Protein AF-A0A152A6A8-F1 (afdb_monomer_lite)

pLDDT: mean 77.85, std 24.03, range [24.42, 98.88]

InterPro domains:
  IPR029052 Metallo-dependent phosphatase-like [G3DSA:3.60.21.10] (38-271)
  IPR029052 Metallo-dependent phosphatase-like [SSF56300] (40-326)
  IPR050535 DNA Repair and Maintenance Complex Component [PTHR30337] (79-386)

Sequence (426 aa):
MIKAFKPHHQLLYNRYYNFVSYSTNTNKIDGNKKEDWKKLLFTDLHVSTKTLDRTIQVLQKVREISVENRDGNGKPMDVVFLGDFWHQRNLLYVRHLDLLLQEFNEWDKQSIGTTLLVGNHDQVTLNGQVHGLQMFELYKHFKVCTDPFYDHNSKCAYLPWRETRVDQTMLFDRLSQEEYRNGGKWTVFAHAEVKGAISNGGYKSSGKIDEESIYGNKNIRSCYLGHYHKRQMIGDNVWYIGSPYQQNFGEMYDPHGVAIVNSLNIQPQFIDFTELPKHHKLTFPVDFQSVHKSKISDIKSKDYVEVKATKQHMKSDDYIKSLQHLPPSIELRRIMLNDDIPVITTAEGIKGKNGKQIKSISDKHSNVAFKLEDYIDHYVEEKVREQGDGTDDRVKELVYLGKDILSSIKQDSIVPLGRKVDIKKN

Organism: Tieghemostelium lacteum (NCBI:txid361077)

Radius of gyration: 25.8 Å; chains: 1; bounding box: 72×74×80 Å

Foldseek 3Di:
DDDDDDDPPDPPPPPPPDDPDDDDPDPPDDPDDQDKAKEKEAEQQQDDPLRLVVSLVQLVVSLVQQQVDADPVNQGHAYEYAENNHLAWPDDDPVSCVSVVVSVVVCLVSLHQYEYAHEPRQAPDQLQPDGPCPVVVVRPRYHYPSDWDADLSNLEIEEHDHLALVVSLVSLVCLVVVCVVRHAAHEYRHAFFEAQDQAQQGAGDNTSDYPCSAVVPPRHPAYEYEDGQAWDDDDDHYTDQHHQADPDPSCAPGFHRMWMDIPPDSDTDDDGPPPDAEEAEEEPPVCVDPVNVVRQVSHDAAHEYEYEYAPVLCPDPVNVVSVVPGHHYPYYHYHHDDPPDPPPDPDDDDDDDDDDDDDDPDDDDDPSPDDPLVVLLVVLVVVCVVVVNDDVVVSSVSSSVVVNVVSVVPDPPDPDDDDPPPPDDD

Structure (mmCIF, N/CA/C/O backbone):
data_AF-A0A152A6A8-F1
#
_entry.id   AF-A0A152A6A8-F1
#
loop_
_atom_site.group_PDB
_atom_site.id
_atom_site.type_symbol
_atom_site.label_atom_id
_atom_site.label_alt_id
_atom_site.label_comp_id
_atom_site.label_asym_id
_atom_site.label_entity_id
_atom_site.label_seq_id
_atom_site.pdbx_PDB_ins_code
_atom_site.Cartn_x
_atom_site.Cartn_y
_atom_site.Cartn_z
_atom_site.occupancy
_atom_site.B_iso_or_equiv
_atom_site.auth_seq_id
_atom_site.auth_comp_id
_atom_site.auth_asym_id
_atom_site.auth_atom_id
_atom_site.pdbx_PDB_model_num
ATOM 1 N N . MET A 1 1 ? 40.852 -40.303 12.293 1.00 37.53 1 MET A N 1
ATOM 2 C CA . MET A 1 1 ? 40.207 -40.145 10.973 1.00 37.53 1 MET A CA 1
ATOM 3 C C . MET A 1 1 ? 38.957 -39.274 11.128 1.00 37.53 1 MET A C 1
ATOM 5 O O . MET A 1 1 ? 37.850 -39.773 11.046 1.00 37.53 1 MET A O 1
ATOM 9 N N . ILE A 1 2 ? 39.139 -37.976 11.400 1.00 30.98 2 ILE A N 1
ATOM 10 C CA . ILE A 1 2 ? 38.083 -36.950 11.372 1.00 30.98 2 ILE A CA 1
ATOM 11 C C . ILE A 1 2 ? 38.762 -35.710 10.784 1.00 30.98 2 ILE A C 1
ATOM 13 O O . ILE A 1 2 ? 39.640 -35.131 11.419 1.00 30.98 2 ILE A O 1
ATOM 17 N N . LYS A 1 3 ? 38.461 -35.386 9.522 1.00 29.08 3 LYS A N 1
ATOM 18 C CA . LYS A 1 3 ? 38.955 -34.174 8.855 1.00 29.08 3 LYS A CA 1
ATOM 19 C C . LYS A 1 3 ? 37.938 -33.057 9.069 1.00 29.08 3 LYS A C 1
ATOM 21 O O . LYS A 1 3 ? 36.759 -33.229 8.777 1.00 29.08 3 LYS A O 1
ATOM 26 N N . ALA A 1 4 ? 38.434 -31.931 9.569 1.00 31.16 4 ALA A N 1
ATOM 27 C CA . ALA A 1 4 ? 37.709 -30.684 9.740 1.00 31.16 4 ALA A CA 1
ATOM 28 C C . ALA A 1 4 ? 37.172 -30.159 8.397 1.00 31.16 4 ALA A C 1
ATOM 30 O O . ALA A 1 4 ? 37.930 -30.004 7.438 1.00 31.16 4 ALA A O 1
ATOM 31 N N . PHE A 1 5 ? 35.876 -29.852 8.348 1.00 28.91 5 PHE A N 1
ATOM 32 C CA . PHE A 1 5 ? 35.270 -29.054 7.286 1.00 28.91 5 PHE A CA 1
ATOM 33 C C . PHE A 1 5 ? 35.451 -27.570 7.627 1.00 28.91 5 PHE A C 1
ATOM 35 O O . PHE A 1 5 ? 34.929 -27.090 8.630 1.00 28.91 5 PHE A O 1
ATOM 42 N N . LYS A 1 6 ? 36.207 -26.842 6.799 1.00 30.17 6 LYS A N 1
ATOM 43 C CA . LYS A 1 6 ? 36.181 -25.372 6.768 1.00 30.17 6 LYS A CA 1
ATOM 44 C C . LYS A 1 6 ? 34.972 -24.920 5.932 1.00 30.17 6 LYS A C 1
ATOM 46 O O . LYS A 1 6 ? 34.744 -25.521 4.880 1.00 30.17 6 LYS A O 1
ATOM 51 N N . PRO A 1 7 ? 34.235 -23.863 6.313 1.00 34.06 7 PRO A N 1
ATOM 52 C CA . PRO A 1 7 ? 33.175 -23.329 5.470 1.00 34.06 7 PRO A CA 1
ATOM 53 C C . PRO A 1 7 ? 33.768 -22.443 4.363 1.00 34.06 7 PRO A C 1
ATOM 55 O O . PRO A 1 7 ? 34.412 -21.428 4.623 1.00 34.06 7 PRO A O 1
ATOM 58 N N . HIS A 1 8 ? 33.552 -22.839 3.107 1.00 31.12 8 HIS A N 1
ATOM 59 C CA . HIS A 1 8 ? 33.831 -22.031 1.918 1.00 31.12 8 HIS A CA 1
ATOM 60 C C . HIS A 1 8 ? 32.765 -20.931 1.776 1.00 31.12 8 HIS A C 1
ATOM 62 O O . HIS A 1 8 ? 31.758 -21.123 1.102 1.00 31.12 8 HIS A O 1
ATOM 68 N N . HIS A 1 9 ? 32.990 -19.766 2.384 1.00 33.78 9 HIS A N 1
ATOM 69 C CA . HIS A 1 9 ? 32.041 -18.644 2.346 1.00 33.78 9 HIS A CA 1
ATOM 70 C C . HIS A 1 9 ? 32.203 -17.685 1.149 1.00 33.78 9 HIS A C 1
ATOM 72 O O . HIS A 1 9 ? 31.575 -16.634 1.123 1.00 33.78 9 HIS A O 1
ATOM 78 N N . GLN A 1 10 ? 33.006 -18.027 0.132 1.00 29.81 10 GLN A N 1
ATOM 79 C CA . GLN A 1 10 ? 33.370 -17.067 -0.928 1.00 29.81 10 GLN A CA 1
ATOM 80 C C . GLN A 1 10 ? 33.144 -17.546 -2.372 1.00 29.81 10 GLN A C 1
ATOM 82 O O . GLN A 1 10 ? 33.523 -16.858 -3.311 1.00 29.81 10 GLN A O 1
ATOM 87 N N . LEU A 1 11 ? 32.499 -18.701 -2.576 1.00 28.50 11 LEU A N 1
ATOM 88 C CA . LEU A 1 11 ? 32.279 -19.279 -3.916 1.00 28.50 11 LEU A CA 1
ATOM 89 C C . LEU A 1 11 ? 30.802 -19.415 -4.329 1.00 28.50 11 LEU A C 1
ATOM 91 O O . LEU A 1 11 ? 30.523 -19.852 -5.443 1.00 28.50 11 LEU A O 1
ATOM 95 N N . LEU A 1 12 ? 29.851 -19.002 -3.485 1.00 29.95 12 LEU A N 1
ATOM 96 C CA . LEU A 1 12 ? 28.413 -19.074 -3.796 1.00 29.95 12 LEU A CA 1
ATOM 97 C C . LEU A 1 12 ? 27.846 -17.810 -4.465 1.00 29.95 12 LEU A C 1
ATOM 99 O O . LEU A 1 12 ? 26.726 -17.847 -4.962 1.00 29.95 12 LEU A O 1
ATOM 103 N N . TYR A 1 13 ? 28.619 -16.724 -4.561 1.00 28.50 13 TYR A N 1
ATOM 104 C CA . TYR A 1 13 ? 28.132 -15.454 -5.119 1.00 28.50 13 TYR A CA 1
ATOM 105 C C . TYR A 1 13 ? 28.117 -15.403 -6.663 1.00 28.50 13 TYR A C 1
ATOM 107 O O . TYR A 1 13 ? 27.455 -14.554 -7.244 1.00 28.50 13 TYR A O 1
ATOM 115 N N . ASN A 1 14 ? 28.785 -16.340 -7.350 1.00 27.28 14 ASN A N 1
ATOM 116 C CA . ASN A 1 14 ? 28.967 -16.298 -8.813 1.00 27.28 14 ASN A CA 1
ATOM 117 C C . ASN A 1 14 ? 28.157 -17.341 -9.608 1.00 27.28 14 ASN A C 1
ATOM 119 O O . ASN A 1 14 ? 28.419 -17.524 -10.795 1.00 27.28 14 ASN A O 1
ATOM 123 N N . ARG A 1 15 ? 27.188 -18.050 -9.003 1.00 27.02 15 ARG A N 1
ATOM 124 C CA . ARG A 1 15 ? 26.510 -19.188 -9.670 1.00 27.02 15 ARG A CA 1
ATOM 125 C C . ARG A 1 15 ? 25.011 -19.043 -9.958 1.00 27.02 15 ARG A C 1
ATOM 127 O O . ARG A 1 15 ? 24.431 -19.991 -10.472 1.00 27.02 15 ARG A O 1
ATOM 134 N N . TYR A 1 16 ? 24.408 -17.877 -9.717 1.00 30.61 16 TYR A N 1
ATOM 135 C CA . TYR A 1 16 ? 22.976 -17.626 -9.969 1.00 30.61 16 TYR A CA 1
ATOM 136 C C . TYR A 1 16 ? 22.685 -16.643 -11.119 1.00 30.61 16 TYR A C 1
ATOM 138 O O . TYR A 1 16 ? 21.644 -16.001 -11.146 1.00 30.61 16 TYR A O 1
ATOM 146 N N . TYR A 1 17 ? 23.568 -16.569 -12.118 1.00 32.28 17 TYR A N 1
ATOM 147 C CA . TYR A 1 17 ? 23.278 -15.907 -13.396 1.00 32.28 17 TYR A CA 1
ATOM 148 C C . TYR A 1 17 ? 23.291 -16.926 -14.534 1.00 32.28 17 TYR A C 1
ATOM 150 O O . TYR A 1 17 ? 24.185 -16.927 -15.373 1.00 32.28 17 TYR A O 1
ATOM 158 N N . ASN A 1 18 ? 22.292 -17.806 -14.559 1.00 25.64 18 ASN A N 1
ATOM 159 C CA . ASN A 1 18 ? 21.917 -18.503 -15.785 1.00 25.64 18 ASN A CA 1
ATOM 160 C C . ASN A 1 18 ? 20.506 -18.060 -16.157 1.00 25.64 18 ASN A C 1
ATOM 162 O O . ASN A 1 18 ? 19.521 -18.456 -15.539 1.00 25.64 18 ASN A O 1
ATOM 166 N N . PHE A 1 19 ? 20.460 -17.181 -17.155 1.00 32.97 19 PHE A N 1
ATOM 167 C CA . PHE A 1 19 ? 19.263 -16.732 -17.844 1.00 32.97 19 PHE A CA 1
ATOM 168 C C . PHE A 1 19 ? 18.434 -17.933 -18.311 1.00 32.97 19 PHE A C 1
ATOM 170 O O . PHE A 1 19 ? 18.882 -18.713 -19.150 1.00 32.97 19 PHE A O 1
ATOM 177 N N . VAL A 1 20 ? 17.193 -18.031 -17.837 1.00 25.89 20 VAL A N 1
ATOM 178 C CA . VAL A 1 20 ? 16.130 -18.660 -18.621 1.00 25.89 20 VAL A CA 1
ATOM 179 C C . VAL A 1 20 ? 15.708 -17.618 -19.651 1.00 25.89 20 VAL A C 1
ATOM 181 O O . VAL A 1 20 ? 15.025 -16.643 -19.337 1.00 25.89 20 VAL A O 1
ATOM 184 N N . SER A 1 21 ? 16.194 -17.778 -20.879 1.00 24.42 21 SER A N 1
ATOM 185 C CA . SER A 1 21 ? 15.720 -17.020 -22.028 1.00 24.42 21 SER A CA 1
ATOM 186 C C . SER A 1 21 ? 14.283 -17.439 -22.328 1.00 24.42 21 SER A C 1
ATOM 188 O O . SER A 1 21 ? 14.020 -18.520 -22.852 1.00 24.42 21 SER A O 1
ATOM 190 N N . TYR A 1 22 ? 13.327 -16.567 -22.021 1.00 27.83 22 TYR A N 1
ATOM 191 C CA . TYR A 1 22 ? 12.032 -16.651 -22.677 1.00 27.83 22 TYR A CA 1
ATOM 192 C C . TYR A 1 22 ? 12.242 -16.314 -24.153 1.00 27.83 22 TYR A C 1
ATOM 194 O O . TYR A 1 22 ? 12.752 -15.246 -24.491 1.00 27.83 22 TYR A O 1
ATOM 202 N N . SER A 1 23 ? 11.885 -17.258 -25.025 1.00 26.45 23 SER A N 1
ATOM 203 C CA . SER A 1 23 ? 11.777 -17.040 -26.465 1.00 26.45 23 SER A CA 1
ATOM 204 C C . SER A 1 23 ? 10.780 -15.907 -26.703 1.00 26.45 23 SER A C 1
ATOM 206 O O . SER A 1 23 ? 9.567 -16.089 -26.611 1.00 26.45 23 SER A O 1
ATOM 208 N N . THR A 1 24 ? 11.294 -14.711 -26.965 1.00 30.73 24 THR A N 1
ATOM 209 C CA . THR A 1 24 ? 10.515 -13.647 -27.576 1.00 30.73 24 THR A CA 1
ATOM 210 C C . THR A 1 24 ? 10.499 -13.921 -29.071 1.00 30.73 24 THR A C 1
ATOM 212 O O . THR A 1 24 ? 11.541 -14.019 -29.717 1.00 30.73 24 THR A O 1
ATOM 215 N N . ASN A 1 25 ? 9.300 -14.096 -29.623 1.00 27.48 25 ASN A N 1
ATOM 216 C CA . ASN A 1 25 ? 9.083 -14.064 -31.062 1.00 27.48 25 ASN A CA 1
ATOM 217 C C . ASN A 1 25 ? 9.640 -12.732 -31.585 1.00 27.48 25 ASN A C 1
ATOM 219 O O . ASN A 1 25 ? 9.077 -11.668 -31.327 1.00 27.48 25 ASN A O 1
ATOM 223 N N . THR A 1 26 ? 10.776 -12.784 -32.274 1.00 32.00 26 THR A N 1
ATOM 224 C CA . THR A 1 26 ? 11.452 -11.626 -32.853 1.00 32.00 26 THR A CA 1
ATOM 225 C C . THR A 1 26 ? 10.783 -11.235 -34.163 1.00 32.00 26 THR A C 1
ATOM 227 O O . THR A 1 26 ? 11.338 -11.389 -35.248 1.00 32.00 26 THR A O 1
ATOM 230 N N . ASN A 1 27 ? 9.590 -10.651 -34.069 1.00 30.84 27 ASN A N 1
ATOM 231 C CA . ASN A 1 27 ? 9.180 -9.715 -35.104 1.00 30.84 27 ASN A CA 1
ATOM 232 C C . ASN A 1 27 ? 9.984 -8.433 -34.882 1.00 30.84 27 ASN A C 1
ATOM 234 O O . ASN A 1 27 ? 9.854 -7.781 -33.849 1.00 30.84 27 ASN A O 1
ATOM 238 N N . LYS A 1 28 ? 10.868 -8.112 -35.833 1.00 34.22 28 LYS A N 1
ATOM 239 C CA . LYS A 1 28 ? 11.516 -6.801 -35.937 1.00 34.22 28 LYS A CA 1
ATOM 240 C C . LYS A 1 28 ? 10.418 -5.737 -35.988 1.00 34.22 28 LYS A C 1
ATOM 242 O O . LYS A 1 28 ? 9.798 -5.551 -37.030 1.00 34.22 28 LYS A O 1
ATOM 247 N N . ILE A 1 29 ? 10.167 -5.083 -34.861 1.00 38.69 29 ILE A N 1
ATOM 248 C CA . ILE A 1 29 ? 9.354 -3.873 -34.787 1.00 38.69 29 ILE A CA 1
ATOM 249 C C . ILE A 1 29 ? 10.334 -2.705 -34.829 1.00 38.69 29 ILE A C 1
ATOM 251 O O . ILE A 1 29 ? 11.301 -2.674 -34.066 1.00 38.69 29 ILE A O 1
ATOM 255 N N . ASP A 1 30 ? 10.105 -1.799 -35.776 1.00 37.91 30 ASP A N 1
ATOM 256 C CA . ASP A 1 30 ? 10.868 -0.573 -35.972 1.00 37.91 30 ASP A CA 1
ATOM 257 C C . ASP A 1 30 ? 11.116 0.165 -34.650 1.00 37.91 30 ASP A C 1
ATOM 259 O O . ASP A 1 30 ? 10.200 0.468 -33.881 1.00 37.91 30 ASP A O 1
ATOM 263 N N . GLY A 1 31 ? 12.391 0.457 -34.397 1.00 41.66 31 GLY A N 1
ATOM 264 C CA . GLY A 1 31 ? 12.834 1.207 -33.232 1.00 41.66 31 GLY A CA 1
ATOM 265 C C . GLY A 1 31 ? 12.353 2.657 -33.279 1.00 41.66 31 GLY A C 1
ATOM 266 O O . GLY A 1 31 ? 12.551 3.336 -34.283 1.00 41.66 31 GLY A O 1
ATOM 267 N N . ASN A 1 32 ? 11.770 3.103 -32.156 1.00 41.75 32 ASN A N 1
ATOM 268 C CA . ASN A 1 32 ? 11.605 4.489 -31.666 1.00 41.75 32 ASN A CA 1
ATOM 269 C C . ASN A 1 32 ? 10.188 4.950 -31.290 1.00 41.75 32 ASN A C 1
ATOM 271 O O . ASN A 1 32 ? 10.033 6.112 -30.911 1.00 41.75 32 ASN A O 1
ATOM 275 N N . LYS A 1 33 ? 9.157 4.098 -31.270 1.00 46.03 33 LYS A N 1
ATOM 276 C CA . LYS A 1 33 ? 7.931 4.459 -30.534 1.00 46.03 33 LYS A CA 1
ATOM 277 C C . LYS A 1 33 ? 8.011 3.963 -29.096 1.00 46.03 33 LYS A C 1
ATOM 279 O O . LYS A 1 33 ? 7.849 2.781 -28.830 1.00 46.03 33 LYS A O 1
ATOM 284 N N . LYS A 1 34 ? 8.272 4.894 -28.174 1.00 57.81 34 LYS A N 1
ATOM 285 C CA . LYS A 1 34 ? 8.017 4.703 -26.743 1.00 57.81 34 LYS A CA 1
ATOM 286 C C . LYS A 1 34 ? 6.529 4.365 -26.602 1.00 57.81 34 LYS A C 1
ATOM 288 O O . LYS A 1 34 ? 5.702 5.159 -27.044 1.00 57.81 34 LYS A O 1
ATOM 293 N N . GLU A 1 35 ? 6.198 3.184 -26.088 1.00 69.81 35 GLU A N 1
ATOM 294 C CA . GLU A 1 35 ? 4.796 2.804 -25.912 1.00 69.81 35 GLU A CA 1
ATOM 295 C C . GLU A 1 35 ? 4.176 3.660 -24.813 1.00 69.81 35 GLU A C 1
ATOM 297 O O . GLU A 1 35 ? 4.709 3.762 -23.701 1.00 69.81 35 GLU A O 1
ATOM 302 N N . ASP A 1 36 ? 3.052 4.296 -25.137 1.00 87.31 36 ASP A N 1
ATOM 303 C CA . ASP A 1 36 ? 2.247 4.949 -24.124 1.00 87.31 36 ASP A CA 1
ATOM 304 C C . ASP A 1 36 ? 1.612 3.891 -23.233 1.00 87.31 36 ASP A C 1
ATOM 306 O O . ASP A 1 36 ? 0.967 2.957 -23.705 1.00 87.31 36 ASP A O 1
ATOM 310 N N . TRP A 1 37 ? 1.801 4.040 -21.928 1.00 92.94 37 TRP A N 1
ATOM 311 C CA . TRP A 1 37 ? 1.320 3.084 -20.942 1.00 92.94 37 TRP A CA 1
ATOM 312 C C . TRP A 1 37 ? 0.549 3.796 -19.843 1.00 92.94 37 TRP A C 1
ATOM 314 O O . TRP A 1 37 ? 0.815 4.954 -19.514 1.00 92.94 37 TRP A O 1
ATOM 324 N N . LYS A 1 38 ? -0.391 3.071 -19.237 1.00 96.00 38 LYS A N 1
ATOM 325 C CA . LYS A 1 38 ? -1.174 3.485 -18.072 1.00 96.00 38 LYS A CA 1
ATOM 326 C C . LYS A 1 38 ? -1.190 2.324 -17.078 1.00 96.00 38 LYS A C 1
ATOM 328 O O . LYS A 1 38 ? -1.348 1.179 -17.497 1.00 96.00 38 LYS A O 1
ATOM 333 N N . LYS A 1 39 ? -0.955 2.600 -15.795 1.00 98.12 39 LYS A N 1
ATOM 334 C CA . LYS A 1 39 ? -0.840 1.579 -14.741 1.00 98.12 39 LYS A CA 1
ATOM 335 C C . LYS A 1 39 ? -1.626 1.985 -13.501 1.00 98.12 39 LYS A C 1
ATOM 337 O O . LYS A 1 39 ? -1.644 3.165 -13.145 1.00 98.12 39 LYS A O 1
ATOM 342 N N . LEU A 1 40 ? -2.242 0.999 -12.856 1.00 98.81 40 LEU A N 1
ATOM 343 C CA . LEU A 1 40 ? -2.964 1.143 -11.596 1.00 98.81 40 LEU A CA 1
ATOM 344 C C . LEU A 1 40 ? -2.052 0.722 -10.444 1.00 98.81 40 LEU A C 1
ATOM 346 O O . LEU A 1 40 ? -1.525 -0.386 -10.442 1.00 98.81 40 LEU A O 1
ATOM 350 N N . LEU A 1 41 ? -1.852 1.606 -9.474 1.00 98.88 41 LEU A N 1
ATOM 351 C CA . LEU A 1 41 ? -0.944 1.414 -8.352 1.00 98.88 41 LEU A CA 1
ATOM 352 C C . LEU A 1 41 ? -1.704 1.326 -7.032 1.00 98.88 41 LEU A C 1
ATOM 354 O O . LEU A 1 41 ? -2.622 2.110 -6.774 1.00 98.88 41 LEU A O 1
ATOM 358 N N . PHE A 1 42 ? -1.255 0.418 -6.173 1.00 98.81 42 PHE A N 1
ATOM 359 C CA . PHE A 1 42 ? -1.664 0.305 -4.774 1.00 98.81 42 PHE A CA 1
ATOM 360 C C . PHE A 1 42 ? -0.527 -0.332 -3.957 1.00 98.81 42 PHE A C 1
ATOM 362 O O . PHE A 1 42 ? 0.451 -0.809 -4.530 1.00 98.81 42 PHE A O 1
ATOM 369 N N . THR A 1 43 ? -0.589 -0.281 -2.628 1.00 98.69 43 THR A N 1
ATOM 370 C CA . THR A 1 43 ? 0.546 -0.639 -1.753 1.00 98.69 43 THR A CA 1
ATOM 371 C C . THR A 1 43 ? 0.089 -0.873 -0.312 1.00 98.69 43 THR A C 1
ATOM 373 O O . THR A 1 43 ? -1.066 -0.586 0.000 1.00 98.69 43 THR A O 1
ATOM 376 N N . ASP A 1 44 ? 0.969 -1.373 0.558 1.00 98.25 44 ASP A N 1
ATOM 377 C CA . ASP A 1 44 ? 0.828 -1.331 2.023 1.00 98.25 44 ASP A CA 1
ATOM 378 C C . ASP A 1 44 ? -0.522 -1.886 2.521 1.00 98.25 44 ASP A C 1
ATOM 380 O O . ASP A 1 44 ? -1.231 -1.292 3.346 1.00 98.25 44 ASP A O 1
ATOM 384 N N . LEU A 1 45 ? -0.913 -3.046 1.976 1.00 98.25 45 LEU A N 1
ATOM 385 C CA . LEU A 1 45 ? -2.125 -3.753 2.391 1.00 98.25 45 LEU A CA 1
ATOM 386 C C . LEU A 1 45 ? -1.996 -4.257 3.827 1.00 98.25 45 LEU A C 1
ATOM 388 O O . LEU A 1 45 ? -2.975 -4.209 4.579 1.00 98.25 45 LEU A O 1
ATOM 392 N N . HIS A 1 46 ? -0.811 -4.737 4.211 1.00 97.19 46 HIS A N 1
ATOM 393 C CA . HIS A 1 46 ? -0.573 -5.377 5.500 1.00 97.19 46 HIS A CA 1
ATOM 394 C C . HIS A 1 46 ? -1.675 -6.384 5.853 1.00 97.19 46 HIS A C 1
ATOM 396 O O . HIS A 1 46 ? -2.418 -6.230 6.832 1.00 97.19 46 HIS A O 1
ATOM 402 N N . VAL A 1 47 ? -1.818 -7.422 5.031 1.00 97.06 47 VAL A N 1
ATOM 403 C CA . VAL A 1 47 ? -2.782 -8.495 5.250 1.00 97.06 47 VAL A CA 1
ATOM 404 C C . VAL A 1 47 ? -2.521 -9.150 6.603 1.00 97.06 47 VAL A C 1
ATOM 406 O O . VAL A 1 47 ? -1.437 -9.654 6.898 1.00 97.06 47 VAL A O 1
ATOM 409 N N . SER A 1 48 ? -3.561 -9.139 7.424 1.00 94.12 48 SER A N 1
ATOM 410 C CA . SER A 1 48 ? -3.629 -9.692 8.768 1.00 94.12 48 SER A CA 1
ATOM 411 C C . SER A 1 48 ? -5.067 -10.123 9.045 1.00 94.12 48 SER A C 1
ATOM 413 O O . SER A 1 48 ? -5.993 -9.753 8.319 1.00 94.12 48 SER A O 1
ATOM 415 N N . THR A 1 49 ? -5.295 -10.811 10.159 1.00 89.94 49 THR A N 1
ATOM 416 C CA . THR A 1 49 ? -6.650 -11.190 10.582 1.00 89.94 49 THR A CA 1
ATOM 417 C C . THR A 1 49 ? -7.578 -9.977 10.730 1.00 89.94 49 THR A C 1
ATOM 419 O O . THR A 1 49 ? -8.774 -10.088 10.481 1.00 89.94 49 THR A O 1
ATOM 422 N N . LYS A 1 50 ? -7.037 -8.803 11.096 1.00 89.12 50 LYS A N 1
ATOM 423 C CA . LYS A 1 50 ? -7.798 -7.554 11.290 1.00 89.12 50 LYS A CA 1
ATOM 424 C C . LYS A 1 50 ? -8.093 -6.799 9.992 1.00 89.12 50 LYS A C 1
ATOM 426 O O . LYS A 1 50 ? -8.960 -5.922 9.972 1.00 89.12 50 LYS A O 1
ATOM 431 N N . THR A 1 51 ? -7.331 -7.064 8.936 1.00 93.75 51 THR A N 1
ATOM 432 C CA . THR A 1 51 ? -7.378 -6.303 7.679 1.00 93.75 51 THR A CA 1
ATOM 433 C C . THR A 1 51 ? -7.924 -7.123 6.518 1.00 93.75 51 THR A C 1
ATOM 435 O O . THR A 1 51 ? -8.420 -6.517 5.576 1.00 93.75 51 THR A O 1
A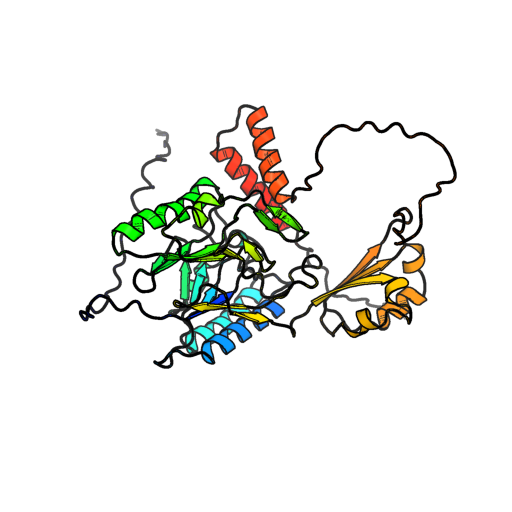TOM 438 N N . LEU A 1 52 ? -7.945 -8.459 6.609 1.00 95.25 52 LEU A N 1
ATOM 439 C CA . LEU A 1 52 ? -8.286 -9.358 5.502 1.00 95.25 52 LEU A CA 1
ATOM 440 C C . LEU A 1 52 ? -9.576 -8.982 4.764 1.00 95.25 52 LEU A C 1
ATOM 442 O O . LEU A 1 52 ? -9.567 -8.870 3.545 1.00 95.25 52 LEU A O 1
ATOM 446 N N . ASP A 1 53 ? -10.680 -8.747 5.473 1.00 93.19 53 ASP A N 1
ATOM 447 C CA . ASP A 1 53 ? -11.959 -8.456 4.812 1.00 93.19 53 ASP A CA 1
ATOM 448 C C . ASP A 1 53 ? -11.922 -7.114 4.050 1.00 93.19 53 ASP A C 1
ATOM 450 O O . ASP A 1 53 ? -12.594 -6.956 3.030 1.00 93.19 53 ASP A O 1
ATOM 454 N N . ARG A 1 54 ? -11.121 -6.144 4.517 1.00 95.00 54 ARG A N 1
ATOM 455 C CA . ARG A 1 54 ? -10.867 -4.877 3.807 1.00 95.00 54 ARG A CA 1
ATOM 456 C C . ARG A 1 54 ? -9.894 -5.077 2.651 1.00 95.00 54 ARG A C 1
ATOM 458 O O . ARG A 1 54 ? -10.112 -4.516 1.585 1.00 95.00 54 ARG A O 1
ATOM 465 N N . THR A 1 55 ? -8.870 -5.910 2.833 1.00 98.06 55 THR A N 1
ATOM 466 C CA . THR A 1 55 ? -7.955 -6.326 1.766 1.00 98.06 55 THR A CA 1
ATOM 467 C C . THR A 1 55 ? -8.726 -6.923 0.593 1.00 98.06 55 THR A C 1
ATOM 469 O O . THR A 1 55 ? -8.529 -6.480 -0.531 1.00 98.06 55 THR A O 1
ATOM 472 N N . ILE A 1 56 ? -9.627 -7.880 0.835 1.00 98.38 56 ILE A N 1
ATOM 473 C CA . ILE A 1 56 ? -10.407 -8.517 -0.235 1.00 98.38 56 ILE A CA 1
ATOM 474 C C . ILE A 1 56 ? -11.270 -7.486 -0.974 1.00 98.38 56 ILE A C 1
ATOM 476 O O . ILE A 1 56 ? -11.257 -7.463 -2.200 1.00 98.38 56 ILE A O 1
ATOM 480 N N . GLN A 1 57 ? -11.934 -6.573 -0.256 1.00 97.88 57 GLN A N 1
ATOM 481 C CA . GLN A 1 57 ? -12.694 -5.480 -0.881 1.00 97.88 57 GLN A CA 1
ATOM 482 C C . GLN A 1 57 ? -11.814 -4.569 -1.749 1.00 97.88 57 GLN A C 1
ATOM 484 O O . GLN A 1 57 ? -12.223 -4.171 -2.838 1.00 97.88 57 GLN A O 1
ATOM 489 N N . VAL A 1 58 ? -10.600 -4.243 -1.293 1.00 98.69 58 VAL A N 1
ATOM 490 C CA . VAL A 1 58 ? -9.639 -3.468 -2.090 1.00 98.69 58 VAL A CA 1
ATOM 491 C C . VAL A 1 58 ? -9.216 -4.229 -3.337 1.00 98.69 58 VAL A C 1
ATOM 493 O O . VAL A 1 58 ? -9.220 -3.648 -4.415 1.00 98.69 58 VAL A O 1
ATOM 496 N N . LEU A 1 59 ? -8.863 -5.510 -3.216 1.00 98.81 59 LEU A N 1
ATOM 497 C CA . LEU A 1 59 ? -8.437 -6.318 -4.359 1.00 98.81 59 LEU A CA 1
ATOM 498 C C . LEU A 1 59 ? -9.554 -6.435 -5.407 1.00 98.81 59 LEU A C 1
ATOM 500 O O . LEU A 1 59 ? -9.289 -6.260 -6.593 1.00 98.81 59 LEU A O 1
ATOM 504 N N . GLN A 1 60 ? -10.803 -6.613 -4.976 1.00 98.69 60 GLN A N 1
ATOM 505 C CA . GLN A 1 60 ? -11.970 -6.605 -5.864 1.00 98.69 60 GLN A CA 1
ATOM 506 C C . GLN A 1 60 ? -12.105 -5.277 -6.613 1.00 98.69 60 GLN A C 1
ATOM 508 O O . GLN A 1 60 ? -12.213 -5.267 -7.836 1.00 98.69 60 GLN A O 1
ATOM 513 N N . LYS A 1 61 ? -11.991 -4.149 -5.906 1.00 98.62 61 LYS A N 1
ATOM 514 C CA . LYS A 1 61 ? -12.036 -2.814 -6.522 1.00 98.62 61 LYS A CA 1
ATOM 515 C C . LYS A 1 61 ? -10.886 -2.568 -7.488 1.00 98.62 61 LYS A C 1
ATOM 517 O O . LYS A 1 61 ? -11.085 -1.985 -8.547 1.00 98.62 61 LYS A O 1
ATOM 522 N N . VAL A 1 62 ? -9.675 -3.003 -7.144 1.00 98.81 62 VAL A N 1
ATOM 523 C CA . VAL A 1 62 ? -8.506 -2.891 -8.028 1.00 98.81 62 VAL A CA 1
ATOM 524 C C . VAL A 1 62 ? -8.733 -3.692 -9.312 1.00 98.81 62 VAL A C 1
ATOM 526 O O . VAL A 1 62 ? -8.480 -3.174 -10.401 1.00 98.81 62 VAL A O 1
ATOM 529 N N . ARG A 1 63 ? -9.268 -4.913 -9.199 1.00 98.62 63 ARG A N 1
ATOM 530 C CA . ARG A 1 63 ? -9.666 -5.737 -10.345 1.00 98.62 63 ARG A CA 1
ATOM 531 C C . ARG A 1 63 ? -10.717 -5.051 -11.212 1.00 98.62 63 ARG A C 1
ATOM 533 O O . ARG A 1 63 ? -10.528 -4.960 -12.422 1.00 98.62 63 ARG A O 1
ATOM 540 N N . GLU A 1 64 ? -11.785 -4.541 -10.606 1.00 98.44 64 GLU A N 1
ATOM 541 C CA . GLU A 1 64 ? -12.854 -3.811 -11.300 1.00 98.44 64 GLU A CA 1
ATOM 542 C C . GLU A 1 64 ? -12.292 -2.611 -12.073 1.00 98.44 64 GLU A C 1
ATOM 544 O O . GLU A 1 64 ? -12.466 -2.528 -13.288 1.00 98.44 64 GLU A O 1
ATOM 549 N N . ILE A 1 65 ? -11.508 -1.748 -11.416 1.00 98.56 65 ILE A N 1
ATOM 550 C CA . ILE A 1 65 ? -10.892 -0.571 -12.049 1.00 98.56 65 ILE A CA 1
ATOM 551 C C . ILE A 1 65 ? -9.974 -0.983 -13.206 1.00 98.56 65 ILE A C 1
ATOM 553 O O . ILE A 1 65 ? -9.993 -0.344 -14.263 1.00 98.56 65 ILE A O 1
ATOM 557 N N . SER A 1 66 ? -9.175 -2.042 -13.033 1.00 98.38 66 SER A N 1
ATOM 558 C CA . SER A 1 66 ? -8.298 -2.568 -14.086 1.00 98.38 66 SER A CA 1
ATOM 559 C C . SER A 1 66 ? -9.095 -3.021 -15.316 1.00 98.38 66 SER A C 1
ATOM 561 O O . SER A 1 66 ? -8.746 -2.669 -16.447 1.00 98.38 66 SER A O 1
ATOM 563 N N . VAL A 1 67 ? -10.196 -3.747 -15.104 1.00 97.62 67 VAL A N 1
ATOM 564 C CA . VAL A 1 67 ? -11.067 -4.271 -16.167 1.00 97.62 67 VAL A CA 1
ATOM 565 C C . VAL A 1 67 ? -11.886 -3.186 -16.859 1.00 97.62 67 VAL A C 1
ATOM 567 O O . VAL A 1 67 ? -12.122 -3.288 -18.064 1.00 97.62 67 VAL A O 1
ATOM 570 N N . GLU A 1 68 ? -12.323 -2.165 -16.130 1.00 97.12 68 GLU A N 1
ATOM 571 C CA . GLU A 1 68 ? -13.071 -1.033 -16.684 1.00 97.12 68 GLU A CA 1
ATOM 572 C C . GLU A 1 68 ? -12.183 -0.119 -17.537 1.00 97.12 68 GLU A C 1
ATOM 574 O O . GLU A 1 68 ? -12.657 0.518 -18.476 1.00 97.12 68 GLU A O 1
ATOM 579 N N . ASN A 1 69 ? -10.879 -0.076 -17.254 1.00 95.50 69 ASN A N 1
ATOM 580 C CA . ASN A 1 69 ? -9.927 0.793 -17.937 1.00 95.50 69 ASN A CA 1
ATOM 581 C C . ASN A 1 69 ? -8.999 0.015 -18.887 1.00 95.50 69 ASN A C 1
ATOM 583 O O . ASN A 1 69 ? -7.773 0.085 -18.771 1.00 95.50 69 ASN A O 1
ATOM 587 N N . ARG A 1 70 ? -9.580 -0.718 -19.838 1.00 91.62 70 ARG A N 1
ATOM 588 C CA . ARG A 1 70 ? -8.820 -1.472 -20.848 1.00 91.62 70 ARG A CA 1
ATOM 589 C C . ARG A 1 70 ? -8.014 -0.569 -21.787 1.00 91.62 70 ARG A C 1
ATOM 591 O O . ARG A 1 70 ? -8.390 0.574 -22.047 1.00 91.62 70 ARG A O 1
ATOM 598 N N . ASP A 1 71 ? -6.915 -1.103 -22.310 1.00 87.00 71 ASP A N 1
ATOM 599 C CA . ASP A 1 71 ? -6.147 -0.472 -23.380 1.00 87.00 71 ASP A CA 1
ATOM 600 C C . ASP A 1 71 ? -6.868 -0.563 -24.742 1.00 87.00 71 ASP A C 1
ATOM 602 O O . ASP A 1 71 ? -7.937 -1.165 -24.875 1.00 87.00 71 ASP A O 1
ATOM 606 N N . GLY A 1 72 ? -6.273 0.034 -25.780 1.00 83.19 72 GLY A N 1
ATOM 607 C CA . GLY A 1 72 ? -6.837 0.032 -27.136 1.00 83.19 72 GLY A CA 1
ATOM 608 C C . GLY A 1 72 ? -6.964 -1.357 -27.778 1.00 83.19 72 GLY A C 1
ATOM 609 O O . GLY A 1 72 ? -7.701 -1.504 -28.749 1.00 83.19 72 GLY A O 1
ATOM 610 N N . ASN A 1 73 ? -6.296 -2.373 -27.226 1.00 86.12 73 ASN A N 1
ATOM 611 C CA . ASN A 1 73 ? -6.385 -3.769 -27.656 1.00 86.12 73 ASN A CA 1
ATOM 612 C C . ASN A 1 73 ? -7.372 -4.577 -26.796 1.00 86.12 73 ASN A C 1
ATOM 614 O O . ASN A 1 73 ? -7.484 -5.793 -26.948 1.00 86.12 73 ASN A O 1
ATOM 618 N N . GLY A 1 74 ? -8.085 -3.917 -25.879 1.00 88.75 74 GLY A N 1
ATOM 619 C CA . GLY A 1 74 ? -9.034 -4.550 -24.977 1.00 88.75 74 GLY A CA 1
ATOM 620 C C . GLY A 1 74 ? -8.385 -5.293 -23.809 1.00 88.75 74 GLY A C 1
ATOM 621 O O . GLY A 1 74 ? -9.094 -6.015 -23.110 1.00 88.75 74 GLY A O 1
ATOM 622 N N . LYS A 1 75 ? -7.081 -5.144 -23.548 1.00 93.75 75 LYS A N 1
ATOM 623 C CA . LYS A 1 75 ? -6.411 -5.753 -22.385 1.00 93.75 75 LYS A CA 1
ATOM 624 C C . LYS A 1 75 ? -6.690 -4.922 -21.120 1.00 93.75 75 LYS A C 1
ATOM 626 O O . LYS A 1 75 ? -6.656 -3.697 -21.215 1.00 93.75 75 LYS A O 1
ATOM 631 N N . PRO A 1 76 ? -6.963 -5.527 -19.944 1.00 97.25 76 PRO A N 1
ATOM 632 C CA . PRO A 1 76 ? -7.097 -4.774 -18.693 1.00 97.25 76 PRO A CA 1
ATOM 633 C C . PRO A 1 76 ? -5.849 -3.948 -18.371 1.00 97.25 76 PRO A C 1
ATOM 635 O O . PRO A 1 76 ? -4.738 -4.313 -18.763 1.00 97.25 76 PRO A O 1
ATOM 638 N N . MET A 1 77 ? -6.027 -2.858 -17.623 1.00 97.50 77 MET A N 1
ATOM 639 C CA . MET A 1 77 ? -4.902 -2.037 -17.176 1.00 97.50 77 MET A CA 1
ATOM 640 C C . MET A 1 77 ? -3.951 -2.853 -16.306 1.00 97.50 77 MET A C 1
ATOM 642 O O . MET A 1 77 ? -4.385 -3.488 -15.344 1.00 97.50 77 MET A O 1
ATOM 646 N N . ASP A 1 78 ? -2.653 -2.776 -16.593 1.00 97.44 78 ASP A N 1
ATOM 647 C CA . ASP A 1 78 ? -1.649 -3.402 -15.739 1.00 97.44 78 ASP A CA 1
ATOM 648 C C . ASP A 1 78 ? -1.692 -2.809 -14.324 1.00 97.44 78 ASP A C 1
ATOM 650 O O . ASP A 1 78 ? -1.774 -1.589 -14.129 1.00 97.44 78 ASP A O 1
ATOM 654 N N . VAL A 1 79 ? -1.564 -3.687 -13.339 1.00 98.75 79 VAL A N 1
ATOM 655 C CA . VAL A 1 79 ? -1.561 -3.358 -11.921 1.00 98.75 79 VAL A CA 1
ATOM 656 C C . VAL A 1 79 ? -0.143 -3.494 -11.369 1.00 98.75 79 VAL A C 1
ATOM 658 O O . VAL A 1 79 ? 0.570 -4.449 -11.676 1.00 98.75 79 VAL A O 1
ATOM 661 N N . VAL A 1 80 ? 0.282 -2.548 -10.533 1.00 98.88 80 VAL A N 1
ATOM 662 C CA . VAL A 1 80 ? 1.559 -2.610 -9.814 1.00 98.88 80 VAL A CA 1
ATOM 663 C C . VAL A 1 80 ? 1.303 -2.447 -8.320 1.00 98.88 80 VAL A C 1
ATOM 665 O O . VAL A 1 80 ? 0.784 -1.424 -7.875 1.00 98.88 80 VAL A O 1
ATOM 668 N N . PHE A 1 81 ? 1.690 -3.450 -7.542 1.00 98.88 81 PHE A N 1
ATOM 669 C CA . PHE A 1 81 ? 1.654 -3.407 -6.088 1.00 98.88 81 PHE A CA 1
ATOM 670 C C . PHE A 1 81 ? 3.029 -3.013 -5.544 1.00 98.88 81 PHE A C 1
ATOM 672 O O . PHE A 1 81 ? 4.009 -3.707 -5.815 1.00 98.88 81 PHE A O 1
ATOM 679 N N . LEU A 1 82 ? 3.122 -1.915 -4.791 1.00 98.81 82 LEU A N 1
ATOM 680 C CA . LEU A 1 82 ? 4.404 -1.331 -4.363 1.00 98.81 82 LEU A CA 1
ATOM 681 C C . LEU A 1 82 ? 4.929 -1.865 -3.021 1.00 98.81 82 LEU A C 1
ATOM 683 O O . LEU A 1 82 ? 5.681 -1.165 -2.354 1.00 98.81 82 LEU A O 1
ATOM 687 N N . GLY A 1 83 ? 4.597 -3.103 -2.654 1.00 98.06 83 GLY A N 1
ATOM 688 C CA . GLY A 1 83 ? 5.148 -3.793 -1.481 1.00 98.06 83 GLY A CA 1
ATOM 689 C C . GLY A 1 83 ? 4.317 -3.674 -0.206 1.00 98.06 83 GLY A C 1
ATOM 690 O O . GLY A 1 83 ? 3.318 -2.958 -0.157 1.00 98.06 83 GLY A O 1
ATOM 691 N N . ASP A 1 84 ? 4.728 -4.442 0.802 1.00 98.12 84 ASP A N 1
ATOM 692 C CA . ASP A 1 84 ? 4.054 -4.627 2.090 1.00 98.12 84 ASP A CA 1
ATOM 693 C C . ASP A 1 84 ? 2.662 -5.239 1.932 1.00 98.12 84 ASP A C 1
ATOM 695 O O . ASP A 1 84 ? 1.625 -4.721 2.367 1.00 98.12 84 ASP A O 1
ATOM 699 N N . PHE A 1 85 ? 2.650 -6.397 1.270 1.00 98.19 85 PHE A N 1
ATOM 700 C CA . PHE A 1 85 ? 1.442 -7.189 1.118 1.00 98.19 85 PHE A CA 1
ATOM 701 C C . PHE A 1 85 ? 1.049 -7.783 2.460 1.00 98.19 85 PHE A C 1
ATOM 703 O O . PHE A 1 85 ? -0.069 -7.582 2.919 1.00 98.19 85 PHE A O 1
ATOM 710 N N . TRP A 1 86 ? 1.966 -8.483 3.117 1.00 96.31 86 TRP A N 1
ATOM 711 C CA . TRP A 1 86 ? 1.737 -9.119 4.407 1.00 96.31 86 TRP A CA 1
ATOM 712 C C . TRP A 1 86 ? 1.999 -8.149 5.558 1.00 96.31 86 TRP A C 1
ATOM 714 O O . TRP A 1 86 ? 2.825 -7.248 5.469 1.00 96.31 86 TRP A O 1
ATOM 724 N N . HIS A 1 87 ? 1.276 -8.309 6.670 1.00 92.62 87 HIS A N 1
ATOM 725 C CA . HIS A 1 87 ? 1.595 -7.562 7.890 1.00 92.62 87 HIS A CA 1
ATOM 726 C C . HIS A 1 87 ? 2.748 -8.204 8.669 1.00 92.62 87 HIS A C 1
ATOM 728 O O . HIS A 1 87 ? 3.622 -7.509 9.187 1.00 92.62 87 HIS A O 1
ATOM 734 N N . GLN A 1 88 ? 2.712 -9.534 8.779 1.00 86.00 88 GLN A N 1
ATOM 735 C CA . GLN A 1 88 ? 3.653 -10.316 9.570 1.00 86.00 88 GLN A CA 1
ATOM 736 C C . GLN A 1 88 ? 4.634 -11.031 8.653 1.00 86.00 88 GLN A C 1
ATOM 738 O O . GLN A 1 88 ? 4.231 -11.730 7.720 1.00 86.00 88 GLN A O 1
ATOM 743 N N . ARG A 1 89 ? 5.918 -10.909 8.986 1.00 86.56 89 ARG A N 1
ATOM 744 C CA . ARG A 1 89 ? 6.964 -11.758 8.424 1.00 86.56 89 ARG A CA 1
ATOM 745 C C . ARG A 1 89 ? 6.713 -13.203 8.885 1.00 86.56 89 ARG A C 1
ATOM 747 O O . ARG A 1 89 ? 6.136 -13.429 9.947 1.00 86.56 89 ARG A O 1
ATOM 754 N N . ASN A 1 90 ? 7.140 -14.188 8.096 1.00 83.88 90 ASN A N 1
ATOM 755 C CA . ASN A 1 90 ? 7.158 -15.619 8.455 1.00 83.88 90 ASN A CA 1
ATOM 756 C C . ASN A 1 90 ? 5.817 -16.343 8.676 1.00 83.88 90 ASN A C 1
ATOM 758 O O . ASN A 1 90 ? 5.837 -17.560 8.866 1.00 83.88 90 ASN A O 1
ATOM 762 N N . LEU A 1 91 ? 4.665 -15.665 8.650 1.00 85.06 91 LEU A N 1
ATOM 763 C CA . LEU A 1 91 ? 3.397 -16.285 9.039 1.00 85.06 91 LEU A CA 1
ATOM 764 C C . LEU A 1 91 ? 2.292 -16.089 8.001 1.00 85.06 91 LEU A C 1
ATOM 766 O O . LEU A 1 91 ? 1.852 -14.974 7.732 1.00 85.06 91 LEU A O 1
ATOM 770 N N . LEU A 1 92 ? 1.790 -17.208 7.475 1.00 87.50 92 LEU A N 1
ATOM 771 C CA . LEU A 1 92 ? 0.667 -17.253 6.542 1.00 87.50 92 LEU A CA 1
ATOM 772 C C . LEU A 1 92 ? -0.479 -18.069 7.146 1.00 87.50 92 LEU A C 1
ATOM 774 O O . LEU A 1 92 ? -0.309 -19.226 7.526 1.00 87.50 92 LEU A O 1
ATOM 778 N N . TYR A 1 93 ? -1.666 -17.469 7.220 1.00 90.69 93 TYR A N 1
ATOM 779 C CA . TYR A 1 93 ? -2.855 -18.115 7.775 1.00 90.69 93 TYR A CA 1
ATOM 780 C C . TYR A 1 93 ? -3.673 -18.773 6.671 1.00 90.69 93 TYR A C 1
ATOM 782 O O . TYR A 1 93 ? -3.968 -18.135 5.662 1.00 90.69 93 TYR A O 1
ATOM 790 N N . VAL A 1 94 ? -4.148 -19.998 6.908 1.00 93.25 94 VAL A N 1
ATOM 791 C CA . VAL A 1 94 ? -4.950 -20.762 5.933 1.00 93.25 94 VAL A CA 1
ATOM 792 C C . VAL A 1 94 ? -6.154 -19.963 5.424 1.00 93.25 94 VAL A C 1
ATOM 794 O O . VAL A 1 94 ? -6.360 -19.888 4.219 1.00 93.25 94 VAL A O 1
ATOM 797 N N . ARG A 1 95 ? -6.901 -19.286 6.313 1.00 93.75 95 ARG A N 1
ATOM 798 C CA . ARG A 1 95 ? -8.035 -18.430 5.912 1.00 93.75 95 ARG A CA 1
ATOM 799 C C . ARG A 1 95 ? -7.611 -17.285 4.986 1.00 93.75 95 ARG A C 1
ATOM 801 O O . ARG A 1 95 ? -8.368 -16.920 4.095 1.00 93.75 95 ARG A O 1
ATOM 808 N N . HIS A 1 96 ? -6.439 -16.690 5.217 1.00 95.12 96 HIS A N 1
ATOM 809 C CA . HIS A 1 96 ? -5.949 -15.603 4.366 1.00 95.12 96 HIS A CA 1
ATOM 810 C C . HIS A 1 96 ? -5.634 -16.151 2.982 1.00 95.12 96 HIS A C 1
ATOM 812 O O . HIS A 1 96 ? -6.084 -15.587 1.993 1.00 95.12 96 HIS A O 1
ATOM 818 N N . LEU A 1 97 ? -4.916 -17.275 2.933 1.00 95.62 97 LEU A N 1
ATOM 819 C CA . LEU A 1 97 ? -4.552 -17.927 1.683 1.00 95.62 97 LEU A CA 1
ATOM 820 C C . LEU A 1 97 ? -5.785 -18.326 0.872 1.00 95.62 97 LEU A C 1
ATOM 822 O O . LEU A 1 97 ? -5.844 -17.999 -0.303 1.00 95.62 97 LEU A O 1
ATOM 826 N N . ASP A 1 98 ? -6.781 -18.957 1.492 1.00 96.56 98 ASP A N 1
ATOM 827 C CA . ASP A 1 98 ? -8.008 -19.376 0.807 1.00 96.56 98 ASP A CA 1
ATOM 828 C C . ASP A 1 98 ? -8.712 -18.202 0.101 1.00 96.56 98 ASP A C 1
ATOM 830 O O . ASP A 1 98 ? -8.911 -18.232 -1.113 1.00 96.56 98 ASP A O 1
ATOM 834 N N . LEU A 1 99 ? -9.000 -17.116 0.826 1.00 97.75 99 LEU A N 1
ATOM 835 C CA . LEU A 1 99 ? -9.705 -15.962 0.253 1.00 97.75 99 LEU A CA 1
ATOM 836 C C . LEU A 1 99 ? -8.866 -15.198 -0.779 1.00 97.75 99 LEU A C 1
ATOM 838 O O . LEU A 1 99 ? -9.398 -14.741 -1.789 1.00 97.75 99 LEU A O 1
ATOM 842 N N . LEU A 1 100 ? -7.559 -15.063 -0.546 1.00 97.75 100 LEU A N 1
ATOM 843 C CA . LEU A 1 100 ? -6.661 -14.385 -1.481 1.00 97.75 100 LEU A CA 1
ATOM 844 C C . LEU A 1 100 ? -6.481 -15.173 -2.776 1.00 97.75 100 LEU A C 1
ATOM 846 O O . LEU A 1 100 ? -6.486 -14.582 -3.851 1.00 97.75 100 LEU A O 1
ATOM 850 N N . LEU A 1 101 ? -6.341 -16.499 -2.690 1.00 96.81 101 LEU A N 1
ATOM 851 C CA . LEU A 1 101 ? -6.237 -17.345 -3.874 1.00 96.81 101 LEU A CA 1
ATOM 852 C C . LEU A 1 101 ? -7.550 -17.348 -4.663 1.00 96.81 101 LEU A C 1
ATOM 854 O O . LEU A 1 101 ? -7.514 -17.303 -5.887 1.00 96.81 101 LEU A O 1
ATOM 858 N N . GLN A 1 102 ? -8.710 -17.349 -3.999 1.00 97.31 102 GLN A N 1
ATOM 859 C CA . GLN A 1 102 ? -9.996 -17.195 -4.687 1.00 97.31 102 GLN A CA 1
ATOM 860 C C . GLN A 1 102 ? -10.068 -15.879 -5.471 1.00 97.31 102 GLN A C 1
ATOM 862 O O . GLN A 1 102 ? -10.414 -15.900 -6.649 1.00 97.31 102 GLN A O 1
ATOM 867 N N . GLU A 1 103 ? -9.687 -14.754 -4.861 1.00 98.25 103 GLU A N 1
ATOM 868 C CA . GLU A 1 103 ? -9.696 -13.464 -5.554 1.00 98.25 103 GLU A CA 1
ATOM 869 C C . GLU A 1 103 ? -8.659 -13.418 -6.690 1.00 98.25 103 GLU A C 1
ATOM 871 O O . GLU A 1 103 ? -9.011 -13.066 -7.811 1.00 98.25 103 GLU A O 1
ATOM 876 N N . PHE A 1 104 ? -7.410 -13.843 -6.478 1.00 98.12 104 PHE A N 1
ATOM 877 C CA . PHE A 1 104 ? -6.395 -13.826 -7.542 1.00 98.12 104 PHE A CA 1
ATOM 878 C C . PHE A 1 104 ? -6.659 -14.819 -8.683 1.00 98.12 104 PHE A C 1
ATOM 880 O O . PHE A 1 104 ? -6.296 -14.532 -9.823 1.00 98.12 104 PHE A O 1
ATOM 887 N N . ASN A 1 105 ? -7.382 -15.917 -8.442 1.00 97.44 105 ASN A N 1
ATOM 888 C CA . ASN A 1 105 ? -7.908 -16.753 -9.525 1.00 97.44 105 ASN A CA 1
ATOM 889 C C . ASN A 1 105 ? -8.847 -15.964 -10.453 1.00 97.44 105 ASN A C 1
ATOM 891 O O . ASN A 1 105 ? -8.836 -16.175 -11.665 1.00 97.44 105 ASN A O 1
ATOM 895 N N . GLU A 1 106 ? -9.649 -15.039 -9.919 1.00 98.12 106 GLU A N 1
ATOM 896 C CA . GLU A 1 106 ? -10.490 -14.170 -10.747 1.00 98.12 106 GLU A CA 1
ATOM 897 C C . GLU A 1 106 ? -9.669 -13.148 -11.542 1.00 98.12 106 GLU A C 1
ATOM 899 O O . GLU A 1 106 ? -10.018 -12.840 -12.683 1.00 98.12 106 GLU A O 1
ATOM 904 N N . TRP A 1 107 ? -8.556 -12.661 -10.986 1.00 98.19 107 TRP A N 1
ATOM 905 C CA . TRP A 1 107 ? -7.627 -11.788 -11.711 1.00 98.19 107 TRP A CA 1
ATOM 906 C C . TRP A 1 107 ? -6.978 -12.518 -12.894 1.00 98.19 107 TRP A C 1
ATOM 908 O O . TRP A 1 107 ? -6.907 -11.970 -13.996 1.00 98.19 107 TRP A O 1
ATOM 918 N N . ASP A 1 108 ? -6.538 -13.762 -12.685 1.00 95.00 108 ASP A N 1
ATOM 919 C CA . ASP A 1 108 ? -5.886 -14.575 -13.717 1.00 95.00 108 ASP A CA 1
ATOM 920 C C . ASP A 1 108 ? -6.857 -14.948 -14.851 1.00 95.00 108 ASP A C 1
ATOM 922 O O . ASP A 1 108 ? -6.521 -14.780 -16.026 1.00 95.00 108 ASP A O 1
ATOM 926 N N . LYS A 1 109 ? -8.112 -15.307 -14.525 1.00 96.19 109 LYS A N 1
ATOM 927 C CA . LYS A 1 109 ? -9.196 -15.515 -15.514 1.00 96.19 109 LYS A CA 1
ATOM 928 C C . LYS A 1 109 ? -9.443 -14.293 -16.397 1.00 96.19 109 LYS A C 1
ATOM 930 O O . LYS A 1 109 ? -9.849 -14.437 -17.548 1.00 96.19 109 LYS A O 1
ATOM 935 N N . GLN A 1 110 ? -9.233 -13.097 -15.855 1.00 96.50 110 GLN A N 1
ATOM 936 C CA . GLN A 1 110 ? -9.395 -11.833 -16.571 1.00 96.50 110 GLN A CA 1
ATOM 937 C C . GLN A 1 110 ? -8.100 -11.360 -17.247 1.00 96.50 110 GLN A C 1
ATOM 939 O O . GLN A 1 110 ? -8.114 -10.332 -17.922 1.00 96.50 110 GLN A O 1
ATOM 944 N N . SER A 1 111 ? -7.006 -12.116 -17.109 1.00 96.50 111 SER A N 1
ATOM 945 C CA . SER A 1 111 ? -5.687 -11.820 -17.674 1.00 96.50 111 SER A CA 1
ATOM 946 C C . SER A 1 111 ? -5.123 -10.463 -17.241 1.00 96.50 111 SER A C 1
ATOM 948 O O . SER A 1 111 ? -4.516 -9.744 -18.039 1.00 96.50 111 SER A O 1
ATOM 950 N N . ILE A 1 112 ? -5.323 -10.103 -15.970 1.00 97.88 112 ILE A N 1
ATOM 951 C CA . ILE A 1 112 ? -4.808 -8.855 -15.399 1.00 97.88 112 ILE A CA 1
ATOM 952 C C . ILE A 1 112 ? -3.303 -8.986 -15.163 1.00 97.88 112 ILE A C 1
ATOM 954 O O . ILE A 1 112 ? -2.856 -9.735 -14.292 1.00 97.88 112 ILE A O 1
ATOM 958 N N . GLY A 1 113 ? -2.517 -8.232 -15.935 1.00 97.44 113 GLY A N 1
ATOM 959 C CA . GLY A 1 113 ? -1.072 -8.143 -15.748 1.00 97.44 113 GLY A CA 1
ATOM 960 C C . GLY A 1 113 ? -0.752 -7.493 -14.407 1.00 97.44 113 GLY A C 1
ATOM 961 O O . GLY A 1 113 ? -1.110 -6.338 -14.193 1.00 97.44 113 GLY A O 1
ATOM 962 N N . THR A 1 114 ? -0.086 -8.222 -13.512 1.00 98.38 114 THR A N 1
ATOM 963 C CA . THR A 1 114 ? 0.152 -7.768 -12.136 1.00 98.38 114 THR A CA 1
ATOM 964 C C . THR A 1 114 ? 1.626 -7.871 -11.775 1.00 98.38 114 THR A C 1
ATOM 966 O O . THR A 1 114 ? 2.199 -8.955 -11.789 1.00 98.38 114 THR A O 1
ATOM 969 N N . THR A 1 115 ? 2.244 -6.754 -11.401 1.00 98.62 115 THR A N 1
ATOM 970 C CA . THR A 1 115 ? 3.621 -6.717 -10.892 1.00 98.62 115 THR A CA 1
ATOM 971 C C . THR A 1 115 ? 3.601 -6.456 -9.390 1.00 98.62 115 THR A C 1
ATOM 973 O O . THR A 1 115 ? 3.101 -5.426 -8.950 1.00 98.62 115 THR A O 1
ATOM 976 N N . LEU A 1 116 ? 4.154 -7.369 -8.597 1.00 98.69 116 LEU A N 1
ATOM 977 C CA . LEU A 1 116 ? 4.170 -7.322 -7.137 1.00 98.69 116 LEU A CA 1
ATOM 978 C C . LEU A 1 116 ? 5.595 -7.051 -6.652 1.00 98.69 116 LEU A C 1
ATOM 980 O O . LEU A 1 116 ? 6.466 -7.909 -6.779 1.00 98.69 116 LEU A O 1
ATOM 984 N N . LEU A 1 117 ? 5.852 -5.871 -6.092 1.00 98.56 117 LEU A N 1
ATOM 985 C CA . LEU A 1 117 ? 7.114 -5.601 -5.408 1.00 98.56 117 LEU A CA 1
ATOM 986 C C . LEU A 1 117 ? 7.103 -6.251 -4.027 1.00 98.56 117 LEU A C 1
ATOM 988 O O . LEU A 1 117 ? 6.077 -6.279 -3.354 1.00 98.56 117 LEU A O 1
ATOM 992 N N . VAL A 1 118 ? 8.263 -6.746 -3.605 1.00 98.31 118 VAL A N 1
ATOM 993 C CA . VAL A 1 118 ? 8.465 -7.247 -2.244 1.00 98.31 118 VAL A CA 1
ATOM 994 C C . VAL A 1 118 ? 8.806 -6.065 -1.333 1.00 98.31 118 VAL A C 1
ATOM 996 O O . VAL A 1 118 ? 9.826 -5.403 -1.549 1.00 98.31 118 VAL A O 1
ATOM 999 N N . GLY A 1 119 ? 7.956 -5.793 -0.340 1.00 97.62 119 GLY A N 1
ATOM 1000 C CA . GLY A 1 119 ? 8.196 -4.776 0.688 1.00 97.62 119 GLY A CA 1
ATOM 1001 C C . GLY A 1 119 ? 8.970 -5.315 1.887 1.00 97.62 119 GLY A C 1
ATOM 1002 O O . GLY A 1 119 ? 9.404 -6.470 1.900 1.00 97.62 119 GLY A O 1
ATOM 1003 N N . ASN A 1 120 ? 9.165 -4.485 2.908 1.00 94.94 120 ASN A N 1
ATOM 1004 C CA . ASN A 1 120 ? 9.921 -4.884 4.089 1.00 94.94 120 ASN A CA 1
ATOM 1005 C C . ASN A 1 120 ? 9.165 -5.884 4.966 1.00 94.94 120 ASN A C 1
ATOM 1007 O O . ASN A 1 120 ? 9.782 -6.806 5.490 1.00 94.94 120 ASN A O 1
ATOM 1011 N N . HIS A 1 121 ? 7.846 -5.766 5.100 1.00 94.19 121 HIS A N 1
ATOM 1012 C CA . HIS A 1 121 ? 7.038 -6.703 5.887 1.00 94.19 121 HIS A CA 1
ATOM 1013 C C . HIS A 1 121 ? 6.867 -8.072 5.219 1.00 94.19 121 HIS A C 1
ATOM 1015 O O . HIS A 1 121 ? 6.553 -9.053 5.893 1.00 94.19 121 HIS A O 1
ATOM 1021 N N . ASP A 1 122 ? 7.106 -8.155 3.911 1.00 95.12 122 ASP A N 1
ATOM 1022 C CA . ASP A 1 122 ? 6.991 -9.402 3.156 1.00 95.12 122 ASP A CA 1
ATOM 1023 C C . ASP A 1 122 ? 8.200 -10.331 3.359 1.00 95.12 122 ASP A C 1
ATOM 1025 O O . ASP A 1 122 ? 8.081 -11.545 3.161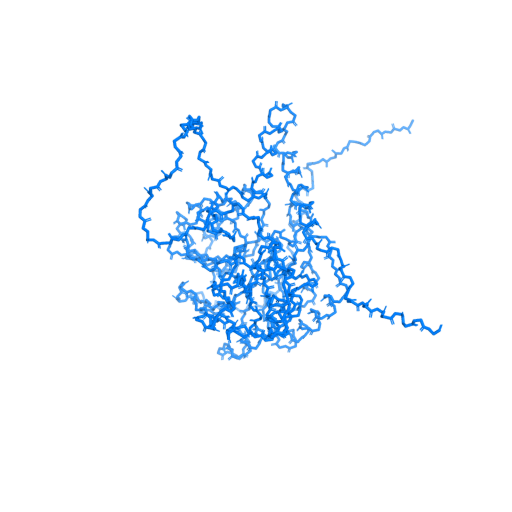 1.00 95.12 122 ASP A O 1
ATOM 1029 N N . GLN A 1 123 ? 9.363 -9.770 3.720 1.00 93.38 123 GLN A N 1
ATOM 1030 C CA . GLN A 1 123 ? 10.658 -10.457 3.738 1.00 93.38 123 GLN A CA 1
ATOM 1031 C C . GLN A 1 123 ? 10.920 -11.220 5.038 1.00 93.38 123 GLN A C 1
ATOM 1033 O O . GLN A 1 123 ? 10.779 -10.691 6.139 1.00 93.38 123 GLN A O 1
ATOM 1038 N N . VAL A 1 124 ? 11.393 -12.454 4.880 1.00 88.25 124 VAL A N 1
ATOM 1039 C CA . VAL A 1 124 ? 11.830 -13.370 5.945 1.00 88.25 124 VAL A CA 1
ATOM 1040 C C . VAL A 1 124 ? 13.343 -13.345 6.139 1.00 88.25 124 VAL A C 1
ATOM 1042 O O . VAL A 1 124 ? 13.834 -13.564 7.247 1.00 88.25 124 VAL A O 1
ATOM 1045 N N . THR A 1 125 ? 14.098 -13.098 5.071 1.00 85.62 125 THR A N 1
ATOM 1046 C CA . THR A 1 125 ? 15.558 -12.994 5.121 1.00 85.62 125 THR A CA 1
ATOM 1047 C C . THR A 1 125 ? 16.008 -11.564 4.866 1.00 85.62 125 THR A C 1
ATOM 1049 O O . THR A 1 125 ? 15.413 -10.847 4.067 1.00 85.62 125 THR A O 1
ATOM 1052 N N . LEU A 1 126 ? 17.128 -11.179 5.483 1.00 81.75 126 LEU A N 1
ATOM 1053 C CA . LEU A 1 126 ? 17.792 -9.879 5.303 1.00 81.75 126 LEU A CA 1
ATOM 1054 C C . LEU A 1 126 ? 18.039 -9.498 3.835 1.00 81.75 126 LEU A C 1
ATOM 1056 O O . LEU A 1 126 ? 17.910 -8.339 3.453 1.00 81.75 126 LEU A O 1
ATOM 1060 N N . ASN A 1 127 ? 18.410 -10.478 3.008 1.00 83.88 127 ASN A N 1
ATOM 1061 C CA . ASN A 1 127 ? 18.678 -10.278 1.582 1.00 83.88 127 ASN A CA 1
ATOM 1062 C C . ASN A 1 127 ? 17.402 -10.229 0.717 1.00 83.88 127 ASN A C 1
ATOM 1064 O O . ASN A 1 127 ? 17.500 -10.136 -0.506 1.00 83.88 127 ASN A O 1
ATOM 1068 N N . GLY A 1 128 ? 16.225 -10.353 1.335 1.00 87.81 128 GLY A N 1
ATOM 1069 C CA . GLY A 1 128 ? 14.921 -10.308 0.686 1.00 87.81 128 GLY A CA 1
ATOM 1070 C C . GLY A 1 128 ? 14.574 -11.504 -0.198 1.00 87.81 128 GLY A C 1
ATOM 1071 O O . GLY A 1 128 ? 13.549 -11.458 -0.863 1.00 87.81 128 GLY A O 1
ATOM 1072 N N . GLN A 1 129 ? 15.395 -12.560 -0.221 1.00 91.75 129 GLN A N 1
ATOM 1073 C CA . GLN A 1 129 ? 15.217 -13.705 -1.125 1.00 91.75 129 GLN A CA 1
ATOM 1074 C C . GLN A 1 129 ? 14.114 -14.670 -0.681 1.00 91.75 129 GLN A C 1
ATOM 1076 O O . GLN A 1 129 ? 13.495 -15.310 -1.523 1.00 91.75 129 GLN A O 1
ATOM 1081 N N . VAL A 1 130 ? 13.843 -14.776 0.622 1.00 92.12 130 VAL A N 1
ATOM 1082 C CA . VAL A 1 130 ? 12.712 -15.553 1.149 1.00 92.12 130 VAL A CA 1
ATOM 1083 C C . VAL A 1 130 ? 11.628 -14.573 1.582 1.00 92.12 130 VAL A C 1
ATOM 1085 O O . VAL A 1 130 ? 11.888 -13.687 2.397 1.00 92.12 130 VAL A O 1
ATOM 1088 N N . HIS A 1 131 ? 10.420 -14.707 1.033 1.00 94.81 131 HIS A N 1
ATOM 1089 C CA . HIS A 1 131 ? 9.294 -13.815 1.320 1.00 94.81 131 HIS A CA 1
ATOM 1090 C C . HIS A 1 131 ? 7.944 -14.467 0.991 1.00 94.81 131 HIS A C 1
ATOM 1092 O O . HIS A 1 131 ? 7.855 -15.376 0.165 1.00 94.81 131 HIS A O 1
ATOM 1098 N N . GLY A 1 132 ? 6.869 -13.960 1.600 1.00 91.44 132 GLY A N 1
ATOM 1099 C CA . GLY A 1 132 ? 5.524 -14.539 1.471 1.00 91.44 132 GLY A CA 1
ATOM 1100 C C . GLY A 1 132 ? 4.860 -14.367 0.098 1.00 91.44 132 GLY A C 1
ATOM 1101 O O . GLY A 1 132 ? 3.862 -15.018 -0.184 1.00 91.44 132 GLY A O 1
ATOM 1102 N N . LEU A 1 133 ? 5.382 -13.491 -0.766 1.00 95.81 133 LEU A N 1
ATOM 1103 C CA . LEU A 1 133 ? 4.809 -13.237 -2.099 1.00 95.81 133 LEU A CA 1
ATOM 1104 C C . LEU A 1 133 ? 5.132 -14.320 -3.148 1.00 95.81 133 LEU A C 1
ATOM 1106 O O . LEU A 1 133 ? 4.442 -14.368 -4.161 1.00 95.81 133 LEU A O 1
ATOM 1110 N N . GLN A 1 134 ? 6.134 -15.188 -2.930 1.00 92.81 134 GLN A N 1
ATOM 1111 C CA . GLN A 1 134 ? 6.594 -16.172 -3.937 1.00 92.81 134 GLN A CA 1
ATOM 1112 C C . GLN A 1 134 ? 5.463 -17.059 -4.471 1.00 92.81 134 GLN A C 1
ATOM 1114 O O . GLN A 1 134 ? 5.415 -17.388 -5.650 1.00 92.81 134 GLN A O 1
ATOM 1119 N N . MET A 1 135 ? 4.498 -17.404 -3.618 1.00 91.69 135 MET A N 1
ATOM 1120 C CA . MET A 1 135 ? 3.354 -18.232 -4.000 1.00 91.69 135 MET A CA 1
ATOM 1121 C C . MET A 1 135 ? 2.469 -17.620 -5.095 1.00 91.69 135 MET A C 1
ATOM 1123 O O . MET A 1 135 ? 1.748 -18.351 -5.768 1.00 91.69 135 MET A O 1
ATOM 1127 N N . PHE A 1 136 ? 2.504 -16.300 -5.287 1.00 95.19 136 PHE A N 1
ATOM 1128 C CA . PHE A 1 136 ? 1.716 -15.636 -6.323 1.00 95.19 136 PHE A CA 1
ATOM 1129 C C . PHE A 1 136 ? 2.365 -15.703 -7.711 1.00 95.19 136 PHE A C 1
ATOM 1131 O O . PHE A 1 136 ? 1.695 -15.397 -8.692 1.00 95.19 136 PHE A O 1
ATOM 1138 N N . GLU A 1 137 ? 3.607 -16.185 -7.833 1.00 93.38 137 GLU A N 1
ATOM 1139 C CA . GLU A 1 137 ? 4.221 -16.500 -9.136 1.00 93.38 137 GLU A CA 1
ATOM 1140 C C . GLU A 1 137 ? 3.550 -17.684 -9.847 1.00 93.38 137 GLU A C 1
ATOM 1142 O O . GLU A 1 137 ? 3.780 -17.912 -11.032 1.00 93.38 137 GLU A O 1
ATOM 1147 N N . LEU A 1 138 ? 2.695 -18.433 -9.144 1.00 93.19 138 LEU A N 1
ATOM 1148 C CA . LEU A 1 138 ? 1.894 -19.502 -9.740 1.00 93.19 138 LEU A CA 1
ATOM 1149 C C . LEU A 1 138 ? 0.856 -18.974 -10.746 1.00 93.19 138 LEU A C 1
ATOM 1151 O O . LEU A 1 138 ? 0.382 -19.741 -11.583 1.00 93.19 138 LEU A O 1
ATOM 1155 N N . TYR A 1 139 ? 0.506 -17.685 -10.683 1.00 96.56 139 TYR A N 1
ATOM 1156 C CA . TYR A 1 139 ? -0.400 -17.048 -11.636 1.00 96.56 139 TYR A CA 1
ATOM 1157 C C . TYR A 1 139 ? 0.362 -16.572 -12.870 1.00 96.56 139 TYR A C 1
ATOM 1159 O O . TYR A 1 139 ? 1.329 -15.817 -12.777 1.00 96.56 139 TYR A O 1
ATOM 1167 N N . LYS A 1 140 ? -0.109 -16.966 -14.057 1.00 95.00 140 LYS A N 1
ATOM 1168 C CA . LYS A 1 140 ? 0.579 -16.730 -15.337 1.00 95.00 140 LYS A CA 1
ATOM 1169 C C . LYS A 1 140 ? 0.826 -15.247 -15.612 1.00 95.00 140 LYS A C 1
ATOM 1171 O O . LYS A 1 140 ? 1.814 -14.884 -16.249 1.00 95.00 140 LYS A O 1
ATOM 1176 N N . HIS A 1 141 ? -0.110 -14.402 -15.194 1.00 95.81 141 HIS A N 1
ATOM 1177 C CA . HIS A 1 141 ? -0.081 -12.965 -15.453 1.00 95.81 141 HIS A CA 1
ATOM 1178 C C . HIS A 1 141 ? 0.582 -12.157 -14.333 1.00 95.81 141 HIS A C 1
ATOM 1180 O O . HIS A 1 141 ? 0.588 -10.925 -14.389 1.00 95.81 141 HIS A O 1
ATOM 1186 N N . PHE A 1 142 ? 1.129 -12.832 -13.320 1.00 97.69 142 PHE A N 1
ATOM 1187 C CA . PHE A 1 142 ? 1.731 -12.198 -12.162 1.00 97.69 142 PHE A CA 1
ATOM 1188 C C . PHE A 1 142 ? 3.251 -12.252 -12.271 1.00 97.69 142 PHE A C 1
ATOM 1190 O O . PHE A 1 142 ? 3.842 -13.230 -12.725 1.00 97.69 142 PHE A O 1
ATOM 1197 N N . LYS A 1 143 ? 3.895 -11.179 -11.829 1.00 97.69 143 LYS A N 1
ATOM 1198 C CA . LYS A 1 143 ? 5.342 -11.086 -11.705 1.00 97.69 143 LYS A CA 1
ATOM 1199 C C . LYS A 1 143 ? 5.687 -10.615 -10.309 1.00 97.69 143 LYS A C 1
ATOM 1201 O O . LYS A 1 143 ? 5.337 -9.496 -9.944 1.00 97.69 143 LYS A O 1
ATOM 1206 N N . VAL A 1 144 ? 6.405 -11.435 -9.553 1.00 98.25 144 VAL A N 1
ATOM 1207 C CA . VAL A 1 144 ? 6.926 -11.034 -8.248 1.00 98.25 144 VAL A CA 1
ATOM 1208 C C . VAL A 1 144 ? 8.346 -10.507 -8.433 1.00 98.25 144 VAL A C 1
ATOM 1210 O O . VAL A 1 144 ? 9.214 -11.159 -9.003 1.00 98.25 144 VAL A O 1
ATOM 1213 N N . CYS A 1 145 ? 8.581 -9.275 -7.998 1.00 97.88 145 CYS A N 1
ATOM 1214 C CA . CYS A 1 145 ? 9.876 -8.615 -8.089 1.00 97.88 145 CYS A CA 1
ATOM 1215 C C . CYS A 1 145 ? 10.643 -8.823 -6.782 1.00 97.88 145 CYS A C 1
ATOM 1217 O O . CYS A 1 145 ? 10.709 -7.918 -5.953 1.00 97.88 145 CYS A O 1
ATOM 1219 N N . THR A 1 146 ? 11.212 -10.015 -6.588 1.00 97.06 146 THR A N 1
ATOM 1220 C CA . THR A 1 146 ? 12.199 -10.282 -5.521 1.00 97.06 146 THR A CA 1
ATOM 1221 C C . THR A 1 146 ? 13.479 -9.481 -5.755 1.00 97.06 146 THR A C 1
ATOM 1223 O O . THR A 1 146 ? 14.035 -8.868 -4.838 1.00 97.06 146 THR A O 1
ATOM 1226 N N . ASP A 1 147 ? 13.900 -9.427 -7.019 1.00 96.62 147 ASP A N 1
ATOM 1227 C CA . ASP A 1 147 ? 15.016 -8.636 -7.525 1.00 96.62 147 ASP A CA 1
ATOM 1228 C C . ASP A 1 147 ? 14.539 -7.499 -8.439 1.00 96.62 147 ASP A C 1
ATOM 1230 O O . ASP A 1 147 ? 13.400 -7.527 -8.920 1.00 96.62 147 ASP A O 1
ATOM 1234 N N . PRO A 1 148 ? 15.385 -6.474 -8.673 1.00 96.81 148 PRO A N 1
ATOM 1235 C CA . PRO A 1 148 ? 15.046 -5.370 -9.558 1.00 96.81 148 PRO A CA 1
ATOM 1236 C C . PRO A 1 148 ? 14.664 -5.852 -10.954 1.00 96.81 148 PRO A C 1
ATOM 1238 O O . PRO A 1 148 ? 15.352 -6.676 -11.558 1.00 96.81 148 PRO A O 1
ATOM 1241 N N . PHE A 1 149 ? 13.590 -5.283 -11.490 1.00 95.31 149 PHE A N 1
ATOM 1242 C CA . PHE A 1 149 ? 13.145 -5.540 -12.853 1.00 95.31 149 PHE A CA 1
ATOM 1243 C C . PHE A 1 149 ? 13.126 -4.240 -13.656 1.00 95.31 149 PHE A C 1
ATOM 1245 O O . PHE A 1 149 ? 12.604 -3.224 -13.199 1.00 95.31 149 PHE A O 1
ATOM 1252 N N . TYR A 1 150 ? 13.672 -4.282 -14.871 1.00 94.62 150 TYR A N 1
ATOM 1253 C CA . TYR A 1 150 ? 13.742 -3.143 -15.782 1.00 94.62 150 TYR A CA 1
ATOM 1254 C C . TYR A 1 150 ? 12.984 -3.469 -17.071 1.00 94.62 150 TYR A C 1
ATOM 1256 O O . TYR A 1 150 ? 13.378 -4.344 -17.841 1.00 94.62 150 TYR A O 1
ATOM 1264 N N . ASP A 1 151 ? 11.883 -2.762 -17.308 1.00 92.81 151 ASP A N 1
ATOM 1265 C CA . ASP A 1 151 ? 11.154 -2.782 -18.573 1.00 92.81 151 ASP A CA 1
ATOM 1266 C C . ASP A 1 151 ? 11.674 -1.641 -19.454 1.00 92.81 151 ASP A C 1
ATOM 1268 O O . ASP A 1 151 ? 11.288 -0.476 -19.310 1.00 92.81 151 ASP A O 1
ATOM 1272 N N . HIS A 1 152 ? 12.594 -1.981 -20.357 1.00 89.88 152 HIS A N 1
ATOM 1273 C CA . HIS A 1 152 ? 13.227 -1.013 -21.249 1.00 89.88 152 HIS A CA 1
ATOM 1274 C C . HIS A 1 152 ? 12.266 -0.430 -22.293 1.00 89.88 152 HIS A C 1
ATOM 1276 O O . HIS A 1 152 ? 12.502 0.699 -22.727 1.00 89.88 152 HIS A O 1
ATOM 1282 N N . ASN A 1 153 ? 11.196 -1.148 -22.661 1.00 88.25 153 ASN A N 1
ATOM 1283 C CA . ASN A 1 153 ? 10.218 -0.680 -23.647 1.00 88.25 153 ASN A CA 1
ATOM 1284 C C . ASN A 1 153 ? 9.393 0.469 -23.058 1.00 88.25 153 ASN A C 1
ATOM 1286 O O . ASN A 1 153 ? 9.300 1.548 -23.644 1.00 88.25 153 ASN A O 1
ATOM 1290 N N . SER A 1 154 ? 8.884 0.269 -21.840 1.00 90.81 154 SER A N 1
ATOM 1291 C CA . SER A 1 154 ? 8.086 1.269 -21.118 1.00 90.81 154 SER A CA 1
ATOM 1292 C C . SER A 1 154 ? 8.937 2.317 -20.388 1.00 90.81 154 SER A C 1
ATOM 1294 O O . SER A 1 154 ? 8.413 3.330 -19.916 1.00 90.81 154 SER A O 1
ATOM 1296 N N . LYS A 1 155 ? 10.253 2.082 -20.267 1.00 92.12 155 LYS A N 1
ATOM 1297 C CA . LYS A 1 155 ? 11.168 2.809 -19.366 1.00 92.12 155 LYS A CA 1
ATOM 1298 C C . LYS A 1 155 ? 10.663 2.805 -17.923 1.00 92.12 155 LYS A C 1
ATOM 1300 O O . LYS A 1 155 ? 10.671 3.833 -17.244 1.00 92.12 155 LYS A O 1
ATOM 1305 N N . CYS A 1 156 ? 10.239 1.633 -17.460 1.00 95.81 156 CYS A N 1
ATOM 1306 C CA . CYS A 1 156 ? 9.798 1.406 -16.089 1.00 95.81 156 CYS A CA 1
ATOM 1307 C C . CYS A 1 156 ? 10.832 0.579 -15.320 1.00 95.81 156 CYS A C 1
ATOM 1309 O O . CYS A 1 156 ? 11.273 -0.460 -15.804 1.00 95.81 156 CYS A O 1
ATOM 1311 N N . ALA A 1 157 ? 11.190 1.018 -14.118 1.00 97.19 157 ALA A N 1
ATOM 1312 C CA . ALA A 1 157 ? 12.024 0.258 -13.193 1.00 97.19 157 ALA A CA 1
ATOM 1313 C C . ALA A 1 157 ? 11.205 -0.122 -11.959 1.00 97.19 157 ALA A C 1
ATOM 1315 O O . ALA A 1 157 ? 10.497 0.719 -11.413 1.00 97.19 157 ALA A O 1
ATOM 1316 N N . TYR A 1 158 ? 11.308 -1.372 -11.522 1.00 98.44 158 TYR A N 1
ATOM 1317 C CA . TYR A 1 158 ? 10.595 -1.920 -10.373 1.00 98.44 158 TYR A CA 1
ATOM 1318 C C . TYR A 1 158 ? 11.632 -2.351 -9.336 1.00 98.44 158 TYR A C 1
ATOM 1320 O O . TYR A 1 158 ? 12.372 -3.309 -9.565 1.00 98.44 158 TYR A O 1
ATOM 1328 N N . LEU A 1 159 ? 11.730 -1.608 -8.234 1.00 97.94 159 LEU A N 1
ATOM 1329 C CA . LEU A 1 159 ? 12.796 -1.731 -7.242 1.00 97.94 159 LEU A CA 1
ATOM 1330 C C . LEU A 1 159 ? 12.216 -2.202 -5.893 1.00 97.94 159 LEU A C 1
ATOM 1332 O O . LEU A 1 159 ? 11.588 -1.407 -5.191 1.00 97.94 159 LEU A O 1
ATOM 1336 N N . PRO A 1 160 ? 12.387 -3.479 -5.518 1.00 97.75 160 PRO A N 1
ATOM 1337 C CA . PRO A 1 160 ? 11.903 -3.985 -4.232 1.00 97.75 160 PRO A CA 1
ATOM 1338 C C . PRO A 1 160 ? 12.664 -3.398 -3.037 1.00 97.75 160 PRO A C 1
ATOM 1340 O O . PRO A 1 160 ? 13.708 -2.761 -3.188 1.00 97.75 160 PRO A O 1
ATOM 1343 N N . TRP A 1 161 ? 12.160 -3.662 -1.832 1.00 97.31 161 TRP A N 1
ATOM 1344 C CA . TRP A 1 161 ? 12.833 -3.277 -0.595 1.00 97.31 161 TRP A CA 1
ATOM 1345 C C . TRP A 1 161 ? 14.163 -4.007 -0.407 1.00 97.31 161 TRP A C 1
ATOM 1347 O O . TRP A 1 161 ? 14.305 -5.199 -0.715 1.00 97.31 161 TRP A O 1
ATOM 1357 N N . ARG A 1 162 ? 15.125 -3.308 0.186 1.00 94.69 162 ARG A N 1
ATOM 1358 C CA . ARG A 1 162 ? 16.361 -3.857 0.731 1.00 94.69 162 ARG A CA 1
ATOM 1359 C C . ARG A 1 162 ? 16.546 -3.365 2.158 1.00 94.69 162 ARG A C 1
ATOM 1361 O O . ARG A 1 162 ? 16.369 -2.188 2.470 1.00 94.69 162 ARG A O 1
ATOM 1368 N N . GLU A 1 163 ? 16.919 -4.291 3.036 1.00 87.94 163 GLU A N 1
ATOM 1369 C CA . GLU A 1 163 ? 16.992 -3.995 4.463 1.00 87.94 163 GLU A CA 1
ATOM 1370 C C . GLU A 1 163 ? 18.120 -3.011 4.788 1.00 87.94 163 GLU A C 1
ATOM 1372 O O . GLU A 1 163 ? 17.955 -2.150 5.649 1.00 87.94 163 GLU A O 1
ATOM 1377 N N . THR A 1 164 ? 19.244 -3.066 4.074 1.00 88.62 164 THR A N 1
ATOM 1378 C CA . THR A 1 164 ? 20.350 -2.136 4.316 1.00 88.62 164 THR A CA 1
ATOM 1379 C C . THR A 1 164 ? 20.221 -0.872 3.470 1.00 88.62 164 THR A C 1
ATOM 1381 O O . THR A 1 164 ? 19.792 -0.908 2.315 1.00 88.62 164 THR A O 1
ATOM 1384 N N . ARG A 1 165 ? 20.656 0.260 4.036 1.00 89.19 165 ARG A N 1
ATOM 1385 C CA . ARG A 1 165 ? 20.758 1.538 3.320 1.00 89.19 165 ARG A CA 1
ATOM 1386 C C . ARG A 1 165 ? 21.593 1.417 2.049 1.00 89.19 165 ARG A C 1
ATOM 1388 O O . ARG A 1 165 ? 21.167 1.880 1.000 1.00 89.19 165 ARG A O 1
ATOM 1395 N N . VAL A 1 166 ? 22.752 0.766 2.145 1.00 89.75 166 VAL A N 1
ATOM 1396 C CA . VAL A 1 166 ? 23.673 0.582 1.015 1.00 89.75 166 VAL A CA 1
ATOM 1397 C C . VAL A 1 166 ? 22.983 -0.165 -0.123 1.00 89.75 166 VAL A C 1
ATOM 1399 O O . VAL A 1 166 ? 22.960 0.331 -1.246 1.00 89.75 166 VAL A O 1
ATOM 1402 N N . ASP A 1 167 ? 22.363 -1.309 0.170 1.00 91.50 167 ASP A N 1
ATOM 1403 C CA . ASP A 1 167 ? 21.709 -2.121 -0.856 1.00 91.50 167 ASP A CA 1
ATOM 1404 C C . ASP A 1 167 ? 20.512 -1.395 -1.476 1.00 91.50 167 ASP A C 1
ATOM 1406 O O . ASP A 1 167 ? 20.324 -1.459 -2.691 1.00 91.50 167 ASP A O 1
ATOM 1410 N N . GLN A 1 168 ? 19.724 -0.675 -0.669 1.00 92.81 168 GLN A N 1
ATOM 1411 C CA . GLN A 1 168 ? 18.597 0.113 -1.167 1.00 92.81 168 GLN A CA 1
ATOM 1412 C C . GLN A 1 168 ? 19.081 1.239 -2.091 1.00 92.81 168 GLN A C 1
ATOM 1414 O O . GLN A 1 168 ? 18.534 1.391 -3.182 1.00 92.81 168 GLN A O 1
ATOM 1419 N N . THR A 1 169 ? 20.117 1.995 -1.703 1.00 91.19 169 THR A N 1
ATOM 1420 C CA . THR A 1 169 ? 20.690 3.081 -2.521 1.00 91.19 169 THR A CA 1
ATOM 1421 C C . THR A 1 169 ? 21.265 2.552 -3.829 1.00 91.19 169 THR A C 1
ATOM 1423 O O . THR A 1 169 ? 20.997 3.111 -4.895 1.00 91.19 169 THR A O 1
ATOM 1426 N N . MET A 1 170 ? 21.951 1.406 -3.787 1.00 91.00 170 MET A N 1
ATOM 1427 C CA . MET A 1 170 ? 22.493 0.767 -4.986 1.00 91.00 170 MET A CA 1
ATOM 1428 C C . MET A 1 170 ? 21.422 0.433 -6.033 1.00 91.00 170 MET A C 1
ATOM 1430 O O . MET A 1 170 ? 21.738 0.410 -7.225 1.00 91.00 170 MET A O 1
ATOM 1434 N N . LEU A 1 171 ? 20.164 0.190 -5.639 1.00 92.81 171 LEU A N 1
ATOM 1435 C CA . LEU A 1 171 ? 19.078 -0.030 -6.602 1.00 92.81 171 LEU A CA 1
ATOM 1436 C C . LEU A 1 171 ? 18.808 1.207 -7.468 1.00 92.81 171 LEU A C 1
ATOM 1438 O O . LEU A 1 171 ? 18.560 1.070 -8.668 1.00 92.81 171 LEU A O 1
ATOM 1442 N N . PHE A 1 172 ? 18.876 2.399 -6.873 1.00 92.75 172 PHE A N 1
ATOM 1443 C CA . PHE A 1 172 ? 18.649 3.668 -7.563 1.00 92.75 172 PHE A CA 1
ATOM 1444 C C . PHE A 1 172 ? 19.875 4.096 -8.376 1.00 92.75 172 PHE A C 1
ATOM 1446 O O . PHE A 1 172 ? 19.730 4.511 -9.527 1.00 92.75 172 PHE A O 1
ATOM 1453 N N . ASP A 1 173 ? 21.084 3.927 -7.836 1.00 89.06 173 ASP A N 1
ATOM 1454 C CA . ASP A 1 173 ? 22.322 4.309 -8.528 1.00 89.06 173 ASP A CA 1
ATOM 1455 C C . ASP A 1 173 ? 22.506 3.540 -9.847 1.00 89.06 173 ASP A C 1
ATOM 1457 O O . ASP A 1 173 ? 22.915 4.110 -10.867 1.00 89.06 173 ASP A O 1
ATOM 1461 N N . ARG A 1 174 ? 22.126 2.253 -9.871 1.00 89.12 174 ARG A N 1
ATOM 1462 C CA . ARG A 1 174 ? 22.201 1.391 -11.066 1.00 89.12 174 ARG A CA 1
ATOM 1463 C C . ARG A 1 174 ? 21.336 1.866 -12.233 1.00 89.12 174 ARG A C 1
ATOM 1465 O O . ARG A 1 174 ? 21.643 1.522 -13.372 1.00 89.12 174 ARG A O 1
ATOM 1472 N N . LEU A 1 175 ? 20.317 2.699 -12.000 1.00 89.38 175 LEU A N 1
ATOM 1473 C CA . LEU A 1 175 ? 19.483 3.248 -13.080 1.00 89.38 175 LEU A CA 1
ATOM 1474 C C . LEU A 1 175 ? 20.305 4.037 -14.107 1.00 89.38 175 LEU A C 1
ATOM 1476 O O . LEU A 1 175 ? 19.987 4.012 -15.297 1.00 89.38 175 LEU A O 1
ATOM 1480 N N . SER A 1 176 ? 21.387 4.684 -13.659 1.00 83.69 176 SER A N 1
ATOM 1481 C CA . SER A 1 176 ? 22.325 5.394 -14.536 1.00 83.69 176 SER A CA 1
ATOM 1482 C C . SER A 1 176 ? 23.079 4.473 -15.495 1.00 83.69 176 SER A C 1
ATOM 1484 O O . SER A 1 176 ? 23.335 4.836 -16.642 1.00 83.69 176 SER A O 1
ATOM 1486 N N . GLN A 1 177 ? 23.392 3.257 -15.050 1.00 80.50 177 GLN A N 1
ATOM 1487 C CA . GLN A 1 177 ? 24.122 2.265 -15.835 1.00 80.50 177 GLN A CA 1
ATOM 1488 C C . GLN A 1 177 ? 23.204 1.594 -16.865 1.00 80.50 177 GLN A C 1
ATOM 1490 O O . GLN A 1 177 ? 23.628 1.317 -17.986 1.00 80.50 177 GLN A O 1
ATOM 1495 N N . GLU A 1 178 ? 21.929 1.397 -16.518 1.00 80.69 178 GLU A N 1
ATOM 1496 C CA . GLU A 1 178 ? 20.925 0.852 -17.439 1.00 80.69 178 GLU A CA 1
ATOM 1497 C C . GLU A 1 178 ? 20.506 1.847 -18.537 1.00 80.69 178 GLU A C 1
ATOM 1499 O O . GLU A 1 178 ? 20.105 1.431 -19.628 1.00 80.69 178 GLU A O 1
ATOM 1504 N N . GLU A 1 179 ? 20.623 3.162 -18.306 1.00 62.53 179 GLU A N 1
ATOM 1505 C CA . GLU A 1 179 ? 20.294 4.172 -19.322 1.00 62.53 179 GLU A CA 1
ATOM 1506 C C . GLU A 1 179 ? 21.276 4.181 -20.500 1.00 62.53 179 GLU A C 1
ATOM 1508 O O . GLU A 1 179 ? 20.831 4.325 -21.645 1.00 62.53 179 GLU A O 1
ATOM 1513 N N . TYR A 1 180 ? 22.575 3.955 -20.253 1.00 55.28 180 TYR A N 1
ATOM 1514 C CA . TYR A 1 180 ? 23.617 3.938 -21.295 1.00 55.28 180 TYR A CA 1
ATOM 1515 C C . TYR A 1 180 ? 23.264 3.006 -22.467 1.00 55.28 180 TYR A C 1
ATOM 1517 O O . TYR A 1 180 ? 23.687 3.227 -23.598 1.00 55.28 180 TYR A O 1
ATOM 1525 N N . ARG A 1 181 ? 22.438 1.985 -22.217 1.00 57.72 181 ARG A N 1
ATOM 1526 C CA . ARG A 1 181 ? 22.031 1.008 -23.225 1.00 57.72 181 ARG A CA 1
ATOM 1527 C C . ARG A 1 181 ? 20.919 1.485 -24.160 1.00 57.72 181 ARG A C 1
ATOM 1529 O O . ARG A 1 181 ? 20.869 0.980 -25.269 1.00 57.72 181 ARG A O 1
ATOM 1536 N N . ASN A 1 182 ? 20.030 2.400 -23.747 1.00 57.66 182 ASN A N 1
ATOM 1537 C CA . ASN A 1 182 ? 18.779 2.667 -24.485 1.00 57.66 182 ASN A CA 1
ATOM 1538 C C . ASN A 1 182 ? 18.219 4.110 -24.388 1.00 57.66 182 ASN A C 1
ATOM 1540 O O . ASN A 1 182 ? 17.110 4.323 -24.870 1.00 57.66 182 ASN A O 1
ATOM 1544 N N . GLY A 1 183 ? 18.890 5.067 -23.727 1.00 66.38 183 GLY A N 1
ATOM 1545 C CA . GLY A 1 183 ? 18.516 6.498 -23.651 1.00 66.38 183 GLY A CA 1
ATOM 1546 C C . GLY A 1 183 ? 17.194 6.849 -22.931 1.00 66.38 183 GLY A C 1
ATOM 1547 O O . GLY A 1 183 ? 16.207 6.121 -22.997 1.00 66.38 183 GLY A O 1
ATOM 1548 N N . GLY A 1 184 ? 17.129 7.990 -22.242 1.00 79.88 184 GLY A N 1
ATOM 1549 C CA . GLY A 1 184 ? 15.890 8.534 -21.674 1.00 79.88 184 GLY A CA 1
ATOM 1550 C C . GLY A 1 184 ? 15.569 8.064 -20.251 1.00 79.88 184 GLY A C 1
ATOM 1551 O O . GLY A 1 184 ? 16.001 7.007 -19.800 1.00 79.88 184 GLY A O 1
ATOM 1552 N N . LYS A 1 185 ? 14.759 8.871 -19.555 1.00 90.75 185 LYS A N 1
ATOM 1553 C CA . LYS A 1 185 ? 14.526 8.763 -18.108 1.00 90.75 185 LYS A CA 1
ATOM 1554 C C . LYS A 1 185 ? 13.544 7.654 -17.708 1.00 90.75 185 LYS A C 1
ATOM 1556 O O . LYS A 1 185 ? 12.503 7.479 -18.349 1.00 90.75 185 LYS A O 1
ATOM 1561 N N . TRP A 1 186 ? 13.842 6.998 -16.591 1.00 93.81 186 TRP A N 1
ATOM 1562 C CA . TRP A 1 186 ? 13.062 5.954 -15.935 1.00 93.81 186 TRP A CA 1
ATOM 1563 C C . TRP A 1 186 ? 11.882 6.507 -15.138 1.00 93.81 186 TRP A C 1
ATOM 1565 O O . TRP A 1 186 ? 12.033 7.439 -14.351 1.00 93.81 186 TRP A O 1
ATOM 1575 N N . THR A 1 187 ? 10.717 5.882 -15.268 1.00 96.31 187 THR A N 1
ATOM 1576 C CA . THR A 1 187 ? 9.690 5.927 -14.225 1.00 96.31 187 THR A CA 1
ATOM 1577 C C . THR A 1 187 ? 9.936 4.774 -13.256 1.00 96.31 187 THR A C 1
ATOM 1579 O O . THR A 1 187 ? 9.981 3.615 -13.663 1.00 96.31 187 THR A O 1
ATOM 1582 N N . VAL A 1 188 ? 10.112 5.095 -11.981 1.00 97.69 188 VAL A N 1
ATOM 1583 C CA . VAL A 1 188 ? 10.475 4.143 -10.934 1.00 97.69 188 VAL A CA 1
ATOM 1584 C C . VAL A 1 188 ? 9.249 3.804 -10.092 1.00 97.69 188 VAL A C 1
ATOM 1586 O O . VAL A 1 188 ? 8.520 4.687 -9.651 1.00 97.69 188 VAL A O 1
ATOM 1589 N N . PHE A 1 189 ? 9.046 2.517 -9.858 1.00 98.69 189 PHE A N 1
ATOM 1590 C CA . PHE A 1 189 ? 8.134 1.952 -8.876 1.00 98.69 189 PHE A CA 1
ATOM 1591 C C . PHE A 1 189 ? 9.001 1.311 -7.804 1.00 98.69 189 PHE A C 1
ATOM 1593 O O . PHE A 1 189 ? 9.835 0.470 -8.143 1.00 98.69 189 PHE A O 1
ATOM 1600 N N . ALA A 1 190 ? 8.866 1.706 -6.542 1.00 98.25 190 ALA A N 1
ATOM 1601 C CA . ALA A 1 190 ? 9.712 1.145 -5.497 1.00 98.25 190 ALA A CA 1
ATOM 1602 C C . ALA A 1 190 ? 9.009 1.012 -4.148 1.00 98.25 190 ALA A C 1
ATOM 1604 O O . ALA A 1 190 ? 8.043 1.710 -3.857 1.00 98.25 190 ALA A O 1
ATOM 1605 N N . HIS A 1 191 ? 9.543 0.133 -3.309 1.00 98.25 191 HIS A N 1
ATOM 1606 C CA . HIS A 1 191 ? 9.269 0.135 -1.878 1.00 98.25 191 HIS A CA 1
ATOM 1607 C C . HIS A 1 191 ? 10.545 0.600 -1.177 1.00 98.25 191 HIS A C 1
ATOM 1609 O O . HIS A 1 191 ? 11.539 -0.126 -1.168 1.00 98.25 191 HIS A O 1
ATOM 1615 N N . ALA A 1 192 ? 10.567 1.839 -0.688 1.00 95.56 192 ALA A N 1
ATOM 1616 C CA . ALA A 1 192 ? 11.789 2.458 -0.189 1.00 95.56 192 ALA A CA 1
ATOM 1617 C C . ALA A 1 192 ? 11.495 3.556 0.830 1.00 95.56 192 ALA A C 1
ATOM 1619 O O . ALA A 1 192 ? 10.452 4.204 0.788 1.00 95.56 192 ALA A O 1
ATOM 1620 N N . GLU A 1 193 ? 12.475 3.805 1.694 1.00 91.94 193 GLU A N 1
ATOM 1621 C CA . GLU A 1 193 ? 12.415 4.854 2.699 1.00 91.94 193 GLU A CA 1
ATOM 1622 C C . GLU A 1 193 ? 13.212 6.085 2.254 1.00 91.94 193 GLU A C 1
ATOM 1624 O O . GLU A 1 193 ? 14.439 6.121 2.347 1.00 91.94 193 GLU A O 1
ATOM 1629 N N . VAL A 1 194 ? 12.517 7.103 1.760 1.00 91.56 194 VAL A N 1
ATOM 1630 C CA . VAL A 1 194 ? 13.108 8.379 1.331 1.00 91.56 194 VAL A CA 1
ATOM 1631 C C . VAL A 1 194 ? 13.128 9.382 2.475 1.00 91.56 194 VAL A C 1
ATOM 1633 O O . VAL A 1 194 ? 12.103 9.650 3.107 1.00 91.56 194 VAL A O 1
ATOM 1636 N N . LYS A 1 195 ? 14.298 9.985 2.688 1.00 89.19 195 LYS A N 1
ATOM 1637 C CA . LYS A 1 195 ? 14.522 11.025 3.689 1.00 89.19 195 LYS A CA 1
ATOM 1638 C C . LYS A 1 195 ? 13.539 12.180 3.533 1.00 89.19 195 LYS A C 1
ATOM 1640 O O . LYS A 1 195 ? 13.274 12.669 2.438 1.00 89.19 195 LYS A O 1
ATOM 1645 N N . GLY A 1 196 ? 13.020 12.645 4.664 1.00 86.31 196 GLY A N 1
ATOM 1646 C CA . GLY A 1 196 ? 12.112 13.783 4.729 1.00 86.31 196 GLY A CA 1
ATOM 1647 C C . GLY A 1 196 ? 10.633 13.452 4.542 1.00 86.31 196 GLY A C 1
ATOM 1648 O O . GLY A 1 196 ? 9.809 14.349 4.724 1.00 86.31 196 GLY A O 1
ATOM 1649 N N . ALA A 1 197 ? 10.293 12.195 4.259 1.00 89.88 197 ALA A N 1
ATOM 1650 C CA . ALA A 1 197 ? 8.916 11.731 4.248 1.00 89.88 197 ALA A CA 1
ATOM 1651 C C . ALA A 1 197 ? 8.279 11.764 5.643 1.00 89.88 197 ALA A C 1
ATOM 1653 O O . ALA A 1 197 ? 8.944 11.585 6.664 1.00 89.88 197 ALA A O 1
ATOM 1654 N N . ILE A 1 198 ? 6.973 12.002 5.685 1.00 87.12 198 ILE A N 1
ATOM 1655 C CA . ILE A 1 198 ? 6.168 12.034 6.900 1.00 87.12 198 ILE A CA 1
ATOM 1656 C C . ILE A 1 198 ? 5.555 10.657 7.103 1.00 87.12 198 ILE A C 1
ATOM 1658 O O . ILE A 1 198 ? 4.711 10.200 6.335 1.00 87.12 198 ILE A O 1
ATOM 1662 N N . SER A 1 199 ? 5.970 10.004 8.171 1.00 83.75 199 SER A N 1
ATOM 1663 C CA . SER A 1 199 ? 5.446 8.711 8.567 1.00 83.75 199 SER A CA 1
ATOM 1664 C C . SER A 1 199 ? 4.131 8.823 9.350 1.00 83.75 199 SER A C 1
ATOM 1666 O O . SER A 1 199 ? 3.727 9.903 9.797 1.00 83.75 199 SER A O 1
ATOM 1668 N N . ASN A 1 200 ? 3.473 7.682 9.564 1.00 71.44 200 ASN A N 1
ATOM 1669 C CA . ASN A 1 200 ? 2.270 7.598 10.393 1.00 71.44 200 ASN A CA 1
ATOM 1670 C C . ASN A 1 200 ? 2.558 8.139 11.805 1.00 71.44 200 ASN A C 1
ATOM 1672 O O . ASN A 1 200 ? 3.505 7.703 12.461 1.00 71.44 200 ASN A O 1
ATOM 1676 N N . GLY A 1 201 ? 1.745 9.094 12.265 1.00 67.56 201 GLY A N 1
ATOM 1677 C CA . GLY A 1 201 ? 1.965 9.820 13.525 1.00 67.56 201 GLY A CA 1
ATOM 1678 C C . GLY A 1 201 ? 2.671 11.173 13.376 1.00 67.56 201 GLY A C 1
ATOM 1679 O O . GLY A 1 201 ? 2.794 11.891 14.364 1.00 67.56 201 GLY A O 1
ATOM 1680 N N . GLY A 1 202 ? 3.074 11.555 12.159 1.00 75.75 202 GLY A N 1
ATOM 1681 C CA . GLY A 1 202 ? 3.585 12.895 11.850 1.00 75.75 202 GLY A CA 1
ATOM 1682 C C . GLY A 1 202 ? 5.104 13.053 11.952 1.00 75.75 202 GLY A C 1
ATOM 1683 O O . GLY A 1 202 ? 5.602 14.168 11.801 1.00 75.75 202 GLY A O 1
ATOM 1684 N N . TYR A 1 203 ? 5.850 11.969 12.182 1.00 78.12 203 TYR A N 1
ATOM 1685 C CA . TYR A 1 203 ? 7.309 12.020 12.289 1.00 78.12 203 TYR A CA 1
ATOM 1686 C C . TYR A 1 203 ? 7.973 12.097 10.922 1.00 78.12 203 TYR A C 1
ATOM 1688 O O . TYR A 1 203 ? 7.645 11.319 10.024 1.00 78.12 203 TYR A O 1
ATOM 1696 N N . LYS A 1 204 ? 8.939 13.008 10.790 1.00 84.12 204 LYS A N 1
ATOM 1697 C CA . LYS A 1 204 ? 9.761 13.154 9.591 1.00 84.12 204 LYS A CA 1
ATOM 1698 C C . LYS A 1 204 ? 10.893 12.126 9.616 1.00 84.12 204 LYS A C 1
ATOM 1700 O O . LYS A 1 204 ? 11.717 12.156 10.525 1.00 84.12 204 LYS A O 1
ATOM 1705 N N . SER A 1 205 ? 10.924 11.244 8.625 1.00 83.56 205 SER A N 1
ATOM 1706 C CA . SER A 1 205 ? 11.917 10.177 8.508 1.00 83.56 205 SER A CA 1
ATOM 1707 C C . SER A 1 205 ? 13.314 10.709 8.172 1.00 83.56 205 SER A C 1
ATOM 1709 O O . SER A 1 205 ? 13.474 11.650 7.381 1.00 83.56 205 SER A O 1
ATOM 1711 N N . SER A 1 206 ? 14.327 10.072 8.767 1.00 79.75 206 SER A N 1
ATOM 1712 C CA . SER A 1 206 ? 15.745 10.228 8.427 1.00 79.75 206 SER A CA 1
ATOM 1713 C C . SER A 1 206 ? 16.121 9.552 7.102 1.00 79.75 206 SER A C 1
ATOM 1715 O O . SER A 1 206 ? 17.072 10.005 6.466 1.00 79.75 206 SER A O 1
ATOM 1717 N N . GLY A 1 207 ? 15.341 8.559 6.662 1.00 77.81 207 GLY A N 1
ATOM 1718 C CA . GLY A 1 207 ? 15.427 7.874 5.375 1.00 77.81 207 GLY A CA 1
ATOM 1719 C C . GLY A 1 207 ? 16.610 6.918 5.228 1.00 77.81 207 GLY A C 1
ATOM 1720 O O . GLY A 1 207 ? 17.689 7.127 5.781 1.00 77.81 207 GLY A O 1
ATOM 1721 N N . LYS A 1 208 ? 16.433 5.895 4.387 1.00 83.81 208 LYS A N 1
ATOM 1722 C CA . LYS A 1 208 ? 17.540 5.095 3.837 1.00 83.81 208 LYS A CA 1
ATOM 1723 C C . LYS A 1 208 ? 18.090 5.736 2.568 1.00 83.81 208 LYS A C 1
ATOM 1725 O O . LYS A 1 208 ? 19.295 5.741 2.345 1.00 83.81 208 LYS A O 1
ATOM 1730 N N . ILE A 1 209 ? 17.212 6.309 1.756 1.00 86.19 209 ILE A N 1
ATOM 1731 C CA . ILE A 1 209 ? 17.563 6.977 0.511 1.00 86.19 209 ILE A CA 1
ATOM 1732 C C . ILE A 1 209 ? 17.622 8.480 0.742 1.00 86.19 209 ILE A C 1
ATOM 1734 O O . ILE A 1 209 ? 16.635 9.094 1.161 1.00 86.19 209 ILE A O 1
ATOM 1738 N N . ASP A 1 210 ? 18.780 9.070 0.449 1.00 80.94 210 ASP A N 1
ATOM 1739 C CA . ASP A 1 210 ? 18.912 10.519 0.414 1.00 80.94 210 ASP A CA 1
ATOM 1740 C C . ASP A 1 210 ? 18.195 11.088 -0.808 1.00 80.94 210 ASP A C 1
ATOM 1742 O O . ASP A 1 210 ? 18.097 10.472 -1.871 1.00 80.94 210 ASP A O 1
ATOM 1746 N N . GLU A 1 211 ? 17.721 12.315 -0.653 1.00 69.62 211 GLU A N 1
ATOM 1747 C CA . GLU A 1 211 ? 17.029 13.064 -1.694 1.00 69.62 211 GLU A CA 1
ATOM 1748 C C . GLU A 1 211 ? 17.862 13.178 -2.989 1.00 69.62 211 GLU A C 1
ATOM 1750 O O . GLU A 1 211 ? 17.316 13.069 -4.086 1.00 69.62 211 GLU A O 1
ATOM 1755 N N . GLU A 1 212 ? 19.190 13.281 -2.888 1.00 70.88 212 GLU A N 1
ATOM 1756 C CA . GLU A 1 212 ? 20.102 13.354 -4.038 1.00 70.88 212 GLU A CA 1
ATOM 1757 C C . GLU A 1 212 ? 20.080 12.097 -4.922 1.00 70.88 212 GLU A C 1
ATOM 1759 O O . GLU A 1 212 ? 20.146 12.220 -6.147 1.00 70.88 212 GLU A O 1
ATOM 1764 N N . SER A 1 213 ? 19.904 10.904 -4.339 1.00 73.50 213 SER A N 1
ATOM 1765 C CA . SER A 1 213 ? 19.825 9.639 -5.088 1.00 73.50 213 SER A CA 1
ATOM 1766 C C . SER A 1 213 ? 18.594 9.565 -5.998 1.00 73.50 213 SER A C 1
ATOM 1768 O O . SER A 1 213 ? 18.574 8.762 -6.934 1.00 73.50 213 SER A O 1
ATOM 1770 N N . ILE A 1 214 ? 17.578 10.406 -5.751 1.00 77.06 214 ILE A N 1
ATOM 1771 C CA . ILE A 1 214 ? 16.361 10.471 -6.566 1.00 77.06 214 ILE A CA 1
ATOM 1772 C C . ILE A 1 214 ? 16.259 11.789 -7.347 1.00 77.06 214 ILE A C 1
ATOM 1774 O O . ILE A 1 214 ? 16.193 11.744 -8.573 1.00 77.06 214 ILE A O 1
ATOM 1778 N N . TYR A 1 215 ? 16.288 12.958 -6.695 1.00 70.50 215 TYR A N 1
ATOM 1779 C CA . TYR A 1 215 ? 16.151 14.256 -7.384 1.00 70.50 215 TYR A CA 1
ATOM 1780 C C . TYR A 1 215 ? 17.403 14.657 -8.159 1.00 70.50 215 TYR A C 1
ATOM 1782 O O . TYR A 1 215 ? 17.308 15.230 -9.244 1.00 70.50 215 TYR A O 1
ATOM 1790 N N . GLY A 1 216 ? 18.585 14.356 -7.614 1.00 67.69 216 GLY A N 1
ATOM 1791 C CA . GLY A 1 216 ? 19.860 14.607 -8.289 1.00 67.69 216 GLY A CA 1
ATOM 1792 C C . GLY A 1 216 ? 20.094 13.658 -9.466 1.00 67.69 216 GLY A C 1
ATOM 1793 O O . GLY A 1 216 ? 20.877 13.954 -10.374 1.00 67.69 216 GLY A O 1
ATOM 1794 N N . ASN A 1 217 ? 19.375 12.534 -9.495 1.00 79.25 217 ASN A N 1
ATOM 1795 C CA . ASN A 1 217 ? 19.489 11.532 -10.536 1.00 79.25 217 ASN A CA 1
ATOM 1796 C C . ASN A 1 217 ? 18.703 11.950 -11.785 1.00 79.25 217 ASN A C 1
ATOM 1798 O O . ASN A 1 217 ? 17.502 11.719 -11.927 1.00 79.25 217 ASN A O 1
ATOM 1802 N N . LYS A 1 218 ? 19.423 12.539 -12.746 1.00 81.75 218 LYS A N 1
ATOM 1803 C CA . LYS A 1 218 ? 18.877 13.014 -14.031 1.00 81.75 218 LYS A CA 1
ATOM 1804 C C . LYS A 1 218 ? 18.176 11.925 -14.848 1.00 81.75 218 LYS A C 1
ATOM 1806 O O . LYS A 1 218 ? 17.416 12.267 -15.754 1.00 81.75 218 LYS A O 1
ATOM 1811 N N . ASN A 1 219 ? 18.394 10.662 -14.499 1.00 87.81 219 ASN A N 1
ATOM 1812 C CA . ASN A 1 219 ? 17.879 9.491 -15.194 1.00 87.81 219 ASN A CA 1
ATOM 1813 C C . ASN A 1 219 ? 16.506 9.073 -14.654 1.00 87.81 219 ASN A C 1
ATOM 1815 O O . ASN A 1 219 ? 15.902 8.148 -15.187 1.00 87.81 219 ASN A O 1
ATOM 1819 N N . ILE A 1 220 ? 15.983 9.744 -13.621 1.00 91.94 220 ILE A N 1
ATOM 1820 C CA . ILE A 1 220 ? 14.657 9.486 -13.056 1.00 91.94 220 ILE A CA 1
ATOM 1821 C C . ILE A 1 220 ? 13.682 10.564 -13.538 1.00 91.94 220 ILE A C 1
ATOM 1823 O O . ILE A 1 220 ? 13.879 11.766 -13.363 1.00 91.94 220 ILE A O 1
ATOM 1827 N N . ARG A 1 221 ? 12.604 10.122 -14.187 1.00 93.31 221 ARG A N 1
ATOM 1828 C CA . ARG A 1 221 ? 11.458 10.945 -14.591 1.00 93.31 221 ARG A CA 1
ATOM 1829 C C . ARG A 1 221 ? 10.545 11.182 -13.396 1.00 93.31 221 ARG A C 1
ATOM 1831 O O . ARG A 1 221 ? 10.210 12.322 -13.097 1.00 93.31 221 ARG A O 1
ATOM 1838 N N . SER A 1 222 ? 10.140 10.098 -12.748 1.00 94.94 222 SER A N 1
ATOM 1839 C CA . SER A 1 222 ? 9.250 10.084 -11.591 1.00 94.94 222 SER A CA 1
ATOM 1840 C C . SER A 1 222 ? 9.489 8.830 -10.762 1.00 94.94 222 SER A C 1
ATOM 1842 O O . SER A 1 222 ? 9.970 7.826 -11.290 1.00 94.94 222 SER A O 1
ATOM 1844 N N . CYS A 1 223 ? 9.147 8.889 -9.480 1.00 96.81 223 CYS A N 1
ATOM 1845 C CA . CYS A 1 223 ? 9.231 7.769 -8.555 1.00 96.81 223 CYS A CA 1
ATOM 1846 C C . CYS A 1 223 ? 7.910 7.632 -7.788 1.00 96.81 223 CYS A C 1
ATOM 1848 O O . CYS A 1 223 ? 7.443 8.598 -7.186 1.00 96.81 223 CYS A O 1
ATOM 1850 N N . TYR A 1 224 ? 7.310 6.445 -7.816 1.00 98.44 224 TYR A N 1
ATOM 1851 C CA . TYR A 1 224 ? 6.105 6.101 -7.065 1.00 98.44 224 TYR A CA 1
ATOM 1852 C C . TYR A 1 224 ? 6.458 5.045 -6.021 1.00 98.44 224 TYR A C 1
ATOM 1854 O O . TYR A 1 224 ? 7.044 4.013 -6.355 1.00 98.44 224 TYR A O 1
ATOM 1862 N N . LEU A 1 225 ? 6.114 5.321 -4.767 1.00 98.25 225 LEU A N 1
ATOM 1863 C CA . LEU A 1 225 ? 6.609 4.619 -3.593 1.00 98.25 225 LEU A CA 1
ATOM 1864 C C . LEU A 1 225 ? 5.481 4.022 -2.743 1.00 98.25 225 LEU A C 1
ATOM 1866 O O . LEU A 1 225 ? 4.449 4.668 -2.530 1.00 98.25 225 LEU A O 1
ATOM 1870 N N . GLY A 1 226 ? 5.720 2.806 -2.244 1.00 98.00 226 GLY A N 1
ATOM 1871 C CA . GLY A 1 226 ? 5.073 2.237 -1.051 1.00 98.00 226 GLY A CA 1
ATOM 1872 C C . GLY A 1 226 ? 5.832 2.581 0.237 1.00 98.00 226 GLY A C 1
ATOM 1873 O O . GLY A 1 226 ? 6.717 3.428 0.176 1.00 98.00 226 GLY A O 1
ATOM 1874 N N . HIS A 1 227 ? 5.532 1.914 1.359 1.00 96.56 227 HIS A N 1
ATOM 1875 C CA . HIS A 1 227 ? 6.142 2.017 2.705 1.00 96.56 227 HIS A CA 1
ATOM 1876 C C . HIS A 1 227 ? 5.450 3.003 3.656 1.00 96.56 227 HIS A C 1
ATOM 1878 O O . HIS A 1 227 ? 5.192 2.699 4.823 1.00 96.56 227 HIS A O 1
ATOM 1884 N N . TYR A 1 228 ? 5.135 4.216 3.191 1.00 95.31 228 TYR A N 1
ATOM 1885 C CA . TYR A 1 228 ? 4.378 5.178 3.997 1.00 95.31 228 TYR A CA 1
ATOM 1886 C C . TYR A 1 228 ? 2.922 5.251 3.568 1.00 95.31 228 TYR A C 1
ATOM 1888 O O . TYR A 1 228 ? 2.600 5.518 2.413 1.00 95.31 228 TYR A O 1
ATOM 1896 N N . HIS A 1 229 ? 2.029 5.091 4.546 1.00 95.81 229 HIS A N 1
ATOM 1897 C CA . HIS A 1 229 ? 0.588 5.010 4.300 1.00 95.81 229 HIS A CA 1
ATOM 1898 C C . HIS A 1 229 ? -0.034 6.363 3.968 1.00 95.81 229 HIS A C 1
ATOM 1900 O O . HIS A 1 229 ? -1.093 6.424 3.345 1.00 95.81 229 HIS A O 1
ATOM 1906 N N . LYS A 1 230 ? 0.626 7.455 4.361 1.00 95.25 230 LYS A N 1
ATOM 1907 C CA . LYS A 1 230 ? 0.190 8.801 4.026 1.00 95.25 230 LYS A CA 1
ATOM 1908 C C . LYS A 1 230 ? 0.587 9.156 2.597 1.00 95.25 230 LYS A C 1
ATOM 1910 O O . LYS A 1 230 ? 1.775 9.200 2.269 1.00 95.25 230 LYS A O 1
ATOM 1915 N N . ARG A 1 231 ? -0.414 9.520 1.792 1.00 96.12 231 ARG A N 1
ATOM 1916 C CA . ARG A 1 231 ? -0.215 10.162 0.489 1.00 96.12 231 ARG A CA 1
ATOM 1917 C C . ARG A 1 231 ? 0.548 11.464 0.641 1.00 96.12 231 ARG A C 1
ATOM 1919 O O . ARG A 1 231 ? 0.120 12.363 1.365 1.00 96.12 231 ARG A O 1
ATOM 1926 N N . GLN A 1 232 ? 1.665 11.572 -0.062 1.00 95.62 232 GLN A N 1
ATOM 1927 C CA . GLN A 1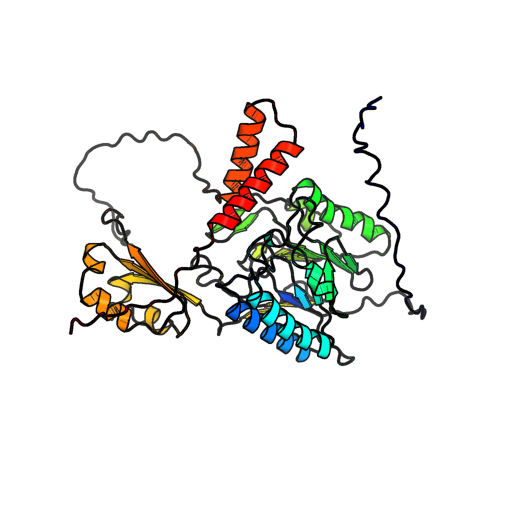 232 ? 2.504 12.763 -0.024 1.00 95.62 232 GLN A CA 1
ATOM 1928 C C . GLN A 1 232 ? 3.445 12.807 -1.221 1.00 95.62 232 GLN A C 1
ATOM 1930 O O . GLN A 1 232 ? 3.858 11.772 -1.747 1.00 95.62 232 GLN A O 1
ATOM 1935 N N . MET A 1 233 ? 3.803 14.026 -1.607 1.00 94.75 233 MET A N 1
ATOM 1936 C CA . MET A 1 233 ? 4.869 14.293 -2.558 1.00 94.75 233 MET A CA 1
ATOM 1937 C C . MET A 1 233 ? 6.098 14.763 -1.789 1.00 94.75 233 MET A C 1
ATOM 1939 O O . MET A 1 233 ? 5.991 15.633 -0.923 1.00 94.75 233 MET A O 1
ATOM 1943 N N . ILE A 1 234 ? 7.248 14.189 -2.110 1.00 89.94 234 ILE A N 1
ATOM 1944 C CA . ILE A 1 234 ? 8.549 14.689 -1.683 1.00 89.94 234 ILE A CA 1
ATOM 1945 C C . ILE A 1 234 ? 9.191 15.301 -2.936 1.00 89.94 234 ILE A C 1
ATOM 1947 O O . ILE A 1 234 ? 9.103 14.726 -4.026 1.00 89.94 234 ILE A O 1
ATOM 1951 N N . GLY A 1 235 ? 9.791 16.487 -2.796 1.00 87.19 235 GLY A N 1
ATOM 1952 C CA . GLY A 1 235 ? 10.300 17.263 -3.933 1.00 87.19 235 GLY A CA 1
ATOM 1953 C C . GLY A 1 235 ? 9.251 17.428 -5.038 1.00 87.19 235 GLY A C 1
ATOM 1954 O O . GLY A 1 235 ? 8.094 17.699 -4.730 1.00 87.19 235 GLY A O 1
ATOM 1955 N N . ASP A 1 236 ? 9.645 17.236 -6.302 1.00 87.00 236 ASP A N 1
ATOM 1956 C CA . ASP A 1 236 ? 8.780 17.536 -7.460 1.00 87.00 236 ASP A CA 1
ATOM 1957 C C . ASP A 1 236 ? 8.242 16.298 -8.197 1.00 87.00 236 ASP A C 1
ATOM 1959 O O . ASP A 1 236 ? 7.315 16.394 -9.004 1.00 87.00 236 ASP A O 1
ATOM 1963 N N . ASN A 1 237 ? 8.846 15.125 -7.990 1.00 92.00 237 ASN A N 1
ATOM 1964 C CA . ASN A 1 237 ? 8.564 13.938 -8.801 1.00 92.00 237 ASN A CA 1
ATOM 1965 C C . ASN A 1 237 ? 8.576 12.613 -8.025 1.00 92.00 237 ASN A C 1
ATOM 1967 O O . ASN A 1 237 ? 8.565 11.552 -8.657 1.00 92.00 237 ASN A O 1
ATOM 1971 N N . VAL A 1 238 ? 8.573 12.659 -6.690 1.00 94.44 238 VAL A N 1
ATOM 1972 C CA . VAL A 1 238 ? 8.551 11.475 -5.822 1.00 94.44 238 VAL A CA 1
ATOM 1973 C C . VAL A 1 238 ? 7.259 11.448 -5.026 1.00 94.44 238 VAL A C 1
ATOM 1975 O O . VAL A 1 238 ? 6.940 12.389 -4.305 1.00 94.44 238 VAL A O 1
ATOM 1978 N N . TRP A 1 239 ? 6.520 10.353 -5.138 1.00 97.00 239 TRP A N 1
ATOM 1979 C CA . TRP A 1 239 ? 5.185 10.225 -4.575 1.00 97.00 239 TRP A CA 1
ATOM 1980 C C . TRP A 1 239 ? 5.095 8.970 -3.731 1.00 97.00 239 TRP A C 1
ATOM 1982 O O . TRP A 1 239 ? 5.270 7.879 -4.261 1.00 97.00 239 TRP A O 1
ATOM 1992 N N . TYR A 1 240 ? 4.728 9.102 -2.461 1.00 98.00 240 TYR A N 1
ATOM 1993 C CA . TYR A 1 240 ? 4.116 7.981 -1.755 1.00 98.00 240 TYR A CA 1
ATOM 1994 C C . TYR A 1 240 ? 2.633 7.963 -2.095 1.00 98.00 240 TYR A C 1
ATOM 1996 O O . TYR A 1 240 ? 1.930 8.956 -1.881 1.00 98.00 240 TYR A O 1
ATOM 2004 N N . ILE A 1 241 ? 2.157 6.845 -2.642 1.00 98.19 241 ILE A N 1
ATOM 2005 C CA . ILE A 1 241 ? 0.756 6.720 -3.077 1.00 98.19 241 ILE A CA 1
ATOM 2006 C C . ILE A 1 241 ? -0.208 6.414 -1.921 1.00 98.19 241 ILE A C 1
ATOM 2008 O O . ILE A 1 241 ? -1.423 6.538 -2.095 1.00 98.19 241 ILE A O 1
ATOM 2012 N N . GLY A 1 242 ? 0.337 6.072 -0.750 1.00 97.25 242 GLY A N 1
ATOM 2013 C CA . GLY A 1 242 ? -0.397 5.771 0.473 1.00 97.25 242 GLY A CA 1
ATOM 2014 C C . GLY A 1 242 ? -1.144 4.438 0.452 1.00 97.25 242 GLY A C 1
ATOM 2015 O O . GLY A 1 242 ? -1.327 3.814 -0.593 1.00 97.25 242 GLY A O 1
ATOM 2016 N N . SER A 1 243 ? -1.588 4.001 1.629 1.00 98.00 243 SER A N 1
ATOM 2017 C CA . SER A 1 243 ? -2.334 2.751 1.773 1.00 98.00 243 SER A CA 1
ATOM 2018 C C . SER A 1 243 ? -3.769 2.900 1.237 1.00 98.00 243 SER A C 1
ATOM 2020 O O . SER A 1 243 ? -4.351 3.993 1.263 1.00 98.00 243 SER A O 1
ATOM 2022 N N . PRO A 1 244 ? -4.407 1.803 0.798 1.00 98.25 244 PRO A N 1
ATOM 2023 C CA . PRO A 1 244 ? -5.759 1.840 0.249 1.00 98.25 244 PRO A CA 1
ATOM 2024 C C . PRO A 1 244 ? -6.855 1.957 1.315 1.00 98.25 244 PRO A C 1
ATOM 2026 O O . PRO A 1 244 ? -8.008 2.220 0.978 1.00 98.25 244 PRO A O 1
ATOM 2029 N N . TYR A 1 245 ? -6.511 1.795 2.594 1.00 97.44 245 TYR A N 1
ATOM 2030 C CA . TYR A 1 245 ? -7.380 2.058 3.740 1.00 97.44 245 TYR A CA 1
ATOM 2031 C C . TYR A 1 245 ? -6.567 2.427 4.980 1.00 97.44 245 TYR A C 1
ATOM 2033 O O . TYR A 1 245 ? -5.386 2.096 5.094 1.00 97.44 245 TYR A O 1
ATOM 2041 N N . GLN A 1 246 ? -7.248 3.035 5.953 1.00 95.25 246 GLN A N 1
ATOM 2042 C CA . GLN A 1 246 ? -6.672 3.361 7.254 1.00 95.25 246 GLN A CA 1
ATOM 2043 C C . GLN A 1 246 ? -6.256 2.087 7.992 1.00 95.25 246 GLN A C 1
ATOM 2045 O O . GLN A 1 246 ? -7.092 1.230 8.302 1.00 95.25 246 GLN A O 1
ATOM 2050 N N . GLN A 1 247 ? -4.976 1.970 8.324 1.00 91.69 247 GLN A N 1
ATOM 2051 C CA . GLN A 1 247 ? -4.452 0.846 9.100 1.00 91.69 247 GLN A CA 1
ATOM 2052 C C . GLN A 1 247 ? -4.660 1.058 10.604 1.00 91.69 247 GLN A C 1
ATOM 2054 O O . GLN A 1 247 ? -4.791 0.098 11.363 1.00 91.69 247 GLN A O 1
ATOM 2059 N N . ASN A 1 248 ? -4.701 2.316 11.051 1.00 90.81 248 ASN A N 1
ATOM 2060 C CA . ASN A 1 248 ? -4.847 2.679 12.458 1.00 90.81 248 ASN A CA 1
ATOM 2061 C C . ASN A 1 248 ? -5.438 4.092 12.637 1.00 90.81 248 ASN A C 1
ATOM 2063 O O . ASN A 1 248 ? -5.568 4.871 11.697 1.00 90.81 248 ASN A O 1
ATOM 2067 N N . PHE A 1 249 ? -5.732 4.455 13.890 1.00 90.69 249 PHE A N 1
ATOM 2068 C CA . PHE A 1 249 ? -6.279 5.765 14.260 1.00 90.69 249 PHE A CA 1
ATOM 2069 C C . PHE A 1 249 ? -5.319 6.964 14.067 1.00 90.69 249 PHE A C 1
ATOM 2071 O O . PHE A 1 249 ? -5.686 8.095 14.389 1.00 90.69 249 PHE A O 1
ATOM 2078 N N . GLY A 1 250 ? -4.069 6.745 13.659 1.00 89.25 250 GLY A N 1
ATOM 2079 C CA . GLY A 1 250 ? -3.123 7.802 13.289 1.00 89.25 250 GLY A CA 1
ATOM 2080 C C . GLY A 1 250 ? -3.297 8.295 11.851 1.00 89.25 250 GLY A C 1
ATOM 2081 O O . GLY A 1 250 ? -2.808 9.371 11.538 1.00 89.25 250 GLY A O 1
ATOM 2082 N N . GLU A 1 251 ? -4.023 7.542 11.024 1.00 92.19 251 GLU A N 1
ATOM 2083 C CA . GLU A 1 251 ? -4.301 7.829 9.605 1.00 92.19 251 GLU A CA 1
ATOM 2084 C C . GLU A 1 251 ? -5.722 8.390 9.412 1.00 92.19 251 GLU A C 1
ATOM 2086 O O . GLU A 1 251 ? -6.263 8.453 8.311 1.00 92.19 251 GLU A O 1
ATOM 2091 N N . MET A 1 252 ? -6.384 8.780 10.508 1.00 90.12 252 MET A N 1
ATOM 2092 C CA . MET A 1 252 ? -7.681 9.448 10.423 1.00 90.12 252 MET A CA 1
ATOM 2093 C C . MET A 1 252 ? -7.548 10.719 9.588 1.00 90.12 252 MET A C 1
ATOM 2095 O O . MET A 1 252 ? -6.591 11.472 9.751 1.00 90.12 252 MET A O 1
ATOM 2099 N N . TYR A 1 253 ? -8.558 10.983 8.761 1.00 88.56 253 TYR A N 1
ATOM 2100 C CA . TYR A 1 253 ? -8.650 12.146 7.871 1.00 88.56 253 TYR A CA 1
ATOM 2101 C C . TYR A 1 253 ? -7.679 12.164 6.683 1.00 88.56 253 TYR A C 1
ATOM 2103 O O . TYR A 1 253 ? -7.882 12.978 5.783 1.00 88.56 253 TYR A O 1
ATOM 2111 N N . ASP A 1 254 ? -6.692 11.269 6.627 1.00 92.56 254 ASP A N 1
ATOM 2112 C CA . ASP A 1 254 ? -5.891 11.097 5.419 1.00 92.56 254 ASP A CA 1
ATOM 2113 C C . ASP A 1 254 ? -6.736 10.400 4.323 1.00 92.56 254 ASP A C 1
ATOM 2115 O O . ASP A 1 254 ? -7.593 9.556 4.624 1.00 92.56 254 ASP A O 1
ATOM 2119 N N . PRO A 1 255 ? -6.563 10.774 3.041 1.00 95.12 255 PRO A N 1
ATOM 2120 C CA . PRO A 1 255 ? -7.249 10.123 1.932 1.00 95.12 255 PRO A CA 1
ATOM 2121 C C . PRO A 1 255 ? -6.592 8.776 1.594 1.00 95.12 255 PRO A C 1
ATOM 2123 O O . PRO A 1 255 ? -5.367 8.664 1.557 1.00 95.12 255 PRO A O 1
ATOM 2126 N N . HIS A 1 256 ? -7.415 7.770 1.290 1.00 97.62 256 HIS A N 1
ATOM 2127 C CA . HIS A 1 256 ? -6.988 6.393 1.028 1.00 97.62 256 HIS A CA 1
ATOM 2128 C C . HIS A 1 256 ? -7.648 5.823 -0.225 1.00 97.62 256 HIS A C 1
ATOM 2130 O O . HIS A 1 256 ? -8.782 6.169 -0.556 1.00 97.62 256 HIS A O 1
ATOM 2136 N N . GLY A 1 257 ? -6.937 4.932 -0.913 1.00 98.19 257 GLY A N 1
ATOM 2137 C CA . GLY A 1 257 ? -7.394 4.285 -2.141 1.00 98.19 257 GLY A CA 1
ATOM 2138 C C . GLY A 1 257 ? -6.224 3.952 -3.061 1.00 98.19 257 GLY A C 1
ATOM 2139 O O . GLY A 1 257 ? -5.181 3.507 -2.594 1.00 98.19 257 GLY A O 1
ATOM 2140 N N . VAL A 1 258 ? -6.369 4.204 -4.357 1.00 98.75 258 VAL A N 1
ATOM 2141 C CA . VAL A 1 258 ? -5.400 3.787 -5.388 1.00 98.75 258 VAL A CA 1
ATOM 2142 C C . VAL A 1 258 ? -4.971 4.957 -6.267 1.00 98.75 258 VAL A C 1
ATOM 2144 O O . VAL A 1 258 ? -5.550 6.042 -6.195 1.00 98.75 258 VAL A O 1
ATOM 2147 N N . ALA A 1 259 ? -3.944 4.754 -7.089 1.00 98.69 259 ALA A N 1
ATOM 2148 C CA . ALA A 1 259 ? -3.430 5.777 -7.990 1.00 98.69 259 ALA A CA 1
ATOM 2149 C C . ALA A 1 259 ? -3.297 5.250 -9.419 1.00 98.69 259 ALA A C 1
ATOM 2151 O O . ALA A 1 259 ? -2.809 4.151 -9.640 1.00 98.69 259 ALA A O 1
ATOM 2152 N N . ILE A 1 260 ? -3.677 6.053 -10.403 1.00 98.56 260 ILE A N 1
ATOM 2153 C CA . ILE A 1 260 ? -3.428 5.788 -11.817 1.00 98.56 260 ILE A CA 1
ATOM 2154 C C . ILE A 1 260 ? -2.287 6.687 -12.288 1.00 98.56 260 ILE A C 1
ATOM 2156 O O . ILE A 1 260 ? -2.316 7.900 -12.082 1.00 98.56 260 ILE A O 1
ATOM 2160 N N . VAL A 1 261 ? -1.301 6.104 -12.968 1.00 98.00 261 VAL A N 1
ATOM 2161 C CA . VAL A 1 261 ? -0.143 6.817 -13.536 1.00 98.00 261 VAL A CA 1
ATOM 2162 C C . VAL A 1 261 ? 0.062 6.446 -15.002 1.00 98.00 261 VAL A C 1
ATOM 2164 O O . VAL A 1 261 ? -0.427 5.408 -15.452 1.00 98.00 261 VAL A O 1
ATOM 2167 N N . ASN A 1 262 ? 0.775 7.279 -15.767 1.00 95.38 262 ASN A N 1
ATOM 2168 C CA . ASN A 1 262 ? 1.021 7.015 -17.186 1.00 95.38 262 ASN A CA 1
ATOM 2169 C C . ASN A 1 262 ? 2.352 7.582 -17.731 1.00 95.38 262 ASN A C 1
ATOM 2171 O O . ASN A 1 262 ? 3.097 8.322 -17.075 1.00 95.38 262 ASN A O 1
ATOM 2175 N N . SER A 1 263 ? 2.664 7.219 -18.975 1.00 94.00 263 SER A N 1
ATOM 2176 C CA . SER A 1 263 ? 3.856 7.659 -19.716 1.00 94.00 263 SER A CA 1
ATOM 2177 C C . SER A 1 263 ? 3.886 9.162 -20.035 1.00 94.00 263 SER A C 1
ATOM 2179 O O . SER A 1 263 ? 4.965 9.687 -20.316 1.00 94.00 263 SER A O 1
ATOM 2181 N N . LEU A 1 264 ? 2.749 9.864 -19.952 1.00 92.44 264 LEU A N 1
ATOM 2182 C CA . LEU A 1 264 ? 2.591 11.255 -20.396 1.00 92.44 264 LEU A CA 1
ATOM 2183 C C . LEU A 1 264 ? 2.657 12.259 -19.236 1.00 92.44 264 LEU A C 1
ATOM 2185 O O . LEU A 1 264 ? 3.388 13.243 -19.311 1.00 92.44 264 LEU A O 1
ATOM 2189 N N . ASN A 1 265 ? 1.978 11.981 -18.121 1.00 93.44 265 ASN A N 1
ATOM 2190 C CA . ASN A 1 265 ? 1.927 12.825 -16.927 1.00 93.44 265 ASN A CA 1
ATOM 2191 C C . ASN A 1 265 ? 2.558 12.109 -15.723 1.00 93.44 265 ASN A C 1
ATOM 2193 O O . ASN A 1 265 ? 2.292 10.934 -15.482 1.00 93.44 265 ASN A O 1
ATOM 2197 N N . ILE A 1 266 ? 3.403 12.822 -14.973 1.00 94.75 266 ILE A N 1
ATOM 2198 C CA . ILE A 1 266 ? 4.027 12.293 -13.755 1.00 94.75 266 ILE A CA 1
ATOM 2199 C C . ILE A 1 266 ? 3.113 12.388 -12.529 1.00 94.75 266 ILE A C 1
ATOM 2201 O O . ILE A 1 266 ? 3.333 11.654 -11.568 1.00 94.75 266 ILE A O 1
ATOM 2205 N N . GLN A 1 267 ? 2.111 13.269 -12.536 1.00 97.19 267 GLN A N 1
ATOM 2206 C CA . GLN A 1 267 ? 1.188 13.418 -11.415 1.00 97.19 267 GLN A CA 1
ATOM 2207 C C . GLN A 1 267 ? 0.224 12.223 -11.361 1.00 97.19 267 GLN A C 1
ATOM 2209 O O . GLN A 1 267 ? -0.460 11.962 -12.357 1.00 97.19 267 GLN A O 1
ATOM 2214 N N . PRO A 1 268 ? 0.147 11.499 -10.229 1.00 98.00 268 PRO A N 1
ATOM 2215 C CA . PRO A 1 268 ? -0.830 10.433 -10.066 1.00 98.00 268 PRO A CA 1
ATOM 2216 C C . PRO A 1 268 ? -2.262 10.974 -10.060 1.00 98.00 268 PRO A C 1
ATOM 2218 O O . PRO A 1 268 ? -2.562 11.970 -9.402 1.00 98.00 268 PRO A O 1
ATOM 2221 N N . GLN A 1 269 ? -3.168 10.265 -10.727 1.00 98.12 269 GLN A N 1
ATOM 2222 C CA . GLN A 1 269 ? -4.604 10.442 -10.549 1.00 98.12 269 GLN A CA 1
ATOM 2223 C C . GLN A 1 269 ? -5.070 9.523 -9.418 1.00 98.12 269 GLN A C 1
ATOM 2225 O O . GLN A 1 269 ? -5.143 8.307 -9.594 1.00 98.12 269 GLN A O 1
ATOM 2230 N N . PHE A 1 270 ? -5.388 10.094 -8.260 1.00 98.50 270 PHE A N 1
ATOM 2231 C CA . PHE A 1 270 ? -5.891 9.326 -7.123 1.00 98.50 270 PHE A CA 1
ATOM 2232 C C . PHE A 1 270 ? -7.376 8.978 -7.277 1.00 98.50 270 PHE A C 1
ATOM 2234 O O . PHE A 1 270 ? -8.170 9.782 -7.767 1.00 98.50 270 PHE A O 1
ATOM 2241 N N . ILE A 1 271 ? -7.737 7.776 -6.833 1.00 98.31 271 ILE A N 1
ATOM 2242 C CA . ILE A 1 271 ? -9.113 7.299 -6.691 1.00 98.31 271 ILE A CA 1
ATOM 2243 C C . ILE A 1 271 ? -9.311 6.948 -5.217 1.00 98.31 271 ILE A C 1
ATOM 2245 O O . ILE A 1 271 ? -8.594 6.101 -4.679 1.00 98.31 271 ILE A O 1
ATOM 2249 N N . ASP A 1 272 ? -10.265 7.610 -4.567 1.00 98.06 272 ASP A N 1
ATOM 2250 C CA . ASP A 1 272 ? -10.507 7.475 -3.129 1.00 98.06 272 ASP A CA 1
ATOM 2251 C C . ASP A 1 272 ? -11.563 6.411 -2.831 1.00 98.06 272 ASP A C 1
ATOM 2253 O O . ASP A 1 272 ? -12.654 6.421 -3.401 1.00 98.06 272 ASP A O 1
ATOM 2257 N N . PHE A 1 273 ? -11.266 5.530 -1.879 1.00 97.00 273 PHE A N 1
ATOM 2258 C CA . PHE A 1 273 ? -12.189 4.507 -1.384 1.00 97.00 273 PHE A CA 1
ATOM 2259 C C . PHE A 1 273 ? -12.906 5.009 -0.129 1.00 97.00 273 PHE A C 1
ATOM 2261 O O . PHE A 1 273 ? -12.564 4.687 1.009 1.00 97.00 273 PHE A O 1
ATOM 2268 N N . THR A 1 274 ? -13.904 5.864 -0.337 1.00 92.06 274 THR A N 1
ATOM 2269 C CA . THR A 1 274 ? -14.631 6.555 0.745 1.00 92.06 274 THR A CA 1
ATOM 2270 C C . THR A 1 274 ? -15.619 5.669 1.517 1.00 92.06 274 THR A C 1
ATOM 2272 O O . THR A 1 274 ? -16.105 6.061 2.584 1.00 92.06 274 THR A O 1
ATOM 2275 N N . GLU A 1 275 ? -15.913 4.494 0.972 1.00 91.75 275 GLU A N 1
ATOM 2276 C CA . GLU A 1 275 ? -16.840 3.480 1.470 1.00 91.75 275 GLU A CA 1
ATOM 2277 C C . GLU A 1 275 ? -16.206 2.457 2.418 1.00 91.75 275 GLU A C 1
ATOM 2279 O O . GLU A 1 275 ? -16.938 1.755 3.116 1.00 91.75 275 GLU A O 1
ATOM 2284 N N . LEU A 1 276 ? -14.872 2.364 2.460 1.00 93.88 276 LEU A N 1
ATOM 2285 C CA . LEU A 1 276 ? -14.180 1.446 3.363 1.00 93.88 276 LEU A CA 1
ATOM 2286 C C . LEU A 1 276 ? -14.263 1.934 4.822 1.00 93.88 276 LEU A C 1
ATOM 2288 O O . LEU A 1 276 ? -14.340 3.144 5.056 1.00 93.88 276 LEU A O 1
ATOM 2292 N N . PRO A 1 277 ? -14.207 1.015 5.809 1.00 93.81 277 PRO A N 1
ATOM 2293 C CA . PRO A 1 277 ? -14.210 1.362 7.227 1.00 93.81 277 PRO A CA 1
ATOM 2294 C C . PRO A 1 277 ? -13.191 2.435 7.619 1.00 93.81 277 PRO A C 1
ATOM 2296 O O . PRO A 1 277 ? -12.013 2.348 7.254 1.00 93.81 277 PRO A O 1
ATOM 2299 N N . LYS A 1 278 ? -13.635 3.393 8.436 1.00 94.25 278 LYS A N 1
ATOM 2300 C CA . LYS A 1 278 ? -12.829 4.505 8.956 1.00 94.25 278 LYS A CA 1
ATOM 2301 C C . LYS A 1 278 ? -12.629 4.413 10.465 1.00 94.25 278 LYS A C 1
ATOM 2303 O O . LYS A 1 278 ? -13.371 3.743 11.174 1.00 94.25 278 LYS A O 1
ATOM 2308 N N . HIS A 1 279 ? -11.608 5.097 10.955 1.00 94.12 279 HIS A N 1
ATOM 2309 C CA . HIS A 1 279 ? -11.269 5.244 12.359 1.00 94.12 279 HIS A CA 1
ATOM 2310 C C . HIS A 1 279 ? -11.789 6.576 12.891 1.00 94.12 279 HIS A C 1
ATOM 2312 O O . HIS A 1 279 ? -11.621 7.616 12.256 1.00 94.12 279 HIS A O 1
ATOM 2318 N N . HIS A 1 280 ? -12.355 6.544 14.095 1.00 93.69 280 HIS A N 1
ATOM 2319 C CA . HIS A 1 280 ? -12.903 7.719 14.765 1.00 93.69 280 HIS A CA 1
ATOM 2320 C C . HIS A 1 280 ? -12.430 7.776 16.212 1.00 93.69 280 HIS A C 1
ATOM 2322 O O . HIS A 1 280 ? -12.568 6.803 16.955 1.00 93.69 280 HIS A O 1
ATOM 2328 N N . LYS A 1 281 ? -11.904 8.929 16.633 1.00 92.75 281 LYS A N 1
ATOM 2329 C CA . LYS A 1 281 ? -11.624 9.217 18.046 1.00 92.75 281 LYS A CA 1
ATOM 2330 C C . LYS A 1 281 ? -12.687 10.150 18.599 1.00 92.75 281 LYS A C 1
ATOM 2332 O O . LYS A 1 281 ? -12.847 11.265 18.108 1.00 92.75 281 LYS A O 1
ATOM 2337 N N . LEU A 1 282 ? -13.342 9.703 19.659 1.00 91.44 282 LEU A N 1
ATOM 2338 C CA . LEU A 1 282 ? -14.308 10.469 20.431 1.00 91.44 282 LEU A CA 1
ATOM 2339 C C . LEU A 1 282 ? -13.790 10.678 21.855 1.00 91.44 282 LEU A C 1
ATOM 2341 O O . LEU A 1 282 ? -13.090 9.834 22.412 1.00 91.44 282 LEU A O 1
ATOM 2345 N N . THR A 1 283 ? -14.175 11.786 22.468 1.00 91.06 283 THR A N 1
ATOM 2346 C CA . THR A 1 283 ? -13.897 12.131 23.860 1.00 91.06 283 THR A CA 1
ATOM 2347 C C . THR A 1 283 ? -15.216 12.368 24.577 1.00 91.06 283 THR A C 1
ATOM 2349 O O . THR A 1 283 ? -15.978 13.259 24.217 1.00 91.06 283 THR A O 1
ATOM 2352 N N . PHE A 1 284 ? -15.498 11.582 25.609 1.00 89.00 284 PHE A N 1
ATOM 2353 C CA . PHE A 1 284 ? -16.680 11.749 26.445 1.00 89.00 284 PHE A CA 1
ATOM 2354 C C . PHE A 1 284 ? -16.386 12.680 27.639 1.00 89.00 284 PHE A C 1
ATOM 2356 O O . PHE A 1 284 ? -15.331 12.546 28.267 1.00 89.00 284 PHE A O 1
ATOM 2363 N N . PRO A 1 285 ? -17.322 13.577 28.013 1.00 90.00 285 PRO A N 1
ATOM 2364 C CA . PRO A 1 285 ? -18.660 13.751 27.430 1.00 90.00 285 PRO A CA 1
ATOM 2365 C C . PRO A 1 285 ? -18.697 14.638 26.180 1.00 90.00 285 PRO A C 1
ATOM 2367 O O . PRO A 1 285 ? -19.719 14.659 25.506 1.00 90.00 285 PRO A O 1
ATOM 2370 N N . VAL A 1 286 ? -17.604 15.341 25.870 1.00 87.81 286 VAL A N 1
ATOM 2371 C CA . VAL A 1 286 ? -17.531 16.419 24.866 1.00 87.81 286 VAL A CA 1
ATOM 2372 C C . VAL A 1 286 ? -18.203 16.055 23.540 1.00 87.81 286 VAL A C 1
ATOM 2374 O O . VAL A 1 286 ? -19.176 16.693 23.153 1.00 87.81 286 VAL A O 1
ATOM 2377 N N . ASP A 1 287 ? -17.755 14.993 22.876 1.00 87.69 287 ASP A N 1
ATOM 2378 C CA . ASP A 1 287 ? -18.245 14.621 21.544 1.00 87.69 287 ASP A CA 1
ATOM 2379 C C . ASP A 1 287 ? -19.660 13.999 21.562 1.00 87.69 287 ASP A C 1
ATOM 2381 O O . ASP A 1 287 ? -20.254 13.793 20.508 1.00 87.69 287 ASP A O 1
ATOM 2385 N N . PHE A 1 288 ? -20.218 13.722 22.747 1.00 85.50 288 PHE A N 1
ATOM 2386 C CA . PHE A 1 288 ? -21.555 13.143 22.937 1.00 85.50 288 PHE A CA 1
ATOM 2387 C C . PHE A 1 288 ? -22.602 14.173 23.374 1.00 85.50 288 PHE A C 1
ATOM 2389 O O . PHE A 1 288 ? -23.786 13.851 23.485 1.00 85.50 288 PHE A O 1
ATOM 2396 N N . GLN A 1 289 ? -22.191 15.417 23.619 1.00 81.12 289 GLN A N 1
ATOM 2397 C CA . GLN A 1 289 ? -23.118 16.510 23.880 1.00 81.12 289 GLN A CA 1
ATOM 2398 C C . GLN A 1 289 ? -23.786 16.972 22.579 1.00 81.12 289 GLN A C 1
ATOM 2400 O O . GLN A 1 289 ? -23.230 16.868 21.486 1.00 81.12 289 GLN A O 1
ATOM 2405 N N . SER A 1 290 ? -24.999 17.516 22.695 1.00 65.25 290 SER A N 1
ATOM 2406 C CA . SER A 1 290 ? -25.866 17.899 21.568 1.00 65.25 290 SER A CA 1
ATOM 2407 C C . SER A 1 290 ? -25.215 18.844 20.549 1.00 65.25 290 SER A C 1
ATOM 2409 O O . SER A 1 290 ? -25.608 18.831 19.384 1.00 65.25 290 SER A O 1
ATOM 2411 N N . VAL A 1 291 ? -24.209 19.615 20.967 1.00 58.91 291 VAL A N 1
ATOM 2412 C CA . VAL A 1 291 ? -23.474 20.594 20.151 1.00 58.91 291 VAL A CA 1
ATOM 2413 C C . VAL A 1 291 ? -22.451 19.933 19.205 1.00 58.91 291 VAL A C 1
ATOM 2415 O O . VAL A 1 291 ? -22.059 20.538 18.212 1.00 58.91 291 VAL A O 1
ATOM 2418 N N . HIS A 1 292 ? -22.068 18.670 19.441 1.00 58.94 292 HIS A N 1
ATOM 2419 C CA . HIS A 1 292 ? -21.038 17.947 18.672 1.00 58.94 292 HIS A CA 1
ATOM 2420 C C . HIS A 1 292 ? -21.567 16.736 17.881 1.00 58.94 292 HIS A C 1
ATOM 2422 O O . HIS A 1 292 ? -20.790 15.878 17.460 1.00 58.94 292 HIS A O 1
ATOM 2428 N N . LYS A 1 293 ? -22.882 16.685 17.607 1.00 62.53 293 LYS A N 1
ATOM 2429 C CA . LYS A 1 293 ? -23.527 15.578 16.870 1.00 62.53 293 LYS A CA 1
ATOM 2430 C C . LYS A 1 293 ? -22.888 15.249 15.515 1.00 62.53 293 LYS A C 1
ATOM 2432 O O . LYS A 1 293 ? -23.004 14.103 15.092 1.00 62.53 293 LYS A O 1
ATOM 2437 N N . SER A 1 294 ? -22.214 16.203 14.865 1.00 63.94 294 SER A N 1
ATOM 2438 C CA . SER A 1 294 ? -21.596 16.001 13.547 1.00 63.94 294 SER A CA 1
ATOM 2439 C C . SER A 1 294 ? -20.565 14.869 13.534 1.00 63.94 294 SER A C 1
ATOM 2441 O O . SER A 1 294 ? -20.552 14.070 12.607 1.00 63.94 294 SER A O 1
ATOM 2443 N N . LYS A 1 295 ? -19.756 14.720 14.592 1.00 75.69 295 LYS A N 1
ATOM 2444 C CA . LYS A 1 295 ? -18.754 13.643 14.641 1.00 75.69 295 LYS A CA 1
ATOM 2445 C C . LYS A 1 295 ? -19.376 12.260 14.773 1.00 75.69 295 LYS A C 1
ATOM 2447 O O . LYS A 1 295 ? -18.853 11.307 14.217 1.00 75.69 295 LYS A O 1
ATOM 2452 N N . ILE A 1 296 ? -20.471 12.141 15.524 1.00 82.69 296 ILE A N 1
ATOM 2453 C CA . ILE A 1 296 ? -21.160 10.858 15.709 1.00 82.69 296 ILE A CA 1
ATOM 2454 C C . ILE A 1 296 ? -21.959 10.496 14.454 1.00 82.69 296 ILE A C 1
ATOM 2456 O O . ILE A 1 296 ? -22.012 9.323 14.097 1.00 82.69 296 ILE A O 1
ATOM 2460 N N . SER A 1 297 ? -22.546 11.480 13.761 1.00 84.00 297 SER A N 1
ATOM 2461 C CA . SER A 1 297 ? -23.294 11.228 12.522 1.00 84.00 297 SER A CA 1
ATOM 2462 C C . SER A 1 297 ? -22.425 10.724 11.370 1.00 84.00 297 SER A C 1
ATOM 2464 O O . SER A 1 297 ? -22.945 10.053 10.483 1.00 84.00 297 SER A O 1
ATOM 2466 N N . ASP A 1 298 ? -21.123 11.015 11.391 1.00 86.31 298 ASP A N 1
ATOM 2467 C CA . ASP A 1 298 ? -20.175 10.556 10.370 1.00 86.31 298 ASP A CA 1
ATOM 2468 C C . ASP A 1 298 ? -19.742 9.092 10.563 1.00 86.31 298 ASP A C 1
ATOM 2470 O O . ASP A 1 298 ? -19.165 8.492 9.651 1.00 86.31 298 ASP A O 1
ATOM 2474 N N . ILE A 1 299 ? -20.021 8.506 11.733 1.00 90.44 299 ILE A N 1
ATOM 2475 C CA . ILE A 1 299 ? -19.674 7.119 12.052 1.00 90.44 299 ILE A CA 1
ATOM 2476 C C . ILE A 1 299 ? -20.662 6.191 11.359 1.00 90.44 299 ILE A C 1
ATOM 2478 O O . ILE A 1 299 ? -21.877 6.281 11.546 1.00 90.44 299 ILE A O 1
ATOM 2482 N N . LYS A 1 300 ? -20.136 5.250 10.580 1.00 91.44 300 LYS A N 1
ATOM 2483 C CA . LYS A 1 300 ? -20.923 4.228 9.894 1.00 91.44 300 LYS A CA 1
ATOM 2484 C C . LYS A 1 300 ? -20.823 2.893 10.617 1.00 91.44 300 LYS A C 1
ATOM 2486 O O . LYS A 1 300 ? -19.923 2.641 11.421 1.00 91.44 300 LYS A O 1
ATOM 2491 N N . SER A 1 301 ? -21.758 1.996 10.309 1.00 88.19 301 SER A N 1
ATOM 2492 C CA . SER A 1 301 ? -21.602 0.605 10.728 1.00 88.19 301 SER A CA 1
ATOM 2493 C C . SER A 1 301 ? -20.318 0.034 10.129 1.00 88.19 301 SER A C 1
ATOM 2495 O O . SER A 1 301 ? -20.007 0.289 8.968 1.00 88.19 301 SER A O 1
ATOM 2497 N N . LYS A 1 302 ? -19.613 -0.767 10.930 1.00 88.00 302 LYS A N 1
ATOM 2498 C CA . LYS A 1 302 ? -18.309 -1.362 10.632 1.00 88.00 302 LYS A CA 1
ATOM 2499 C C . LYS A 1 302 ? -17.127 -0.389 10.627 1.00 88.00 302 LYS A C 1
ATOM 2501 O O . LYS A 1 302 ? -16.046 -0.791 10.224 1.00 88.00 302 LYS A O 1
ATOM 2506 N N . ASP A 1 303 ? -17.274 0.829 11.135 1.00 93.31 303 ASP A N 1
ATOM 2507 C CA . ASP A 1 303 ? -16.117 1.678 11.440 1.00 93.31 303 ASP A CA 1
ATOM 2508 C C . ASP A 1 303 ? -15.367 1.193 12.695 1.00 93.31 303 ASP A C 1
ATOM 2510 O O . ASP A 1 303 ? -15.829 0.309 13.418 1.00 93.31 303 ASP A O 1
ATOM 2514 N N . TYR A 1 304 ? -14.195 1.764 12.960 1.00 92.50 304 TYR A N 1
ATOM 2515 C CA . TYR A 1 304 ? -13.408 1.577 14.179 1.00 92.50 304 TYR A CA 1
ATOM 2516 C C . TYR A 1 304 ? -13.579 2.805 15.068 1.00 92.50 304 TYR A C 1
ATOM 2518 O O . TYR A 1 304 ? -13.341 3.931 14.630 1.00 92.50 304 TYR A O 1
ATOM 2526 N N . VAL A 1 305 ? -13.959 2.611 16.329 1.00 93.69 305 VAL A N 1
ATOM 2527 C CA . VAL A 1 305 ? -14.237 3.730 17.237 1.00 93.69 305 VAL A CA 1
ATOM 2528 C C . VAL A 1 305 ? -13.394 3.609 18.499 1.00 93.69 305 VAL A C 1
ATOM 2530 O O . VAL A 1 305 ? -13.378 2.575 19.160 1.00 93.69 305 VAL A O 1
ATOM 2533 N N . GLU A 1 306 ? -12.700 4.684 18.853 1.00 93.94 306 GLU A N 1
ATOM 2534 C CA . GLU A 1 306 ? -11.991 4.845 20.118 1.00 93.94 306 GLU A CA 1
ATOM 2535 C C . GLU A 1 306 ? -12.689 5.932 20.931 1.00 93.94 306 GLU A C 1
ATOM 2537 O O . GLU A 1 306 ? -12.813 7.068 20.477 1.00 93.94 306 GLU A O 1
ATOM 2542 N N . VAL A 1 307 ? -13.126 5.600 22.145 1.00 91.69 307 VAL A N 1
ATOM 2543 C CA . VAL A 1 307 ? -13.768 6.550 23.057 1.00 91.69 307 VAL A CA 1
ATOM 2544 C C . VAL A 1 307 ? -12.892 6.776 24.280 1.00 91.69 307 VAL A C 1
ATOM 2546 O O . VAL A 1 307 ? -12.662 5.868 25.084 1.00 91.69 307 VAL A O 1
ATOM 2549 N N . LYS A 1 308 ? -12.434 8.016 24.433 1.00 92.38 308 LYS A N 1
ATOM 2550 C CA . LYS A 1 308 ? -11.634 8.499 25.557 1.00 92.38 308 LYS A CA 1
ATOM 2551 C C . LYS A 1 308 ? -12.528 9.066 26.649 1.00 92.38 308 LYS A C 1
ATOM 2553 O O . LYS A 1 308 ? -13.432 9.843 26.354 1.00 92.38 308 LYS A O 1
ATOM 2558 N N . ALA A 1 309 ? -12.288 8.699 27.902 1.00 89.94 309 ALA A N 1
ATOM 2559 C CA . ALA A 1 309 ? -13.047 9.211 29.044 1.00 89.94 309 ALA A CA 1
ATOM 2560 C C . ALA A 1 309 ? -12.239 9.096 30.343 1.00 89.94 309 ALA A C 1
ATOM 2562 O O . ALA A 1 309 ? -11.383 8.222 30.463 1.00 89.94 309 ALA A O 1
ATOM 2563 N N . THR A 1 310 ? -12.521 9.943 31.334 1.00 90.88 310 THR A N 1
ATOM 2564 C CA . THR A 1 310 ? -11.947 9.789 32.682 1.00 90.88 310 THR A CA 1
ATOM 2565 C C . THR A 1 310 ? -12.520 8.558 33.381 1.00 90.88 310 THR A C 1
ATOM 2567 O O . THR A 1 310 ? -13.599 8.063 33.034 1.00 90.88 310 THR A O 1
ATOM 2570 N N . LYS A 1 311 ? -11.832 8.072 34.420 1.00 89.31 311 LYS A N 1
ATOM 2571 C CA . LYS A 1 311 ? -12.287 6.916 35.209 1.00 89.31 311 LYS A CA 1
ATOM 2572 C C . LYS A 1 311 ? -13.679 7.125 35.809 1.00 89.31 311 LYS A C 1
ATOM 2574 O O . LYS A 1 311 ? -14.463 6.180 35.874 1.00 89.31 311 LYS A O 1
ATOM 2579 N N . GLN A 1 312 ? -13.978 8.345 36.259 1.00 89.25 312 GLN A N 1
ATOM 2580 C CA . GLN A 1 312 ? -15.286 8.693 36.808 1.00 89.25 312 GLN A CA 1
ATOM 2581 C C . GLN A 1 312 ? -16.372 8.614 35.732 1.00 89.25 312 GLN A C 1
ATOM 2583 O O . GLN A 1 312 ? -17.401 7.980 35.955 1.00 89.25 312 GLN A O 1
ATOM 2588 N N . HI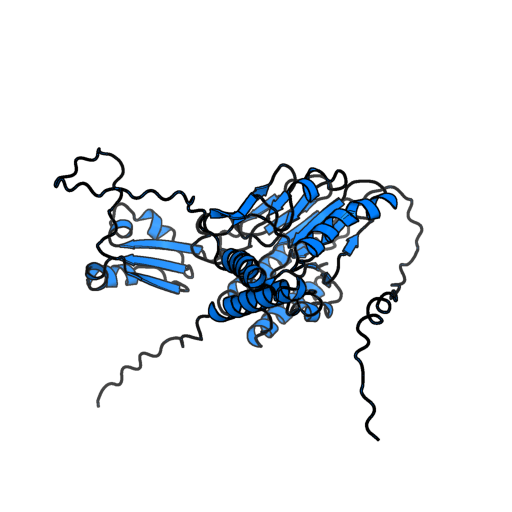S A 1 313 ? -16.122 9.185 34.552 1.00 90.88 313 HIS A N 1
ATOM 2589 C CA . HIS A 1 313 ? -17.071 9.137 33.444 1.00 90.88 313 HIS A CA 1
ATOM 2590 C C . HIS A 1 313 ? -17.305 7.716 32.934 1.00 90.88 313 HIS A C 1
ATOM 2592 O O . HIS A 1 313 ? -18.442 7.347 32.690 1.00 90.88 313 HIS A O 1
ATOM 2598 N N . MET A 1 314 ? -16.270 6.877 32.839 1.00 90.19 314 MET A N 1
ATOM 2599 C CA . MET A 1 314 ? -16.435 5.491 32.379 1.00 90.19 314 MET A CA 1
ATOM 2600 C C . MET A 1 314 ? -17.366 4.644 33.257 1.00 90.19 314 MET A C 1
ATOM 2602 O O . MET A 1 314 ? -17.880 3.626 32.794 1.00 90.19 314 MET A O 1
ATOM 2606 N N . LYS A 1 315 ? -17.562 5.039 34.520 1.00 90.00 315 LYS A N 1
ATOM 2607 C CA . LYS A 1 315 ? -18.471 4.379 35.463 1.00 90.00 315 LYS A CA 1
ATOM 2608 C C . LYS A 1 315 ? -19.896 4.933 35.419 1.00 90.00 315 LYS A C 1
ATOM 2610 O O . LYS A 1 315 ? -20.751 4.371 36.094 1.00 90.00 315 LYS A O 1
ATOM 2615 N N . SER A 1 316 ? -20.148 6.031 34.704 1.00 92.81 316 SER A N 1
ATOM 2616 C CA . SER A 1 316 ? -21.476 6.638 34.667 1.00 92.81 316 SER A CA 1
ATOM 2617 C C . SER A 1 316 ? -22.409 5.887 33.720 1.00 92.81 316 SER A C 1
ATOM 2619 O O . SER A 1 316 ? -22.001 5.400 32.661 1.00 92.81 316 SER A O 1
ATOM 2621 N N . ASP A 1 317 ? -23.692 5.843 34.077 1.00 93.12 317 ASP A N 1
ATOM 2622 C CA . ASP A 1 317 ? -24.727 5.271 33.214 1.00 93.12 317 ASP A CA 1
ATOM 2623 C C . ASP A 1 317 ? -24.824 6.014 31.880 1.00 93.12 317 ASP A C 1
ATOM 2625 O O . ASP A 1 317 ? -25.072 5.399 30.844 1.00 93.12 317 ASP A O 1
ATOM 2629 N N . ASP A 1 318 ? -24.582 7.325 31.886 1.00 90.81 318 ASP A N 1
ATOM 2630 C CA . ASP A 1 318 ? -24.607 8.152 30.680 1.00 90.81 318 ASP A CA 1
ATOM 2631 C C . ASP A 1 318 ? -23.520 7.744 29.688 1.00 90.81 318 ASP A C 1
ATOM 2633 O O . ASP A 1 318 ? -23.779 7.694 28.489 1.00 90.81 318 ASP A O 1
ATOM 2637 N N . TYR A 1 319 ? -22.322 7.383 30.160 1.00 90.62 319 TYR A N 1
ATOM 2638 C CA . TYR A 1 319 ? -21.275 6.855 29.289 1.00 90.62 319 TYR A CA 1
ATOM 2639 C C . TYR A 1 319 ? -21.708 5.535 28.646 1.00 90.62 319 TYR A C 1
ATOM 2641 O O . TYR A 1 319 ? -21.619 5.380 27.428 1.00 90.62 319 TYR A O 1
ATOM 2649 N N . ILE A 1 320 ? -22.235 4.599 29.442 1.00 89.56 320 ILE A N 1
ATOM 2650 C CA . ILE A 1 320 ? -22.689 3.294 28.942 1.00 89.56 320 ILE A CA 1
ATOM 2651 C C . ILE A 1 320 ? -23.827 3.456 27.928 1.00 89.56 320 ILE A C 1
ATOM 2653 O O . ILE A 1 320 ? -23.771 2.850 26.857 1.00 89.56 320 ILE A O 1
ATOM 2657 N N . LYS A 1 321 ? -24.815 4.308 28.223 1.00 89.62 321 LYS A N 1
ATOM 2658 C CA . LYS A 1 321 ? -25.914 4.625 27.304 1.00 89.62 321 LYS A CA 1
ATOM 2659 C C . LYS A 1 321 ? -25.389 5.266 26.026 1.00 89.62 321 LYS A C 1
ATOM 2661 O O . LYS A 1 321 ? -25.765 4.830 24.945 1.00 89.62 321 LYS A O 1
ATOM 2666 N N . SER A 1 322 ? -24.491 6.242 26.114 1.00 89.75 322 SER A N 1
ATOM 2667 C CA . SER A 1 322 ? -23.896 6.892 24.940 1.00 89.75 322 SER A CA 1
ATOM 2668 C C . SER A 1 322 ? -23.186 5.905 24.015 1.00 89.75 322 SER A C 1
ATOM 2670 O O . SER A 1 322 ? -23.360 5.975 22.801 1.00 89.75 322 SER A O 1
ATOM 2672 N N . LEU A 1 323 ? -22.454 4.931 24.567 1.00 89.69 323 LEU A N 1
ATOM 2673 C CA . LEU A 1 323 ? -21.823 3.882 23.761 1.00 89.69 323 LEU A CA 1
ATOM 2674 C C . LEU A 1 323 ? -22.837 2.965 23.064 1.00 89.69 323 LEU A C 1
ATOM 2676 O O . LEU A 1 323 ? -22.573 2.517 21.955 1.00 89.69 323 LEU A O 1
ATOM 2680 N N . GLN A 1 324 ? -23.986 2.687 23.687 1.00 87.56 324 GLN A N 1
ATOM 2681 C CA . GLN A 1 324 ? -25.045 1.860 23.090 1.00 87.56 324 GLN A CA 1
ATOM 2682 C C . GLN A 1 324 ? -25.750 2.539 21.907 1.00 87.56 324 GLN A C 1
ATOM 2684 O O . GLN A 1 324 ? -26.342 1.846 21.087 1.00 87.56 324 GLN A O 1
ATOM 2689 N N . HIS A 1 325 ? -25.686 3.870 21.813 1.00 87.88 325 HIS A N 1
ATOM 2690 C CA . HIS A 1 325 ? -26.249 4.628 20.691 1.00 87.88 325 HIS A CA 1
ATOM 2691 C C . HIS A 1 325 ? -25.287 4.745 19.500 1.00 87.88 325 HIS A C 1
ATOM 2693 O O . HIS A 1 325 ? -25.690 5.243 18.448 1.00 87.88 325 HIS A O 1
ATOM 2699 N N . LEU A 1 326 ? -24.028 4.314 19.641 1.00 87.94 326 LEU A N 1
ATOM 2700 C CA . LEU A 1 326 ? -23.104 4.272 18.512 1.00 87.94 326 LEU A CA 1
ATOM 2701 C C . LEU A 1 326 ? -23.511 3.158 17.534 1.00 87.94 326 LEU A C 1
ATOM 2703 O O . LEU A 1 326 ? -23.944 2.086 17.969 1.00 87.94 326 LEU A O 1
ATOM 2707 N N . PRO A 1 327 ? -23.334 3.366 16.218 1.00 86.44 327 PRO A N 1
ATOM 2708 C CA . PRO A 1 327 ? -23.491 2.298 15.241 1.00 86.44 327 PRO A CA 1
ATOM 2709 C C . PRO A 1 327 ? -22.605 1.089 15.584 1.00 86.44 327 PRO A C 1
ATOM 2711 O O . PRO A 1 327 ? -21.509 1.274 16.123 1.00 86.44 327 PRO A O 1
ATOM 2714 N N . PRO A 1 328 ? -23.014 -0.147 15.237 1.00 84.31 328 PRO A N 1
ATOM 2715 C CA . PRO A 1 328 ? -22.173 -1.323 15.431 1.00 84.31 328 PRO A CA 1
ATOM 2716 C C . PRO A 1 328 ? -20.832 -1.157 14.708 1.00 84.31 328 PRO A C 1
ATOM 2718 O O . PRO A 1 328 ? -20.803 -1.076 13.476 1.00 84.31 328 PRO A O 1
ATOM 2721 N N . SER A 1 329 ? -19.741 -1.096 15.470 1.00 82.31 329 SER A N 1
ATOM 2722 C CA . SER A 1 329 ? -18.373 -0.927 14.980 1.00 82.31 329 SER A CA 1
ATOM 2723 C C . SER A 1 329 ? -17.671 -2.281 14.812 1.00 82.31 329 SER A C 1
ATOM 2725 O O . SER A 1 329 ? -18.052 -3.266 15.446 1.00 82.31 329 SER A O 1
ATOM 2727 N N . ILE A 1 330 ? -16.637 -2.348 13.965 1.00 75.81 330 ILE A N 1
ATOM 2728 C CA . ILE A 1 330 ? -15.734 -3.517 13.935 1.00 75.81 330 ILE A CA 1
ATOM 2729 C C . ILE A 1 330 ? -15.018 -3.633 15.281 1.00 75.81 330 ILE A C 1
ATOM 2731 O O . ILE A 1 330 ? -14.861 -4.725 15.823 1.00 75.81 330 ILE A O 1
ATOM 2735 N N . GLU A 1 331 ? -14.595 -2.493 15.823 1.00 86.50 331 GLU A N 1
ATOM 2736 C CA . GLU A 1 331 ? -13.922 -2.416 17.108 1.00 86.50 331 GLU A CA 1
ATOM 2737 C C . GLU A 1 331 ? -14.396 -1.183 17.881 1.00 86.50 331 GLU A C 1
ATOM 2739 O O . GLU A 1 331 ? -14.555 -0.099 17.313 1.00 86.50 331 GLU A O 1
ATOM 2744 N N . LEU A 1 332 ? -14.623 -1.345 19.185 1.00 87.94 332 LEU A N 1
ATOM 2745 C CA . LEU A 1 332 ? -14.890 -0.250 20.113 1.00 87.94 332 LEU A CA 1
ATOM 2746 C C . LEU A 1 332 ? -13.835 -0.261 21.223 1.00 87.94 332 LEU A C 1
ATOM 2748 O O . LEU A 1 332 ? -13.918 -1.056 22.161 1.00 87.94 332 LEU A O 1
ATOM 2752 N N . ARG A 1 333 ? -12.857 0.642 21.135 1.00 90.12 333 ARG A N 1
ATOM 2753 C CA . ARG A 1 333 ? -11.823 0.832 22.159 1.00 90.12 333 ARG A CA 1
ATOM 2754 C C . ARG A 1 333 ? -12.277 1.848 23.194 1.00 90.12 333 ARG A C 1
ATOM 2756 O O . ARG A 1 333 ? -12.835 2.888 22.855 1.00 90.12 333 ARG A O 1
ATOM 2763 N N . ARG A 1 334 ? -11.995 1.570 24.466 1.00 89.62 334 ARG A N 1
ATOM 2764 C CA . ARG A 1 334 ? -12.256 2.484 25.585 1.00 89.62 334 ARG A CA 1
ATOM 2765 C C . ARG A 1 334 ? -10.926 2.851 26.218 1.00 89.62 334 ARG A C 1
ATOM 2767 O O . ARG A 1 334 ? -10.246 1.976 26.745 1.00 89.62 334 ARG A O 1
ATOM 2774 N N . ILE A 1 335 ? -10.558 4.125 26.155 1.00 90.25 335 ILE A N 1
ATOM 2775 C CA . ILE A 1 335 ? -9.259 4.609 26.630 1.00 90.25 335 ILE A CA 1
ATOM 2776 C C . ILE A 1 335 ? -9.467 5.517 27.836 1.00 90.25 335 ILE A C 1
ATOM 2778 O O . ILE A 1 335 ? -10.146 6.541 27.748 1.00 90.25 335 ILE A O 1
ATOM 2782 N N . MET A 1 336 ? -8.906 5.120 28.977 1.00 88.44 336 MET A N 1
ATOM 2783 C CA . MET A 1 336 ? -8.988 5.907 30.202 1.00 88.44 336 MET A CA 1
ATOM 2784 C C . MET A 1 336 ? -8.028 7.093 30.113 1.00 88.44 336 MET A C 1
ATOM 2786 O O . MET A 1 336 ? -6.848 6.919 29.820 1.00 88.44 336 MET A O 1
ATOM 2790 N N . LEU A 1 337 ? -8.541 8.293 30.358 1.00 86.75 337 LEU A N 1
ATOM 2791 C CA . LEU A 1 337 ? -7.732 9.491 30.541 1.00 86.75 337 LEU A CA 1
ATOM 2792 C C . LEU A 1 337 ? -7.331 9.599 32.014 1.00 86.75 337 LEU A C 1
ATOM 2794 O O . LEU A 1 337 ? -8.165 9.371 32.893 1.00 86.75 337 LEU A O 1
ATOM 2798 N N . ASN A 1 338 ? -6.073 9.961 32.269 1.00 81.62 338 ASN A N 1
ATOM 2799 C CA . ASN A 1 338 ? -5.643 10.371 33.602 1.00 81.62 338 ASN A CA 1
ATOM 2800 C C . ASN A 1 338 ? -6.232 11.754 33.899 1.00 81.62 338 ASN A C 1
ATOM 2802 O O . ASN A 1 338 ? -6.225 12.623 33.026 1.00 81.62 338 ASN A O 1
ATOM 2806 N N . ASP A 1 339 ? -6.708 11.956 35.125 1.00 65.12 339 ASP A N 1
ATOM 2807 C CA . ASP A 1 339 ? -7.368 13.198 35.553 1.00 65.12 339 ASP A CA 1
ATOM 2808 C C . ASP A 1 339 ? -6.420 14.429 35.541 1.00 65.12 339 ASP A C 1
ATOM 2810 O O . ASP A 1 339 ? -6.882 15.560 35.657 1.00 65.12 339 ASP A O 1
ATOM 2814 N N . ASP A 1 340 ? -5.112 14.224 35.324 1.00 48.34 340 ASP A N 1
ATOM 2815 C CA . ASP A 1 340 ? -4.052 15.243 35.395 1.00 48.34 340 ASP A CA 1
ATOM 2816 C C . ASP A 1 340 ? -3.633 15.870 34.048 1.00 48.34 340 ASP A C 1
ATOM 2818 O O . ASP A 1 340 ? -2.643 16.602 33.993 1.00 48.34 340 ASP A O 1
ATOM 2822 N N . ILE A 1 341 ? -4.327 15.609 32.935 1.00 39.53 341 ILE A N 1
ATOM 2823 C CA . ILE A 1 341 ? -3.993 16.281 31.665 1.00 39.53 341 ILE A CA 1
ATOM 2824 C C . ILE A 1 341 ? -4.659 17.667 31.666 1.00 39.53 341 ILE A C 1
ATOM 2826 O O . ILE A 1 341 ? -5.890 17.731 31.610 1.00 39.53 341 ILE A O 1
ATOM 2830 N N . PRO A 1 342 ? -3.902 18.785 31.707 1.00 35.34 342 PRO A N 1
ATOM 2831 C CA . PRO A 1 342 ? -4.503 20.106 31.668 1.00 35.34 342 PRO A CA 1
ATOM 2832 C C . PRO A 1 342 ? -5.229 20.267 30.335 1.00 35.34 342 PRO A C 1
ATOM 2834 O O . PRO A 1 342 ? -4.638 20.156 29.258 1.00 35.34 342 PRO A O 1
ATOM 2837 N N . VAL A 1 343 ? -6.535 20.508 30.418 1.00 33.44 343 VAL A N 1
ATOM 2838 C CA . VAL A 1 343 ? -7.359 20.867 29.270 1.00 33.44 343 VAL A CA 1
ATOM 2839 C C . VAL A 1 343 ? -6.789 22.165 28.710 1.00 33.44 343 VAL A C 1
ATOM 2841 O O . VAL A 1 343 ? -6.900 23.219 29.333 1.00 33.44 343 VAL A O 1
ATOM 2844 N N . ILE A 1 344 ? -6.149 22.092 27.544 1.00 31.22 344 ILE A N 1
ATOM 2845 C CA . ILE A 1 344 ? -5.796 23.281 26.773 1.00 31.22 344 ILE A CA 1
ATOM 2846 C C . ILE A 1 344 ? -7.115 23.836 26.232 1.00 31.22 344 ILE A C 1
ATOM 2848 O O . ILE A 1 344 ? -7.580 23.457 25.160 1.00 31.22 344 ILE A O 1
ATOM 2852 N N . THR A 1 345 ? -7.754 24.701 27.015 1.00 30.12 345 THR A N 1
ATOM 2853 C CA . THR A 1 345 ? -8.813 25.577 26.527 1.00 30.12 345 THR A CA 1
ATOM 2854 C C . THR A 1 345 ? -8.151 26.674 25.707 1.00 30.12 345 THR A C 1
ATOM 2856 O O . THR A 1 345 ? -7.367 27.474 26.217 1.00 30.12 345 THR A O 1
ATOM 2859 N N . THR A 1 346 ? -8.433 26.689 24.410 1.00 34.22 346 THR A N 1
ATOM 2860 C CA . THR A 1 346 ? -8.114 27.813 23.534 1.00 34.22 346 THR A CA 1
ATOM 2861 C C . THR A 1 346 ? -8.737 29.101 24.072 1.00 34.22 346 THR A C 1
ATOM 2863 O O . THR A 1 346 ? -9.916 29.105 24.415 1.00 34.22 346 THR A O 1
ATOM 2866 N N . ALA A 1 347 ? -7.934 30.169 24.055 1.00 35.69 347 ALA A N 1
ATOM 2867 C CA . ALA A 1 347 ? -8.281 31.564 24.329 1.00 35.69 347 ALA A CA 1
ATOM 2868 C C . ALA A 1 347 ? -8.687 31.894 25.778 1.00 35.69 347 ALA A C 1
ATOM 2870 O O . ALA A 1 347 ? -9.861 32.023 26.083 1.00 35.69 347 ALA A O 1
ATOM 2871 N N . GLU A 1 348 ? -7.694 32.084 26.653 1.00 29.77 348 GLU A N 1
ATOM 2872 C CA . GLU A 1 348 ? -7.501 33.301 27.468 1.00 29.77 348 GLU A CA 1
ATOM 2873 C C . GLU A 1 348 ? -6.301 33.126 28.417 1.00 29.77 348 GLU A C 1
ATOM 2875 O O . GLU A 1 348 ? -5.931 32.019 28.804 1.00 29.77 348 GLU A O 1
ATOM 2880 N N . GLY A 1 349 ? -5.612 34.232 28.698 1.00 29.62 349 GLY A N 1
ATOM 2881 C CA . GLY A 1 349 ? -4.258 34.263 29.247 1.00 29.62 349 GLY A CA 1
ATOM 2882 C C . GLY A 1 349 ? -4.057 33.569 30.598 1.00 29.62 349 GLY A C 1
ATOM 2883 O O . GLY A 1 349 ? -4.895 33.589 31.497 1.00 29.62 349 GLY A O 1
ATOM 2884 N N . ILE A 1 350 ? -2.856 33.014 30.754 1.00 30.11 350 ILE A N 1
ATOM 2885 C CA . ILE A 1 350 ? -2.365 32.391 31.981 1.00 30.11 350 ILE A CA 1
ATOM 2886 C C . ILE A 1 350 ? -2.294 33.443 33.100 1.00 30.11 350 ILE A C 1
ATOM 2888 O O . ILE A 1 350 ? -1.411 34.300 33.113 1.00 30.11 350 ILE A O 1
ATOM 2892 N N . LYS A 1 351 ? -3.173 33.329 34.098 1.00 27.38 351 LYS A N 1
ATOM 2893 C CA . LYS A 1 351 ? -2.891 33.766 35.473 1.00 27.38 351 LYS A CA 1
ATOM 2894 C C . LYS A 1 351 ? -2.921 32.546 36.385 1.00 27.38 351 LYS A C 1
ATOM 2896 O O . LYS A 1 351 ? -3.972 32.137 36.870 1.00 27.38 351 LYS A O 1
ATOM 2901 N N . GLY A 1 352 ? -1.746 31.966 36.616 1.00 30.25 352 GLY A N 1
ATOM 2902 C CA . GLY A 1 352 ? -1.558 30.930 37.625 1.00 30.25 352 GLY A CA 1
ATOM 2903 C C . GLY A 1 352 ? -1.696 31.511 39.032 1.00 30.25 352 GLY A C 1
ATOM 2904 O O . GLY A 1 352 ? -0.977 32.440 39.402 1.00 30.25 352 GLY A O 1
ATOM 2905 N N . LYS A 1 353 ? -2.608 30.948 39.830 1.00 31.38 353 LYS A N 1
ATOM 2906 C CA . LYS A 1 353 ? -2.519 31.004 41.292 1.00 31.38 353 LYS A CA 1
ATOM 2907 C C . LYS A 1 353 ? -1.522 29.940 41.753 1.00 31.38 353 LYS A C 1
ATOM 2909 O O . LYS A 1 353 ? -1.538 28.823 41.249 1.00 31.38 353 LYS A O 1
ATOM 2914 N N . ASN A 1 354 ? -0.736 30.314 42.759 1.00 31.28 354 ASN A N 1
ATOM 2915 C CA . ASN A 1 354 ? 0.278 29.544 43.489 1.00 31.28 354 ASN A CA 1
ATOM 2916 C C . ASN A 1 354 ? 1.689 29.591 42.890 1.00 31.28 354 ASN A C 1
ATOM 2918 O O . ASN A 1 354 ? 2.132 28.725 42.141 1.00 31.28 354 ASN A O 1
ATOM 2922 N N . GLY A 1 355 ? 2.422 30.619 43.324 1.00 32.31 355 GLY A N 1
ATOM 2923 C CA . GLY A 1 355 ? 3.865 30.700 43.191 1.00 32.31 355 GLY A CA 1
ATOM 2924 C C . GLY A 1 355 ? 4.558 29.576 43.959 1.00 32.31 355 GLY A C 1
ATOM 2925 O O . GLY A 1 355 ? 4.613 29.584 45.184 1.00 32.31 355 GLY A O 1
ATOM 2926 N N . LYS A 1 356 ? 5.142 28.643 43.212 1.00 27.94 356 LYS A N 1
ATOM 2927 C CA . LYS A 1 356 ? 6.392 27.968 43.564 1.00 27.94 356 LYS A CA 1
ATOM 2928 C C . LYS A 1 356 ? 7.225 27.888 42.289 1.00 27.94 356 LYS A C 1
ATOM 2930 O O . LYS A 1 356 ? 6.813 27.275 41.312 1.00 27.94 356 LYS A O 1
ATOM 2935 N N . GLN A 1 357 ? 8.374 28.563 42.299 1.00 25.81 357 GLN A N 1
ATOM 2936 C CA . GLN A 1 357 ? 9.381 28.473 41.244 1.00 25.81 357 GLN A CA 1
ATOM 2937 C C . GLN A 1 357 ? 9.859 27.023 41.129 1.00 25.81 357 GLN A C 1
ATOM 2939 O O . GLN A 1 357 ? 10.554 26.524 42.013 1.00 25.81 357 GLN A O 1
ATOM 2944 N N . ILE A 1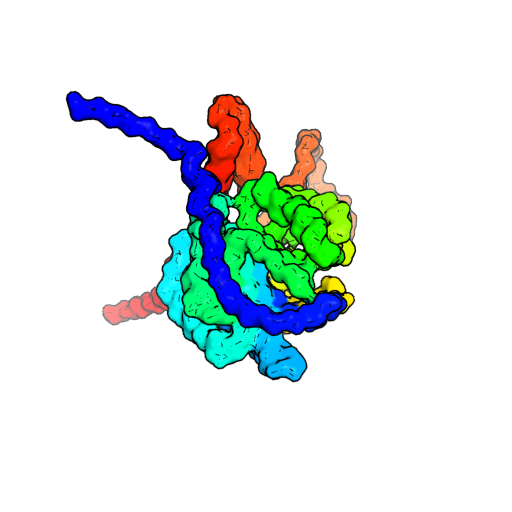 358 ? 9.514 26.359 40.029 1.00 27.06 358 ILE A N 1
ATOM 2945 C CA . ILE A 1 358 ? 10.213 25.154 39.589 1.00 27.06 358 ILE A CA 1
ATOM 2946 C C . ILE A 1 358 ? 11.407 25.644 38.769 1.00 27.06 358 ILE A C 1
ATOM 2948 O O . ILE A 1 358 ? 11.236 26.243 37.708 1.00 27.06 358 ILE A O 1
ATOM 2952 N N . LYS A 1 359 ? 12.620 25.444 39.295 1.00 26.48 359 LYS A N 1
ATOM 2953 C CA . LYS A 1 359 ? 13.862 25.660 38.548 1.00 26.48 359 LYS A CA 1
ATOM 2954 C C . LYS A 1 359 ? 13.888 24.679 37.375 1.00 26.48 359 LYS A C 1
ATOM 2956 O O . LYS A 1 359 ? 13.976 23.473 37.582 1.00 26.48 359 LYS A O 1
ATOM 2961 N N . SER A 1 360 ? 13.801 25.206 36.159 1.00 26.08 360 SER A N 1
ATOM 2962 C CA . SER A 1 360 ? 14.004 24.458 34.924 1.00 26.08 360 SER A CA 1
ATOM 2963 C C . SER A 1 360 ? 15.475 24.060 34.804 1.00 26.08 360 SER A C 1
ATOM 2965 O O . SER A 1 360 ? 16.329 24.914 34.565 1.00 26.08 360 SER A O 1
ATOM 2967 N N . ILE A 1 361 ? 15.775 22.771 34.951 1.00 25.95 361 ILE A N 1
ATOM 2968 C CA . ILE A 1 361 ? 17.003 22.192 34.401 1.00 25.95 361 ILE A CA 1
ATOM 2969 C C . ILE A 1 361 ? 16.686 21.894 32.938 1.00 25.95 361 ILE A C 1
ATOM 2971 O O . ILE A 1 361 ? 16.038 20.906 32.607 1.00 25.95 361 ILE A O 1
ATOM 2975 N N . SER A 1 362 ? 17.036 22.843 32.074 1.00 28.73 362 SER A N 1
ATOM 2976 C CA . SER A 1 362 ? 16.996 22.686 30.628 1.00 28.73 362 SER A CA 1
ATOM 2977 C C . SER A 1 362 ? 18.295 22.024 30.174 1.00 28.73 362 SER A C 1
ATOM 2979 O O . SER A 1 362 ? 19.250 22.727 29.840 1.00 28.73 362 SER A O 1
ATOM 2981 N N . ASP A 1 363 ? 18.330 20.695 30.143 1.00 26.34 363 ASP A N 1
ATOM 2982 C CA . ASP A 1 363 ? 19.318 20.002 29.322 1.00 26.34 363 ASP A CA 1
ATOM 2983 C C . ASP A 1 363 ? 18.774 19.868 27.901 1.00 26.34 363 ASP A C 1
ATOM 2985 O O . ASP A 1 363 ? 17.689 19.344 27.639 1.00 26.34 363 ASP A O 1
ATOM 2989 N N . LYS A 1 364 ? 19.536 20.461 26.984 1.00 33.47 364 LYS A N 1
ATOM 2990 C CA . LYS A 1 364 ? 19.319 20.484 25.544 1.00 33.47 364 LYS A CA 1
ATOM 2991 C C . LYS A 1 364 ? 19.452 19.072 24.972 1.00 33.47 364 LYS A C 1
ATOM 2993 O O . LYS A 1 364 ? 20.512 18.708 24.483 1.00 33.47 364 LYS A O 1
ATOM 2998 N N . HIS A 1 365 ? 18.354 18.336 24.917 1.00 29.23 365 HIS A N 1
ATOM 2999 C CA . HIS A 1 365 ? 18.130 17.398 23.825 1.00 29.23 365 HIS A CA 1
ATOM 3000 C C . HIS A 1 365 ? 16.805 17.763 23.169 1.00 29.23 365 HIS A C 1
ATOM 3002 O O . HIS A 1 365 ? 15.746 17.757 23.791 1.00 29.23 365 HIS A O 1
ATOM 3008 N N . SER A 1 366 ? 16.881 18.175 21.906 1.00 31.70 366 SER A N 1
ATOM 3009 C CA . SER A 1 366 ? 15.717 18.305 21.044 1.00 31.70 366 SER A CA 1
ATOM 3010 C C . SER A 1 366 ? 14.965 16.978 21.064 1.00 31.70 366 SER A C 1
ATOM 3012 O O . SER A 1 366 ? 15.480 15.987 20.549 1.00 31.70 366 SER A O 1
ATOM 3014 N N . ASN A 1 367 ? 13.775 16.954 21.666 1.00 32.75 367 ASN A N 1
ATOM 3015 C CA . ASN A 1 367 ? 12.862 15.816 21.615 1.00 32.75 367 ASN A CA 1
ATOM 3016 C C . ASN A 1 367 ? 12.354 15.650 20.175 1.00 32.75 367 ASN A C 1
ATOM 3018 O O . ASN A 1 367 ? 11.235 16.033 19.841 1.00 32.75 367 ASN A O 1
ATOM 3022 N N . VAL A 1 368 ? 13.203 15.111 19.304 1.00 36.66 368 VAL A N 1
ATOM 3023 C CA . VAL A 1 368 ? 12.771 14.442 18.085 1.00 36.66 368 VAL A CA 1
ATOM 3024 C C . VAL A 1 368 ? 12.260 13.093 18.565 1.00 36.66 368 VAL A C 1
ATOM 3026 O O . VAL A 1 368 ? 13.035 12.243 18.989 1.00 36.66 368 VAL A O 1
ATOM 3029 N N . ALA A 1 369 ? 10.943 12.933 18.626 1.00 41.06 369 ALA A N 1
ATOM 3030 C CA . ALA A 1 369 ? 10.365 11.642 18.958 1.00 41.06 369 ALA A CA 1
ATOM 3031 C C . ALA A 1 369 ? 10.605 10.695 17.770 1.00 41.06 369 ALA A C 1
ATOM 3033 O O . ALA A 1 369 ? 10.116 10.922 16.667 1.00 41.06 369 ALA A O 1
ATOM 3034 N N . PHE A 1 370 ? 11.437 9.682 17.994 1.00 44.38 370 PHE A N 1
ATOM 3035 C CA . PHE A 1 370 ? 11.738 8.625 17.031 1.00 44.38 370 PHE A CA 1
ATOM 3036 C C . PHE A 1 370 ? 10.635 7.561 17.066 1.00 44.38 370 PHE A C 1
ATOM 3038 O O . PHE A 1 370 ? 10.032 7.327 18.122 1.00 44.38 370 PHE A O 1
ATOM 3045 N N . LYS A 1 371 ? 10.368 6.877 15.944 1.00 58.00 371 LYS A N 1
ATOM 3046 C CA . LYS A 1 371 ? 9.595 5.629 16.017 1.00 58.00 371 LYS A CA 1
ATOM 3047 C C . LYS A 1 371 ? 10.385 4.596 16.814 1.00 58.00 371 LYS A C 1
ATOM 3049 O O . LYS A 1 371 ? 11.609 4.626 16.850 1.00 58.00 371 LYS A O 1
ATOM 3054 N N . LEU A 1 372 ? 9.684 3.633 17.411 1.00 62.66 372 LEU A N 1
ATOM 3055 C CA . LEU A 1 372 ? 10.335 2.534 18.129 1.00 62.66 372 LEU A CA 1
ATOM 3056 C C . LEU A 1 372 ? 11.253 1.705 17.209 1.00 62.66 372 LEU A C 1
ATOM 3058 O O . LEU A 1 372 ? 12.288 1.232 17.657 1.00 62.66 372 LEU A O 1
ATOM 3062 N N . GLU A 1 373 ? 10.895 1.566 15.930 1.00 64.06 373 GLU A N 1
ATOM 3063 C CA . GLU A 1 373 ? 11.734 0.918 14.911 1.00 64.06 373 GLU A CA 1
ATOM 3064 C C . GLU A 1 373 ? 13.027 1.717 14.647 1.00 64.06 373 GLU A C 1
ATOM 3066 O O . GLU A 1 373 ? 14.106 1.133 14.680 1.00 64.06 373 GLU A O 1
ATOM 3071 N N . ASP A 1 374 ? 12.935 3.043 14.497 1.00 65.56 374 ASP A N 1
ATOM 3072 C CA . ASP A 1 374 ? 14.098 3.937 14.330 1.00 65.56 374 ASP A CA 1
ATOM 3073 C C . ASP A 1 374 ? 14.968 3.982 15.599 1.00 65.56 374 ASP A C 1
ATOM 3075 O O . ASP A 1 374 ? 16.188 4.121 15.538 1.00 65.56 374 ASP A O 1
ATOM 3079 N N . TYR A 1 375 ? 14.342 3.848 16.774 1.00 70.00 375 TYR A N 1
ATOM 3080 C CA . TYR A 1 375 ? 15.052 3.722 18.042 1.00 70.00 375 TYR A CA 1
ATOM 3081 C C . TYR A 1 375 ? 15.849 2.420 18.106 1.00 70.00 375 TYR A C 1
ATOM 3083 O O . TYR A 1 375 ? 16.962 2.445 18.614 1.00 70.00 375 TYR A O 1
ATOM 3091 N N . ILE A 1 376 ? 15.325 1.301 17.586 1.00 77.00 376 ILE A N 1
ATOM 3092 C CA . ILE A 1 376 ? 16.098 0.053 17.491 1.00 77.00 376 ILE A CA 1
ATOM 3093 C C . ILE A 1 376 ? 17.321 0.258 16.603 1.00 77.00 376 ILE A C 1
ATOM 3095 O O . ILE A 1 376 ? 18.410 -0.138 17.012 1.00 77.00 376 ILE A O 1
ATOM 3099 N N . ASP A 1 377 ? 17.157 0.899 15.443 1.00 71.44 377 ASP A N 1
ATOM 3100 C CA . ASP A 1 377 ? 18.279 1.198 14.548 1.00 71.44 377 ASP A CA 1
ATOM 3101 C C . ASP A 1 377 ? 19.361 1.992 15.294 1.00 71.44 377 ASP A C 1
ATOM 3103 O O . ASP A 1 377 ? 20.503 1.546 15.397 1.00 71.44 377 ASP A O 1
ATOM 3107 N N . HIS A 1 378 ? 18.980 3.109 15.919 1.00 71.94 378 HIS A N 1
ATOM 3108 C CA . HIS A 1 378 ? 19.919 3.970 16.636 1.00 71.94 378 HIS A CA 1
ATOM 3109 C C . HIS A 1 378 ? 20.552 3.289 17.859 1.00 71.94 378 HIS A C 1
ATOM 3111 O O . HIS A 1 378 ? 21.764 3.346 18.051 1.00 71.94 378 HIS A O 1
ATOM 3117 N N . TYR A 1 379 ? 19.743 2.617 18.681 1.00 76.38 379 TYR A N 1
ATOM 3118 C CA . TYR A 1 379 ? 20.188 1.976 19.916 1.00 76.38 379 TYR A CA 1
ATOM 3119 C C . TYR A 1 379 ? 21.156 0.823 19.643 1.00 76.38 379 TYR A C 1
ATOM 3121 O O . TYR A 1 379 ? 22.173 0.696 20.326 1.00 76.38 379 TYR A O 1
ATOM 3129 N N . VAL A 1 380 ? 20.857 -0.021 18.650 1.00 78.56 380 VAL A N 1
ATOM 3130 C CA . VAL A 1 380 ? 21.731 -1.141 18.286 1.00 78.56 380 VAL A CA 1
ATOM 3131 C C . VAL A 1 380 ? 23.030 -0.615 17.677 1.00 78.56 380 VAL A C 1
ATOM 3133 O O . VAL A 1 380 ? 24.100 -1.084 18.062 1.00 78.56 380 VAL A O 1
ATOM 3136 N N . GLU A 1 381 ? 22.967 0.387 16.794 1.00 71.38 381 GLU A N 1
ATOM 3137 C CA . GLU A 1 381 ? 24.165 1.021 16.232 1.00 71.38 381 GLU A CA 1
ATOM 3138 C C . GLU A 1 381 ? 25.063 1.637 17.314 1.00 71.38 381 GLU A C 1
ATOM 3140 O O . GLU A 1 381 ? 26.276 1.421 17.291 1.00 71.38 381 GLU A O 1
ATOM 3145 N N . GLU A 1 382 ? 24.492 2.360 18.278 1.00 75.50 382 GLU A N 1
ATOM 3146 C CA . GLU A 1 382 ? 25.241 3.007 19.359 1.00 75.50 382 GLU A CA 1
ATOM 3147 C C . GLU A 1 382 ? 25.862 1.967 20.310 1.00 75.50 382 GLU A C 1
ATOM 3149 O O . GLU A 1 382 ? 27.073 1.962 20.542 1.00 75.50 382 GLU A O 1
ATOM 3154 N N . LYS A 1 383 ? 25.060 1.020 20.814 1.00 74.31 383 LYS A N 1
ATOM 3155 C CA . LYS A 1 383 ? 25.492 0.086 21.869 1.00 74.31 383 LYS A CA 1
ATOM 3156 C C . LYS A 1 383 ? 26.433 -1.006 21.379 1.00 74.31 383 LYS A C 1
ATOM 3158 O O . LYS A 1 383 ? 27.336 -1.404 22.113 1.00 74.31 383 LYS A O 1
ATOM 3163 N N . VAL A 1 384 ? 26.260 -1.489 20.150 1.00 70.12 384 VAL A N 1
ATOM 3164 C CA . VAL A 1 384 ? 27.152 -2.514 19.585 1.00 70.12 384 VAL A CA 1
ATOM 3165 C C . VAL A 1 384 ? 28.518 -1.913 19.237 1.00 70.12 384 VAL A C 1
ATOM 3167 O O . VAL A 1 384 ? 29.541 -2.583 19.391 1.00 70.12 384 VAL A O 1
ATOM 3170 N N . ARG A 1 385 ? 28.566 -0.631 18.842 1.00 65.75 385 ARG A N 1
ATOM 3171 C CA . ARG A 1 385 ? 29.827 0.089 18.600 1.00 65.75 385 ARG A CA 1
ATOM 3172 C C . ARG A 1 385 ? 30.571 0.418 19.896 1.00 65.75 385 ARG A C 1
ATOM 3174 O O . ARG A 1 385 ? 31.791 0.285 19.925 1.00 65.75 385 ARG A O 1
ATOM 3181 N N . GLU A 1 386 ? 29.864 0.761 20.974 1.00 68.50 386 GLU A N 1
ATOM 3182 C CA . GLU A 1 386 ? 30.461 0.984 22.304 1.00 68.50 386 GLU A CA 1
ATOM 3183 C C . GLU A 1 386 ? 31.168 -0.258 22.877 1.00 68.50 386 GLU A C 1
ATOM 3185 O O . GLU A 1 386 ? 32.145 -0.127 23.612 1.00 68.50 386 GLU A O 1
ATOM 3190 N N . GLN A 1 387 ? 30.702 -1.466 22.545 1.00 65.25 387 GLN A N 1
ATOM 3191 C CA . GLN A 1 387 ? 31.247 -2.720 23.081 1.00 65.25 387 GLN A CA 1
ATOM 3192 C C . GLN A 1 387 ? 32.442 -3.281 22.292 1.00 65.25 387 GLN A C 1
ATOM 3194 O O . GLN A 1 387 ? 33.009 -4.296 22.690 1.00 65.25 387 GLN A O 1
ATOM 3199 N N . GLY A 1 388 ? 32.840 -2.651 21.180 1.00 55.53 388 GLY A N 1
ATOM 3200 C CA . GLY A 1 388 ? 33.998 -3.071 20.377 1.00 55.53 388 GLY A CA 1
ATOM 3201 C C . GLY A 1 388 ? 33.849 -4.415 19.635 1.00 55.53 388 GLY A C 1
ATOM 3202 O O . GLY A 1 388 ? 34.792 -4.834 18.971 1.00 55.53 388 GLY A O 1
ATOM 3203 N N . ASP A 1 389 ? 32.684 -5.071 19.713 1.00 56.88 389 ASP A N 1
ATOM 3204 C CA . ASP A 1 389 ? 32.353 -6.382 19.101 1.00 56.88 389 ASP A CA 1
ATOM 3205 C C . ASP A 1 389 ? 31.499 -6.238 17.812 1.00 56.88 389 ASP A C 1
ATOM 3207 O O . ASP A 1 389 ? 30.918 -7.186 17.278 1.00 56.88 389 ASP A O 1
ATOM 3211 N N . GLY A 1 390 ? 31.373 -5.010 17.304 1.00 56.94 390 GLY A N 1
ATOM 3212 C CA . GLY A 1 390 ? 30.479 -4.664 16.204 1.00 56.94 390 GLY A CA 1
ATOM 3213 C C . GLY A 1 390 ? 31.111 -4.800 14.829 1.00 56.94 390 GLY A C 1
ATOM 3214 O O . GLY A 1 390 ? 31.559 -3.808 14.262 1.00 56.94 390 GLY A O 1
ATOM 3215 N N . THR A 1 391 ? 31.090 -5.997 14.245 1.00 67.56 391 THR A N 1
ATOM 3216 C CA . THR A 1 391 ? 31.133 -6.069 12.775 1.00 67.56 391 THR A CA 1
ATOM 3217 C C . THR A 1 391 ? 29.828 -5.493 12.218 1.00 67.56 391 THR A C 1
ATOM 3219 O O . THR A 1 391 ? 28.762 -5.704 12.803 1.00 67.56 391 THR A O 1
ATOM 3222 N N . ASP A 1 392 ? 29.887 -4.778 11.090 1.00 69.00 392 ASP A N 1
ATOM 3223 C CA . ASP A 1 392 ? 28.691 -4.182 10.468 1.00 69.00 392 ASP A CA 1
ATOM 3224 C C . ASP A 1 392 ? 27.600 -5.230 10.188 1.00 69.00 392 ASP A C 1
ATOM 3226 O O . ASP A 1 392 ? 26.411 -4.926 10.250 1.00 69.00 392 ASP A O 1
ATOM 3230 N N . ASP A 1 393 ? 27.983 -6.481 9.929 1.00 70.88 393 ASP A N 1
ATOM 3231 C CA . ASP A 1 393 ? 27.036 -7.569 9.681 1.00 70.88 393 ASP A CA 1
ATOM 3232 C C . ASP A 1 393 ? 26.278 -7.992 10.943 1.00 70.88 393 ASP A C 1
ATOM 3234 O O . ASP A 1 393 ? 25.074 -8.240 10.880 1.00 70.88 393 ASP A O 1
ATOM 3238 N N . ARG A 1 394 ? 26.934 -7.975 12.110 1.00 75.38 394 ARG A N 1
ATOM 3239 C CA . ARG A 1 394 ? 26.275 -8.282 13.385 1.00 75.38 394 ARG A CA 1
ATOM 3240 C C . ARG A 1 394 ? 25.304 -7.188 13.816 1.00 75.38 394 ARG A C 1
ATOM 3242 O O . ARG A 1 394 ? 24.236 -7.492 14.340 1.00 75.38 394 ARG A O 1
ATOM 3249 N N . VAL A 1 395 ? 25.646 -5.922 13.569 1.00 77.00 395 VAL A N 1
ATOM 3250 C CA . VAL A 1 395 ? 24.736 -4.787 13.807 1.00 77.00 395 VAL A CA 1
ATOM 3251 C C . VAL A 1 395 ? 23.466 -4.951 12.969 1.00 77.00 395 VAL A C 1
ATOM 3253 O O . VAL A 1 395 ? 22.363 -4.878 13.509 1.00 77.00 395 VAL A O 1
ATOM 3256 N N . LYS A 1 396 ? 23.612 -5.253 11.671 1.00 74.75 396 LYS A N 1
ATOM 3257 C CA . LYS A 1 396 ? 22.478 -5.479 10.759 1.00 74.75 396 LYS A CA 1
ATOM 3258 C C . LYS A 1 396 ? 21.585 -6.633 11.214 1.00 74.75 396 LYS A C 1
ATOM 3260 O O . LYS A 1 396 ? 20.364 -6.505 11.184 1.00 74.75 396 LYS A O 1
ATOM 3265 N N . GLU A 1 397 ? 22.179 -7.747 11.637 1.00 79.94 397 GLU A N 1
ATOM 3266 C CA . GLU A 1 397 ? 21.433 -8.914 12.116 1.00 79.94 397 GLU A CA 1
ATOM 3267 C C . GLU A 1 397 ? 20.618 -8.599 13.378 1.00 79.94 397 GLU A C 1
ATOM 3269 O O . GLU A 1 397 ? 19.439 -8.944 13.460 1.00 79.94 397 GLU A O 1
ATOM 3274 N N . LEU A 1 398 ? 21.206 -7.884 14.341 1.00 79.88 398 LEU A N 1
ATOM 3275 C CA . LEU A 1 398 ? 20.529 -7.510 15.584 1.00 79.88 398 LEU A CA 1
ATOM 3276 C C . LEU A 1 398 ? 19.388 -6.514 15.359 1.00 79.88 398 LEU A C 1
ATOM 3278 O O . LEU A 1 398 ? 18.313 -6.678 15.939 1.00 79.88 398 LEU A O 1
ATOM 3282 N N . VAL A 1 399 ? 19.594 -5.517 14.493 1.00 77.94 399 VAL A N 1
ATOM 3283 C CA . VAL A 1 399 ? 18.538 -4.586 14.070 1.00 77.94 399 VAL A CA 1
ATOM 3284 C C . VAL A 1 399 ? 17.361 -5.351 13.466 1.00 77.94 399 VAL A C 1
ATOM 3286 O O . VAL A 1 399 ? 16.205 -5.133 13.837 1.00 77.94 399 VAL A O 1
ATOM 3289 N N . TYR A 1 400 ? 17.659 -6.286 12.564 1.00 77.38 400 TYR A N 1
ATOM 3290 C CA . TYR A 1 400 ? 16.650 -7.098 11.901 1.00 77.38 400 TYR A CA 1
ATOM 3291 C C . TYR A 1 400 ? 15.850 -7.957 12.879 1.00 77.38 400 TYR A C 1
ATOM 3293 O O . TYR A 1 400 ? 14.620 -7.914 12.863 1.00 77.38 400 TYR A O 1
ATOM 3301 N N . LEU A 1 401 ? 16.532 -8.677 13.773 1.00 79.12 401 LEU A N 1
ATOM 3302 C CA . LEU A 1 401 ? 15.886 -9.482 14.811 1.00 79.12 401 LEU A CA 1
ATOM 3303 C C . LEU A 1 401 ? 15.011 -8.620 15.729 1.00 79.12 401 LEU A C 1
ATOM 3305 O O . LEU A 1 401 ? 13.892 -9.010 16.057 1.00 79.12 401 LEU A O 1
ATOM 3309 N N . GLY A 1 402 ? 15.478 -7.428 16.109 1.00 77.62 402 GLY A N 1
ATOM 3310 C CA . GLY A 1 402 ? 14.694 -6.485 16.905 1.00 77.62 402 GLY A CA 1
ATOM 3311 C C . GLY A 1 402 ? 13.400 -6.060 16.203 1.00 77.62 402 GLY A C 1
ATOM 3312 O O . GLY A 1 402 ? 12.325 -6.094 16.809 1.00 77.62 402 GLY A O 1
ATOM 3313 N N . LYS A 1 403 ? 13.480 -5.721 14.910 1.00 74.44 403 LYS A N 1
ATOM 3314 C CA . LYS A 1 403 ? 12.312 -5.373 14.083 1.00 74.44 403 LYS A CA 1
ATOM 3315 C C . LYS A 1 403 ? 11.353 -6.558 13.899 1.00 74.44 403 LYS A C 1
ATOM 3317 O O . LYS A 1 403 ? 10.139 -6.365 13.983 1.00 74.44 403 LYS A O 1
ATOM 3322 N N . ASP A 1 404 ? 11.869 -7.773 13.715 1.00 72.25 404 ASP A N 1
ATOM 3323 C CA . ASP A 1 404 ? 11.066 -9.001 13.604 1.00 72.25 404 ASP A CA 1
ATOM 3324 C C . ASP A 1 404 ? 10.292 -9.298 14.903 1.00 72.25 404 ASP A C 1
ATOM 3326 O O . ASP A 1 404 ? 9.071 -9.497 14.879 1.00 72.25 404 ASP A O 1
ATOM 3330 N N . ILE A 1 405 ? 10.959 -9.190 16.058 1.00 72.25 405 ILE A N 1
ATOM 3331 C CA . ILE A 1 405 ? 10.333 -9.335 17.381 1.00 72.25 405 ILE A CA 1
ATOM 3332 C C . ILE A 1 405 ? 9.239 -8.278 17.590 1.00 72.25 405 ILE A C 1
ATOM 3334 O O . ILE A 1 405 ? 8.124 -8.621 17.990 1.00 72.25 405 ILE A O 1
ATOM 3338 N N . LEU A 1 406 ? 9.506 -7.002 17.282 1.00 69.06 406 LEU A N 1
ATOM 3339 C CA . LEU A 1 406 ? 8.492 -5.944 17.388 1.00 69.06 406 LEU A CA 1
ATOM 3340 C C . LEU A 1 406 ? 7.265 -6.214 16.511 1.00 69.06 406 LEU A C 1
ATOM 3342 O O . LEU A 1 406 ? 6.137 -5.962 16.943 1.00 69.06 406 LEU A O 1
ATOM 3346 N N . SER A 1 407 ? 7.470 -6.724 15.293 1.00 63.88 407 SER A N 1
ATOM 3347 C CA . SER A 1 407 ? 6.372 -7.071 14.385 1.00 63.88 407 SER A CA 1
ATOM 3348 C C . SER A 1 407 ? 5.498 -8.202 14.943 1.00 63.88 407 SER A C 1
ATOM 3350 O O . SER A 1 407 ? 4.278 -8.192 14.770 1.00 63.88 407 SER A O 1
ATOM 3352 N N . SER A 1 408 ? 6.103 -9.121 15.700 1.00 59.88 408 SER A N 1
ATOM 3353 C CA . SER A 1 408 ? 5.422 -10.252 16.334 1.00 59.88 408 SER A CA 1
ATOM 3354 C C . SER A 1 408 ? 4.629 -9.849 17.584 1.00 59.88 408 SER A C 1
ATOM 3356 O O . SER A 1 408 ? 3.556 -10.393 17.835 1.00 59.88 408 SER A O 1
ATOM 3358 N N . ILE A 1 409 ? 5.105 -8.862 18.355 1.00 59.09 409 ILE A N 1
ATOM 3359 C CA . ILE A 1 409 ? 4.454 -8.404 19.600 1.00 59.09 409 ILE A CA 1
ATOM 3360 C C . ILE A 1 409 ? 3.191 -7.565 19.329 1.00 59.09 409 ILE A C 1
ATOM 3362 O O . ILE A 1 409 ? 2.284 -7.534 20.157 1.00 59.09 409 ILE A O 1
ATOM 3366 N N . LYS A 1 410 ? 3.080 -6.905 18.166 1.00 52.75 410 LYS A N 1
ATOM 3367 C CA . LYS A 1 410 ? 1.910 -6.071 17.801 1.00 52.75 410 LYS A CA 1
ATOM 3368 C C . LYS A 1 410 ? 0.639 -6.874 17.479 1.00 52.75 410 LYS A C 1
ATOM 3370 O O . LYS A 1 410 ? -0.393 -6.278 17.153 1.00 52.75 410 LYS A O 1
ATOM 3375 N N . GLN A 1 411 ? 0.677 -8.202 17.571 1.00 47.53 411 GLN A N 1
ATOM 3376 C CA . GLN A 1 411 ? -0.536 -8.996 17.501 1.00 47.53 411 GLN A CA 1
ATOM 3377 C C . GLN A 1 411 ? -1.270 -8.953 18.840 1.00 47.53 411 GLN A C 1
ATOM 3379 O O . GLN A 1 411 ? -0.754 -9.407 19.859 1.00 47.53 411 GLN A O 1
ATOM 3384 N N . ASP A 1 412 ? -2.525 -8.497 18.814 1.00 40.41 412 ASP A N 1
ATOM 3385 C CA . ASP A 1 412 ? -3.478 -8.992 19.800 1.00 40.41 412 ASP A CA 1
ATOM 3386 C C . ASP A 1 412 ? -3.554 -10.499 19.560 1.00 40.41 412 ASP A C 1
ATOM 3388 O O . ASP A 1 412 ? -4.097 -10.955 18.546 1.00 40.41 412 ASP A O 1
ATOM 3392 N N . SER A 1 413 ? -2.948 -11.269 20.462 1.00 36.19 413 SER A N 1
ATOM 3393 C CA . SER A 1 413 ? -3.302 -12.665 20.638 1.00 36.19 413 SER A CA 1
ATOM 3394 C C . SER A 1 413 ? -4.823 -12.716 20.673 1.00 36.19 413 SER A C 1
ATOM 3396 O O . SER A 1 413 ? -5.453 -11.978 21.427 1.00 36.19 413 SER A O 1
ATOM 3398 N N . ILE A 1 414 ? -5.388 -13.497 19.753 1.00 33.62 414 ILE A N 1
ATOM 3399 C CA . ILE A 1 414 ? -6.807 -13.831 19.616 1.00 33.62 414 ILE A CA 1
ATOM 3400 C C . ILE A 1 414 ? -7.553 -13.531 20.922 1.00 33.62 414 ILE A C 1
ATOM 3402 O O . ILE A 1 414 ? -7.486 -14.322 21.859 1.00 33.62 414 ILE A O 1
ATOM 3406 N N . VAL A 1 415 ? -8.248 -12.394 21.006 1.00 31.33 415 VAL A N 1
ATOM 3407 C CA . VAL A 1 415 ? -9.281 -12.237 22.028 1.00 31.33 415 VAL A CA 1
ATOM 3408 C C . VAL A 1 415 ? -10.461 -13.015 21.467 1.00 31.33 415 VAL A C 1
ATOM 3410 O O . VAL A 1 415 ? -10.984 -12.628 20.417 1.00 31.33 415 VAL A O 1
ATOM 3413 N N . PRO A 1 416 ? -10.869 -14.137 22.081 1.00 30.69 416 PRO A N 1
ATOM 3414 C CA . PRO A 1 416 ? -12.034 -14.854 21.610 1.00 30.69 416 PRO A CA 1
ATOM 3415 C C . PRO A 1 416 ? -13.226 -13.899 21.633 1.00 30.69 416 PRO A C 1
ATOM 3417 O O . PRO A 1 416 ? -13.522 -13.276 22.657 1.00 30.69 416 PRO A O 1
ATOM 3420 N N . LEU A 1 417 ? -13.903 -13.791 20.489 1.00 33.28 417 LEU A N 1
ATOM 3421 C CA . LEU A 1 417 ? -15.237 -13.213 20.401 1.00 33.28 417 LEU A CA 1
ATOM 3422 C C . LEU A 1 417 ? -16.114 -13.821 21.499 1.00 33.28 417 LEU A C 1
ATOM 3424 O O . LEU A 1 417 ? -16.062 -15.019 21.781 1.00 33.28 417 LEU A O 1
ATOM 3428 N N . GLY A 1 418 ? -16.877 -12.947 22.145 1.00 36.28 418 GLY A N 1
ATOM 3429 C CA . GLY A 1 418 ? -17.522 -13.215 23.414 1.00 36.28 418 GLY A CA 1
ATOM 3430 C C . GLY A 1 418 ? -18.338 -14.505 23.473 1.00 36.28 418 GLY A C 1
ATOM 3431 O O . GLY A 1 418 ? -19.135 -14.828 22.597 1.00 36.28 418 GLY A O 1
ATOM 3432 N N . ARG A 1 419 ? -18.259 -15.149 24.634 1.00 26.41 419 ARG A N 1
ATOM 3433 C CA . ARG A 1 419 ? -19.441 -15.721 25.270 1.00 26.41 419 ARG A CA 1
ATOM 3434 C C . ARG A 1 419 ? -19.517 -15.192 26.695 1.00 26.41 419 ARG A C 1
ATOM 3436 O O . ARG A 1 419 ? -18.877 -15.720 27.596 1.00 26.41 419 ARG A O 1
ATOM 3443 N N . LYS A 1 420 ? -20.351 -14.172 26.910 1.00 35.38 420 LYS A N 1
ATOM 3444 C CA . LYS A 1 420 ? -21.074 -14.089 28.181 1.00 35.38 420 LYS A CA 1
ATOM 3445 C C . LYS A 1 420 ? -22.073 -15.243 28.163 1.00 35.38 420 LYS A C 1
ATOM 3447 O O . LYS A 1 420 ? -23.125 -15.133 27.5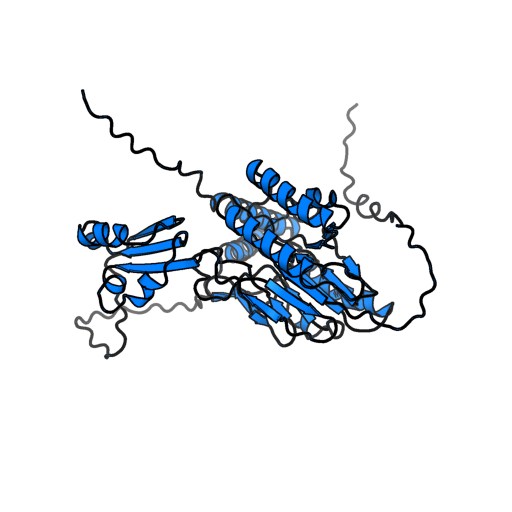45 1.00 35.38 420 LYS A O 1
ATOM 3452 N N . VAL A 1 421 ? -21.704 -16.378 28.750 1.00 29.91 421 VAL A N 1
ATOM 3453 C CA . VAL A 1 421 ? -22.703 -17.364 29.160 1.00 29.91 421 VAL A CA 1
ATOM 3454 C C . VAL A 1 421 ? -23.191 -16.900 30.523 1.00 29.91 421 VAL A C 1
ATOM 3456 O O . VAL A 1 421 ? -22.486 -17.061 31.517 1.00 29.91 421 VAL A O 1
ATOM 3459 N N . ASP A 1 422 ? -24.371 -16.288 30.564 1.00 35.47 422 ASP A N 1
ATOM 3460 C CA . ASP A 1 422 ? -25.097 -16.132 31.820 1.00 35.47 422 ASP A CA 1
ATOM 3461 C C . ASP A 1 422 ? -25.564 -17.525 32.248 1.00 35.47 422 ASP A C 1
ATOM 3463 O O . ASP A 1 422 ? -26.553 -18.061 31.744 1.00 35.47 422 ASP A O 1
ATOM 3467 N N . ILE A 1 423 ? -24.819 -18.145 33.162 1.00 34.12 423 ILE A N 1
ATOM 3468 C CA . ILE A 1 423 ? -25.273 -19.354 33.843 1.00 34.12 423 ILE A CA 1
ATOM 3469 C C . ILE A 1 423 ? -26.362 -18.909 34.820 1.00 34.12 423 ILE A C 1
ATOM 3471 O O . ILE A 1 423 ? -26.078 -18.433 35.921 1.00 34.12 423 ILE A O 1
ATOM 3475 N N . LYS A 1 424 ? -27.627 -19.035 34.410 1.00 35.31 424 LYS A N 1
ATOM 3476 C CA . LYS A 1 424 ? -28.748 -18.979 35.349 1.00 35.31 424 LYS A CA 1
ATOM 3477 C C . LYS A 1 424 ? -28.624 -20.175 36.291 1.00 35.31 424 LYS A C 1
ATOM 3479 O O . LYS A 1 424 ? -28.589 -21.316 35.836 1.00 35.31 424 LYS A O 1
ATOM 3484 N N . LYS A 1 425 ? -28.545 -19.906 37.596 1.00 35.41 425 LYS A N 1
ATOM 3485 C CA . LYS A 1 425 ? -28.784 -20.924 38.622 1.00 35.41 425 LYS A CA 1
ATOM 3486 C C . LYS A 1 425 ? -30.228 -21.403 38.463 1.00 35.41 425 LYS A C 1
ATOM 3488 O O . LYS A 1 425 ? -31.135 -20.584 38.605 1.00 35.41 425 LYS A O 1
ATOM 3493 N N . ASN A 1 426 ? -30.401 -22.683 38.149 1.00 42.41 426 ASN A N 1
ATOM 3494 C CA . ASN A 1 426 ? -31.620 -23.413 38.484 1.00 42.41 426 ASN A CA 1
ATOM 3495 C C . ASN A 1 426 ? -31.432 -24.055 39.853 1.00 42.41 426 ASN A C 1
ATOM 3497 O O . ASN A 1 426 ? -30.306 -24.554 40.096 1.00 42.41 426 ASN A O 1
#

Secondary structure (DSSP, 8-state):
---------SSSTTS---------------TT-PPP-EEEEE----B-TTTHHHHHHHHHHHHHHHHHS--TTSPPPEEEE-S--BSSTT---HHHHHHHHHHHHHHHHTT--EEEE--TTTBSSTTS-SBTTGGGGGSTTEEEESS-EEETTTTEEEE---SSHHHHHHHHHTHHHHHTTT-SPEEEEEE--BTT-B-TTSPBP--SB-THHHHS-TTEEEEEEES-SS-EEETTTEEE---SS--STTSTTS--EEEEEESS--S-EEEE-TTS--EEEEETTGGGSGGGHHHHHTPPTT-EEEEEEEHHHHTSHHHHHHHHTS---SEEEEEEEPTTS----SSS----S------------------HHHHHHHHHHHHHHHTT---HHHHHHHHHHHHHHHHHHTS----PPP--------